Protein 3WAI (pdb70)

Structure (mmCIF, N/CA/C/O backbone):
data_3WAI
#
_entry.id   3WAI
#
_cell.length_a   180.239
_cell.length_b   52.930
_cell.length_c   78.418
_cell.angle_alpha   90.00
_cell.angle_beta   90.71
_cell.angle_gamma   90.00
#
_symmetry.space_group_name_H-M   'C 1 2 1'
#
loop_
_entity.id
_entity.type
_entity.pdbx_description
1 polymer 'Maltose-binding periplasmic protein, Transmembrane oligosaccharyl transferase'
2 water water
#
loop_
_atom_site.group_PDB
_atom_site.id
_atom_site.type_symbol
_atom_site.label_atom_id
_atom_site.label_alt_id
_atom_site.label_comp_id
_atom_site.label_asym_id
_atom_site.label_entity_id
_atom_site.label_seq_id
_atom_site.pdbx_PDB_ins_code
_atom_site.Cartn_x
_atom_site.Cartn_y
_atom_site.Cartn_z
_atom_site.occupancy
_atom_site.B_iso_or_equiv
_atom_site.auth_seq_id
_atom_site.auth_comp_id
_atom_site.auth_asym_id
_atom_site.auth_atom_id
_atom_site.pdbx_PDB_model_num
ATOM 1 N N . GLY A 1 3 ? 36.940 -42.915 64.945 1.00 63.76 -1 GLY A N 1
ATOM 2 C CA . GLY A 1 3 ? 36.535 -42.864 63.553 1.00 65.96 -1 GLY A CA 1
ATOM 3 C C . GLY A 1 3 ? 37.564 -42.196 62.662 1.00 66.03 -1 GLY A C 1
ATOM 4 O O . GLY A 1 3 ? 38.746 -42.139 63.001 1.00 64.86 -1 GLY A O 1
ATOM 5 N N . MET A 1 4 ? 37.113 -41.682 61.522 1.00 64.70 0 MET A N 1
ATOM 6 C CA . MET A 1 4 ? 38.015 -41.023 60.584 1.00 64.87 0 MET A CA 1
ATOM 7 C C . MET A 1 4 ? 38.678 -39.776 61.157 1.00 65.13 0 MET A C 1
ATOM 8 O O . MET A 1 4 ? 38.152 -39.130 62.063 1.00 62.43 0 MET A O 1
ATOM 13 N N . LYS A 1 5 ? 39.842 -39.439 60.614 1.00 66.74 1 LYS A N 1
ATOM 14 C CA . LYS A 1 5 ? 40.468 -38.166 60.926 1.00 69.74 1 LYS A CA 1
ATOM 15 C C . LYS A 1 5 ? 39.781 -37.085 60.095 1.00 73.27 1 LYS A C 1
ATOM 16 O O . LYS A 1 5 ? 38.896 -37.380 59.292 1.00 79.35 1 LYS A O 1
ATOM 22 N N . ILE A 1 6 ? 40.196 -35.839 60.287 1.00 72.13 2 ILE A N 1
ATOM 23 C CA . ILE A 1 6 ? 39.536 -34.694 59.672 1.00 71.76 2 ILE A CA 1
ATOM 24 C C . ILE A 1 6 ? 40.589 -33.735 59.098 1.00 73.12 2 ILE A C 1
ATOM 25 O O . ILE A 1 6 ? 41.666 -33.585 59.676 1.00 74.69 2 ILE A O 1
ATOM 30 N N . GLU A 1 7 ? 40.291 -33.101 57.963 1.00 73.96 3 GLU A N 1
ATOM 31 C CA . GLU A 1 7 ? 41.288 -32.278 57.267 1.00 75.14 3 GLU A CA 1
ATOM 32 C C . GLU A 1 7 ? 40.942 -30.792 57.152 1.00 68.90 3 GLU A C 1
ATOM 33 O O . GLU A 1 7 ? 41.834 -29.945 57.056 1.00 70.91 3 GLU A O 1
ATOM 39 N N . GLU A 1 8 ? 39.652 -30.480 57.153 1.00 55.64 4 GLU A N 1
ATOM 40 C CA . GLU A 1 8 ? 39.211 -29.105 57.021 1.00 44.68 4 GLU A CA 1
ATOM 41 C C . GLU A 1 8 ? 38.654 -28.630 58.352 1.00 39.40 4 GLU A C 1
ATOM 42 O O . GLU A 1 8 ? 37.960 -27.620 58.417 1.00 36.88 4 GLU A O 1
ATOM 48 N N . GLY A 1 9 ? 38.962 -29.369 59.415 1.00 43.00 5 GLY A N 1
ATOM 49 C CA . GLY A 1 9 ? 38.418 -29.071 60.728 1.00 41.37 5 GLY A CA 1
ATOM 50 C C . GLY A 1 9 ? 39.112 -28.010 61.549 1.00 44.97 5 GLY A C 1
ATOM 51 O O . GLY A 1 9 ? 38.675 -27.701 62.662 1.00 42.55 5 GLY A O 1
ATOM 52 N N . LYS A 1 10 ? 40.179 -27.435 61.004 1.00 47.28 6 LYS A N 1
ATOM 53 C CA . LYS A 1 10 ? 41.025 -26.551 61.794 1.00 24.00 6 LYS A CA 1
ATOM 54 C C . LYS A 1 10 ? 41.509 -25.333 61.013 1.00 23.94 6 LYS A C 1
ATOM 55 O O . LYS A 1 10 ? 41.547 -25.345 59.785 1.00 25.62 6 LYS A O 1
ATOM 61 N N . LEU A 1 11 ? 41.838 -24.269 61.739 1.00 16.96 7 LEU A N 1
ATOM 62 C CA . LEU A 1 11 ? 42.563 -23.140 61.164 1.00 16.17 7 LEU A CA 1
ATOM 63 C C . LEU A 1 11 ? 43.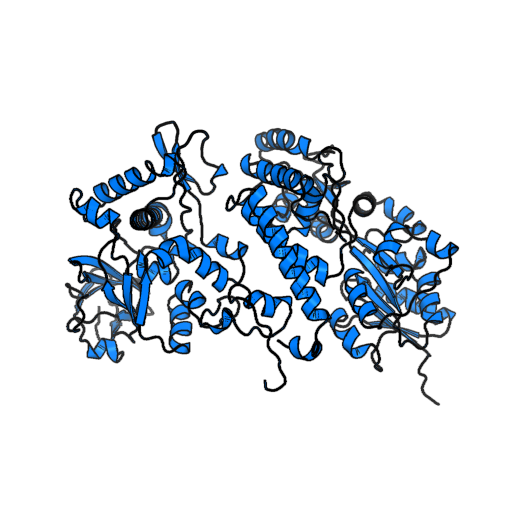927 -23.149 61.832 1.00 24.75 7 LEU A C 1
ATOM 64 O O . LEU A 1 11 ? 44.015 -23.152 63.067 1.00 27.04 7 LEU A O 1
ATOM 69 N N . VAL A 1 12 ? 44.984 -23.181 61.028 1.00 17.00 8 VAL A N 1
ATOM 70 C CA . VAL A 1 12 ? 46.331 -23.059 61.554 1.00 15.68 8 VAL A CA 1
ATOM 71 C C . VAL A 1 12 ? 46.797 -21.652 61.236 1.00 15.15 8 VAL A C 1
ATOM 72 O O . VAL A 1 12 ? 46.724 -21.213 60.086 1.00 14.50 8 VAL A O 1
ATOM 76 N N . ILE A 1 13 ? 47.249 -20.940 62.265 1.00 15.96 9 ILE A N 1
ATOM 77 C CA . ILE A 1 13 ? 47.677 -19.546 62.117 1.00 14.44 9 ILE A CA 1
ATOM 78 C C . ILE A 1 13 ? 49.138 -19.408 62.509 1.00 15.04 9 ILE A C 1
ATOM 79 O O . ILE A 1 13 ? 49.545 -19.904 63.577 1.00 18.15 9 ILE A O 1
ATOM 84 N N . TRP A 1 14 ? 49.927 -18.767 61.641 1.00 13.99 10 TRP A N 1
ATOM 85 C CA . TRP A 1 14 ? 51.321 -18.454 61.942 1.00 14.09 10 TRP A CA 1
ATOM 86 C C . TRP A 1 14 ? 51.470 -16.965 62.241 1.00 13.64 10 TRP A C 1
ATOM 87 O O . TRP A 1 14 ? 50.996 -16.114 61.459 1.00 13.05 10 TRP A O 1
ATOM 98 N N . ILE A 1 15 ? 52.149 -16.654 63.343 1.00 17.66 11 ILE A N 1
ATOM 99 C CA . ILE A 1 15 ? 52.495 -15.270 63.676 1.00 16.17 11 ILE A CA 1
ATOM 100 C C . ILE A 1 15 ? 53.891 -15.276 64.317 1.00 16.74 11 ILE A C 1
ATOM 101 O O . ILE A 1 15 ? 54.302 -16.275 64.877 1.00 15.20 11 ILE A O 1
ATOM 106 N N . ASN A 1 16 ? 54.633 -14.179 64.217 1.00 17.27 12 ASN A N 1
ATOM 107 C CA . ASN A 1 16 ? 55.989 -14.175 64.769 1.00 14.99 12 ASN A CA 1
ATOM 108 C C . ASN A 1 16 ? 55.971 -14.199 66.295 1.00 20.57 12 ASN A C 1
ATOM 109 O O . ASN A 1 16 ? 55.022 -13.709 66.925 1.00 18.51 12 ASN A O 1
ATOM 114 N N . GLY A 1 17 ? 57.026 -14.763 66.879 1.00 23.16 13 GLY A N 1
ATOM 115 C CA . GLY A 1 17 ? 57.120 -14.951 68.316 1.00 24.67 13 GLY A CA 1
ATOM 116 C C . GLY A 1 17 ? 57.151 -13.652 69.094 1.00 22.91 13 GLY A C 1
ATOM 117 O O . GLY A 1 17 ? 56.829 -13.633 70.283 1.00 23.12 13 GLY A O 1
ATOM 118 N N . ASP A 1 18 ? 57.508 -12.555 68.433 1.00 22.07 14 ASP A N 1
ATOM 119 C CA . ASP A 1 18 ? 57.572 -11.277 69.137 1.00 21.22 14 ASP A CA 1
ATOM 120 C C . ASP A 1 18 ? 56.215 -10.577 69.206 1.00 18.75 14 ASP A C 1
ATOM 121 O O . ASP A 1 18 ? 56.100 -9.488 69.789 1.00 19.02 14 ASP A O 1
ATOM 126 N N . LYS A 1 19 ? 55.199 -11.205 68.606 1.00 17.77 15 LYS A N 1
ATOM 127 C CA . LYS A 1 19 ? 53.818 -10.697 68.613 1.00 16.72 15 LYS A CA 1
ATOM 128 C C . LYS A 1 19 ? 53.010 -11.388 69.701 1.00 23.84 15 LYS A C 1
ATOM 129 O O . LYS A 1 19 ? 53.451 -12.401 70.253 1.00 20.33 15 LYS A O 1
ATOM 135 N N . GLY A 1 20 ? 51.821 -10.861 69.999 1.00 19.64 16 GLY A N 1
ATOM 136 C CA . GLY A 1 20 ? 50.998 -11.414 71.070 1.00 24.25 16 GLY A CA 1
ATOM 137 C C . GLY A 1 20 ? 50.279 -12.716 70.726 1.00 28.48 16 GLY A C 1
ATOM 138 O O . GLY A 1 20 ? 49.045 -12.759 70.664 1.00 17.46 16 GLY A O 1
ATOM 139 N N . TYR A 1 21 ? 51.036 -13.792 70.527 1.00 22.57 17 TYR A N 1
ATOM 140 C CA . TYR A 1 21 ? 50.428 -15.051 70.097 1.00 21.25 17 TYR A CA 1
ATOM 141 C C . TYR A 1 21 ? 49.506 -15.698 71.137 1.00 27.56 17 TYR A C 1
ATOM 142 O O . TYR A 1 21 ? 48.557 -16.396 70.777 1.00 19.02 17 TYR A O 1
ATOM 151 N N . ASN A 1 22 ? 49.773 -15.476 72.419 1.00 24.93 18 ASN A N 1
ATOM 152 C CA . ASN A 1 22 ? 48.913 -16.032 73.445 1.00 27.90 18 ASN A CA 1
ATOM 153 C C . ASN A 1 22 ? 47.560 -15.343 73.427 1.00 25.00 18 ASN A C 1
ATOM 154 O O . ASN A 1 22 ? 46.523 -15.993 73.583 1.00 22.25 18 ASN A O 1
ATOM 159 N N . GLY A 1 23 ? 47.577 -14.028 73.240 1.00 26.16 19 GLY A N 1
ATOM 160 C CA . GLY A 1 23 ? 46.350 -13.272 73.065 1.00 25.54 19 GLY A CA 1
ATOM 161 C C . GLY A 1 23 ? 45.596 -13.709 71.820 1.00 23.82 19 GLY A C 1
ATOM 162 O O . GLY A 1 23 ? 44.374 -13.867 71.853 1.00 25.28 19 GLY A O 1
ATOM 163 N N . LEU A 1 24 ? 46.321 -13.907 70.718 1.00 20.77 20 LEU A N 1
ATOM 164 C CA . LEU A 1 24 ? 45.696 -14.360 69.481 1.00 23.01 20 LEU A CA 1
ATOM 165 C C . LEU A 1 24 ? 45.066 -15.725 69.716 1.00 29.01 20 LEU A C 1
ATOM 166 O O . LEU A 1 24 ? 43.986 -16.014 69.200 1.00 19.42 20 LEU A O 1
ATOM 171 N N . ALA A 1 25 ? 45.730 -16.559 70.515 1.00 18.92 21 ALA A N 1
ATOM 172 C CA . ALA A 1 25 ? 45.171 -17.877 70.815 1.00 25.58 21 ALA A CA 1
ATOM 173 C C . ALA A 1 25 ? 43.861 -17.793 71.598 1.00 29.43 21 ALA A C 1
ATOM 174 O O . ALA A 1 25 ? 42.980 -18.632 71.403 1.00 25.77 21 ALA A O 1
ATOM 176 N N . GLU A 1 26 ? 43.737 -16.811 72.498 1.00 26.18 22 GLU A N 1
ATOM 177 C CA . GLU A 1 26 ? 42.459 -16.587 73.188 1.00 22.57 22 GLU A CA 1
ATOM 178 C C . GLU A 1 26 ? 41.323 -16.288 72.204 1.00 22.04 22 GLU A C 1
ATOM 179 O O . GLU A 1 26 ? 40.200 -16.774 72.377 1.00 24.25 22 GLU A O 1
ATOM 185 N N . VAL A 1 27 ? 41.604 -15.472 71.190 1.00 21.15 23 VAL A N 1
ATOM 186 C CA . VAL A 1 27 ? 40.625 -15.211 70.124 1.00 20.34 23 VAL A CA 1
ATOM 187 C C . VAL A 1 27 ? 40.304 -16.514 69.387 1.00 23.46 23 VAL A C 1
ATOM 188 O O . VAL A 1 27 ? 39.155 -16.781 69.007 1.00 20.48 23 VAL A O 1
ATOM 192 N N . GLY A 1 28 ? 41.329 -17.334 69.188 1.00 20.36 24 GLY A N 1
ATOM 193 C CA . GLY A 1 28 ? 41.133 -18.626 68.549 1.00 24.93 24 GLY A CA 1
ATOM 194 C C . GLY A 1 28 ? 40.223 -19.512 69.370 1.00 24.64 24 GLY A C 1
ATOM 195 O O . GLY A 1 28 ? 39.360 -20.220 68.833 1.00 25.47 24 GLY A O 1
ATOM 196 N N . LYS A 1 29 ? 40.403 -19.466 70.686 1.00 25.05 25 LYS A N 1
ATOM 197 C CA . LYS A 1 29 ? 39.584 -20.268 71.585 1.00 28.01 25 LYS A CA 1
ATOM 198 C C . LYS A 1 29 ? 38.114 -19.860 71.505 1.00 23.80 25 LYS A C 1
ATOM 199 O O . LYS A 1 29 ? 37.220 -20.701 71.626 1.00 25.86 25 LYS A O 1
ATOM 205 N N . LYS A 1 30 ? 37.860 -18.567 71.322 1.00 24.30 26 LYS A N 1
ATOM 206 C CA . LYS A 1 30 ? 36.482 -18.099 71.231 1.00 24.33 26 LYS A CA 1
ATOM 207 C C . LYS A 1 30 ? 35.859 -18.625 69.943 1.00 26.07 26 LYS A C 1
ATOM 208 O O . LYS A 1 30 ? 34.750 -19.159 69.951 1.00 29.17 26 LYS A O 1
ATOM 214 N N . PHE A 1 31 ? 36.592 -18.461 68.841 1.00 24.58 27 PHE A N 1
ATOM 215 C CA . PHE A 1 31 ? 36.177 -18.966 67.541 1.00 22.82 27 PHE A CA 1
ATOM 216 C C . PHE A 1 31 ? 35.857 -20.458 67.617 1.00 22.67 27 PHE A C 1
ATOM 217 O O . PHE A 1 31 ? 34.809 -20.911 67.133 1.00 22.59 27 PHE A O 1
ATOM 225 N N . GLU A 1 32 ? 36.752 -21.216 68.245 1.00 22.79 28 GLU A N 1
ATOM 226 C CA . GLU A 1 32 ? 36.521 -22.647 68.468 1.00 28.57 28 GLU A CA 1
ATOM 227 C C . GLU A 1 32 ? 35.268 -22.925 69.292 1.00 30.19 28 GLU A C 1
ATOM 228 O O . GLU A 1 32 ? 34.500 -23.839 68.973 1.00 28.13 28 GLU A O 1
ATOM 234 N N . LYS A 1 33 ? 35.077 -22.164 70.370 1.00 25.20 29 LYS A N 1
ATOM 235 C CA . LYS A 1 33 ? 33.891 -22.312 71.214 1.00 26.90 29 LYS A CA 1
ATOM 236 C C . LYS A 1 33 ? 32.610 -22.094 70.407 1.00 28.03 29 LYS A C 1
ATOM 237 O O . LYS A 1 33 ? 31.608 -22.788 70.607 1.00 28.32 29 LYS A O 1
ATOM 243 N N . ASP A 1 34 ? 32.662 -21.142 69.481 1.00 26.17 30 ASP A N 1
ATOM 244 C CA . ASP A 1 34 ? 31.483 -20.745 68.715 1.00 30.75 30 ASP A CA 1
ATOM 245 C C . ASP A 1 34 ? 31.179 -21.707 67.563 1.00 30.65 30 ASP A C 1
ATOM 246 O O . ASP A 1 34 ? 30.016 -21.978 67.260 1.00 34.15 30 ASP A O 1
ATOM 251 N N . THR A 1 35 ? 32.229 -22.240 66.941 1.00 28.08 31 THR A N 1
ATOM 252 C CA . THR A 1 35 ? 32.081 -22.977 65.685 1.00 30.75 31 THR A CA 1
ATOM 253 C C . THR A 1 35 ? 32.508 -24.438 65.734 1.00 30.22 31 THR A C 1
ATOM 254 O O . THR A 1 35 ? 32.194 -25.197 64.820 1.00 30.20 31 THR A O 1
ATOM 258 N N . GLY A 1 36 ? 33.254 -24.824 66.766 1.00 31.85 32 GLY A N 1
ATOM 259 C CA . GLY A 1 36 ? 33.821 -26.165 66.822 1.00 28.92 32 GLY A CA 1
ATOM 260 C C . GLY A 1 36 ? 35.071 -26.360 65.966 1.00 25.14 32 GLY A C 1
ATOM 261 O O . GLY A 1 36 ? 35.713 -27.410 66.019 1.00 27.61 32 GLY A O 1
ATOM 262 N N . ILE A 1 37 ? 35.433 -25.354 65.177 1.00 21.82 33 ILE A N 1
ATOM 263 C CA . ILE A 1 37 ? 36.687 -25.409 64.433 1.00 24.93 33 ILE A CA 1
ATOM 264 C C . ILE A 1 37 ? 37.855 -25.034 65.362 1.00 29.35 33 ILE A C 1
ATOM 265 O O . ILE A 1 37 ? 37.879 -23.935 65.906 1.00 32.04 33 ILE A O 1
ATOM 270 N N . LYS A 1 38 ? 38.819 -25.934 65.550 1.00 24.32 34 LYS A N 1
ATOM 271 C CA . LYS A 1 38 ? 39.904 -25.627 66.475 1.00 30.75 34 LYS A CA 1
ATOM 272 C C . LYS A 1 38 ? 40.911 -24.744 65.794 1.00 28.34 34 LYS A C 1
ATOM 273 O O . LYS A 1 38 ? 41.177 -24.890 64.598 1.00 31.52 34 LYS A O 1
ATOM 279 N N . VAL A 1 39 ? 41.438 -23.790 66.545 1.00 20.99 35 VAL A N 1
ATOM 280 C CA . VAL A 1 39 ? 42.373 -22.836 65.977 1.00 18.39 35 VAL A CA 1
ATOM 281 C C . VAL A 1 39 ? 43.692 -23.085 66.668 1.00 33.03 35 VAL A C 1
ATOM 282 O O . VAL A 1 39 ? 43.747 -23.144 67.901 1.00 30.89 35 VAL A O 1
ATOM 286 N N . THR A 1 40 ? 44.744 -23.278 65.881 1.00 17.98 36 THR A N 1
ATOM 287 C CA . THR A 1 40 ? 46.077 -23.478 66.456 1.00 21.08 36 THR A CA 1
ATOM 288 C C . THR A 1 40 ? 46.957 -22.331 66.020 1.00 20.51 36 THR A C 1
ATOM 289 O O . THR A 1 40 ? 47.135 -22.104 64.825 1.00 18.48 36 THR A O 1
ATOM 293 N N . VAL A 1 41 ? 47.491 -21.595 66.990 1.00 19.16 37 VAL A N 1
ATOM 294 C CA . VAL A 1 41 ? 48.411 -20.504 66.699 1.00 17.07 37 VAL A CA 1
ATOM 295 C C . VAL A 1 41 ? 49.825 -21.040 66.883 1.00 22.29 37 VAL A C 1
ATOM 296 O O . VAL A 1 41 ? 50.148 -21.601 67.932 1.00 19.28 37 VAL A O 1
ATOM 300 N N . GLU A 1 42 ? 50.655 -20.881 65.860 1.00 18.81 38 GLU A N 1
ATOM 301 C CA . GLU A 1 42 ? 52.035 -21.330 65.922 1.00 22.27 38 GLU A CA 1
ATOM 302 C C . GLU A 1 42 ? 52.958 -20.151 65.659 1.00 16.84 38 GLU A C 1
ATOM 303 O O . GLU A 1 42 ? 52.589 -19.216 64.951 1.00 17.32 38 GLU A O 1
ATOM 309 N N . HIS A 1 43 ? 54.155 -20.194 66.237 1.00 17.53 39 HIS A N 1
ATOM 310 C CA . HIS A 1 43 ? 55.153 -19.167 65.970 1.00 22.35 39 HIS A CA 1
ATOM 311 C C . HIS A 1 43 ? 56.499 -19.784 65.630 1.00 25.44 39 HIS A C 1
ATOM 312 O O . HIS A 1 43 ? 57.448 -19.665 66.395 1.00 20.83 39 HIS A O 1
ATOM 319 N N . PRO A 1 44 ? 56.584 -20.430 64.458 1.00 20.73 40 PRO A N 1
ATOM 320 C CA . PRO A 1 44 ? 57.824 -21.103 64.069 1.00 28.18 40 PRO A CA 1
ATOM 321 C C . PRO A 1 44 ? 58.937 -20.083 63.890 1.00 27.51 40 PRO A C 1
ATOM 322 O O . PRO A 1 44 ? 58.671 -18.951 63.476 1.00 21.97 40 PRO A O 1
ATOM 326 N N . ASP A 1 45 ? 60.170 -20.477 64.178 1.00 22.74 41 ASP A N 1
ATOM 327 C CA . ASP A 1 45 ? 61.291 -19.587 63.893 1.00 29.63 41 ASP A CA 1
ATOM 328 C C . ASP A 1 45 ? 61.419 -19.461 62.382 1.00 25.46 41 ASP A C 1
ATOM 329 O O . ASP A 1 45 ? 61.240 -20.449 61.659 1.00 27.89 41 ASP A O 1
ATOM 334 N N . LYS A 1 46 ? 61.700 -18.248 61.909 1.00 25.30 42 LYS A N 1
ATOM 335 C CA . LYS A 1 46 ? 61.905 -17.996 60.480 1.00 26.21 42 LYS A CA 1
ATOM 336 C C . LYS A 1 46 ? 60.681 -18.358 59.634 1.00 26.38 42 LYS A C 1
ATOM 337 O O . LYS A 1 46 ? 60.818 -18.830 58.500 1.00 26.26 42 LYS A O 1
ATOM 343 N N . LEU A 1 47 ? 59.488 -18.124 60.178 1.00 21.50 43 LEU A N 1
ATOM 344 C CA . LEU A 1 47 ? 58.267 -18.525 59.494 1.00 18.93 43 LEU A CA 1
ATOM 345 C C . LEU A 1 47 ? 58.156 -17.817 58.149 1.00 20.31 43 LEU A C 1
ATOM 346 O O . LEU A 1 47 ? 57.571 -18.354 57.205 1.00 17.70 43 LEU A O 1
ATOM 351 N N . GLU A 1 48 ? 58.706 -16.605 58.069 1.00 18.82 44 GLU A N 1
ATOM 352 C CA . GLU A 1 48 ? 58.556 -15.800 56.864 1.00 20.78 44 GLU A CA 1
ATOM 353 C C . GLU A 1 48 ? 59.366 -16.407 55.737 1.00 22.38 44 GLU A C 1
ATOM 354 O O . GLU A 1 48 ? 59.052 -16.186 54.565 1.00 23.52 44 GLU A O 1
ATOM 360 N N . GLU A 1 49 ? 60.397 -17.180 56.095 1.00 19.71 45 GLU A N 1
ATOM 361 C CA . GLU A 1 49 ? 61.207 -17.913 55.119 1.00 21.17 45 GLU A CA 1
ATOM 362 C C . GLU A 1 49 ? 60.622 -19.300 54.839 1.00 21.06 45 GLU A C 1
ATOM 363 O O . GLU A 1 49 ? 60.741 -19.832 53.738 1.00 23.96 45 GLU A O 1
ATOM 369 N N . LYS A 1 50 ? 60.022 -19.896 55.858 1.00 19.14 46 LYS A N 1
ATOM 370 C CA . LYS A 1 50 ? 59.448 -21.232 55.740 1.00 23.07 46 LYS A CA 1
ATOM 371 C C . LYS A 1 50 ? 58.129 -21.263 54.955 1.00 24.39 46 LYS A C 1
ATOM 372 O O . LYS A 1 50 ? 57.835 -22.240 54.258 1.00 26.42 46 LYS A O 1
ATOM 378 N N . PHE A 1 51 ? 57.339 -20.201 55.073 1.00 17.48 47 PHE A N 1
ATOM 379 C CA . PHE A 1 51 ? 56.023 -20.163 54.429 1.00 15.45 47 PHE A CA 1
ATOM 380 C C . PHE A 1 51 ? 56.059 -20.473 52.924 1.00 15.90 47 PHE A C 1
ATOM 381 O O . PHE A 1 51 ? 55.326 -21.347 52.472 1.00 21.14 47 PHE A O 1
ATOM 389 N N . PRO A 1 52 ? 56.924 -19.785 52.150 1.00 20.07 48 PRO A N 1
ATOM 390 C CA . PRO A 1 52 ? 56.919 -20.118 50.718 1.00 29.50 48 PRO A CA 1
ATOM 391 C C . PRO A 1 52 ? 57.224 -21.589 50.438 1.00 30.68 48 PRO A C 1
ATOM 392 O O . PRO A 1 52 ? 56.683 -22.156 49.491 1.00 33.75 48 PRO A O 1
ATOM 396 N N . GLN A 1 53 ? 58.043 -22.205 51.281 1.00 30.56 49 GLN A N 1
ATOM 397 C CA . GLN A 1 53 ? 58.409 -23.611 51.118 1.00 29.50 49 GLN A CA 1
ATOM 398 C C . GLN A 1 53 ? 57.280 -24.570 51.489 1.00 26.74 49 GLN A C 1
ATOM 399 O O . GLN A 1 53 ? 57.046 -25.556 50.795 1.00 30.03 49 GLN A O 1
ATOM 405 N N . VAL A 1 54 ? 56.573 -24.284 52.579 1.00 18.41 50 VAL A N 1
ATOM 406 C CA . VAL A 1 54 ? 55.602 -25.245 53.120 1.00 18.38 50 VAL A CA 1
ATOM 407 C C . VAL A 1 54 ? 54.135 -24.868 52.901 1.00 19.21 50 VAL A C 1
ATOM 408 O O . VAL A 1 54 ? 53.238 -25.593 53.332 1.00 20.73 50 VAL A O 1
ATOM 412 N N . ALA A 1 55 ? 53.892 -23.738 52.239 1.00 21.85 51 ALA A N 1
ATOM 413 C CA . ALA A 1 55 ? 52.525 -23.215 52.100 1.00 22.89 51 ALA A CA 1
ATOM 414 C C . ALA A 1 55 ? 51.524 -24.262 51.628 1.00 23.27 51 ALA A C 1
ATOM 415 O O . ALA A 1 55 ? 50.394 -24.327 52.124 1.00 21.58 51 ALA A O 1
ATOM 417 N N . ALA A 1 56 ? 51.943 -25.085 50.673 1.00 17.40 52 ALA A N 1
ATOM 418 C CA . ALA A 1 56 ? 51.044 -26.076 50.072 1.00 29.56 52 ALA A CA 1
ATOM 419 C C . ALA A 1 56 ? 51.052 -27.433 50.777 1.00 31.83 52 ALA A C 1
ATOM 420 O O . ALA A 1 56 ? 50.304 -28.330 50.395 1.00 31.39 52 ALA A O 1
ATOM 422 N N . THR A 1 57 ? 51.888 -27.588 51.801 1.00 23.83 53 THR A N 1
ATOM 423 C CA . THR A 1 57 ? 52.050 -28.890 52.454 1.00 23.38 53 THR A CA 1
ATOM 424 C C . THR A 1 57 ? 51.118 -29.067 53.646 1.00 26.61 53 THR A C 1
ATOM 425 O O . THR A 1 57 ? 50.367 -28.158 54.006 1.00 22.19 53 THR A O 1
ATOM 429 N N . GLY A 1 58 ? 51.192 -30.236 54.279 1.00 21.93 54 GLY A N 1
ATOM 430 C CA . GLY A 1 58 ? 50.419 -30.498 55.483 1.00 21.32 54 GLY A CA 1
ATOM 431 C C . GLY A 1 58 ? 50.697 -29.514 56.612 1.00 22.70 54 GLY A C 1
ATOM 432 O O . GLY A 1 58 ? 49.826 -29.281 57.457 1.00 22.58 54 GLY A O 1
ATOM 433 N N . ASP A 1 59 ? 51.902 -28.930 56.616 1.00 23.32 55 ASP A N 1
ATOM 434 C CA . ASP A 1 59 ? 52.312 -27.962 57.639 1.00 23.31 55 ASP A CA 1
ATOM 435 C C . ASP A 1 59 ? 51.864 -26.521 57.352 1.00 26.54 55 ASP A C 1
ATOM 436 O O . ASP A 1 59 ? 51.962 -25.657 58.226 1.00 23.28 55 ASP A O 1
ATOM 441 N N . GLY A 1 60 ? 51.390 -26.255 56.138 1.00 17.81 56 GLY A N 1
ATOM 442 C CA . GLY A 1 60 ? 51.039 -24.891 55.748 1.00 17.40 56 GLY A CA 1
ATOM 443 C C . GLY A 1 60 ? 49.949 -24.289 56.611 1.00 18.40 56 GLY A C 1
ATOM 444 O O . GLY A 1 60 ? 48.969 -24.966 56.923 1.00 18.32 56 GLY A O 1
ATOM 445 N N . PRO A 1 61 ? 50.114 -23.014 57.015 1.00 17.61 57 PRO A N 1
ATOM 446 C CA . PRO A 1 61 ? 49.085 -22.341 57.818 1.00 17.13 57 PRO A CA 1
ATOM 447 C C . PRO A 1 61 ? 47.934 -21.833 56.952 1.00 14.67 57 PRO A C 1
ATOM 448 O O . PRO A 1 61 ? 48.168 -21.461 55.790 1.00 17.31 57 PRO A O 1
ATOM 452 N N . ASP A 1 62 ? 46.710 -21.822 57.478 1.00 14.31 58 ASP A N 1
ATOM 453 C CA . ASP A 1 62 ? 45.614 -21.179 56.747 1.00 14.14 58 ASP A CA 1
ATOM 454 C C . ASP A 1 62 ? 45.795 -19.667 56.691 1.00 13.63 58 ASP A C 1
ATOM 455 O O . ASP A 1 62 ? 45.442 -19.027 55.697 1.00 14.59 58 ASP A O 1
ATOM 460 N N . ILE A 1 63 ? 46.367 -19.104 57.754 1.00 13.45 59 ILE A N 1
ATOM 461 C CA . ILE A 1 63 ? 46.513 -17.646 57.868 1.00 13.03 59 ILE A CA 1
ATOM 462 C C . ILE A 1 63 ? 47.941 -17.327 58.290 1.00 12.82 59 ILE A C 1
ATOM 463 O O . ILE A 1 63 ? 48.485 -17.987 59.177 1.00 15.40 59 ILE A O 1
ATOM 468 N N . ILE A 1 64 ? 48.556 -16.345 57.638 1.00 13.31 60 ILE A N 1
ATOM 469 C CA . ILE A 1 64 ? 49.898 -15.913 58.012 1.00 13.36 60 ILE A CA 1
ATOM 470 C C . ILE A 1 64 ? 49.911 -14.411 58.330 1.00 11.94 60 ILE A C 1
ATOM 471 O O . ILE A 1 64 ? 49.403 -13.597 57.550 1.00 14.50 60 ILE A O 1
ATOM 476 N N . PHE A 1 65 ? 50.486 -14.075 59.483 1.00 12.64 61 PHE A N 1
ATOM 477 C CA . PHE A 1 65 ? 50.637 -12.693 59.929 1.00 15.44 61 PHE A CA 1
ATOM 478 C C . PHE A 1 65 ? 52.069 -12.249 59.710 1.00 14.45 61 PHE A C 1
ATOM 479 O O . PHE A 1 65 ? 52.994 -12.897 60.211 1.00 16.18 61 PHE A O 1
ATOM 487 N N . TRP A 1 66 ? 52.271 -11.148 58.988 1.00 13.21 62 TRP A N 1
ATOM 488 C CA . TRP A 1 66 ? 53.613 -10.583 58.871 1.00 12.28 62 TRP A CA 1
ATOM 489 C C . TRP A 1 66 ? 53.502 -9.147 58.399 1.00 11.89 62 TRP A C 1
ATOM 490 O O . TRP A 1 66 ? 52.449 -8.729 57.936 1.00 13.16 62 TRP A O 1
ATOM 501 N N . ALA A 1 67 ? 54.582 -8.385 58.533 1.00 13.74 63 ALA A N 1
ATOM 502 C CA . ALA A 1 67 ? 54.648 -7.062 57.907 1.00 13.14 63 ALA A CA 1
ATOM 503 C C . ALA A 1 67 ? 54.300 -7.183 56.437 1.00 12.69 63 ALA A C 1
ATOM 504 O O . ALA A 1 67 ? 54.711 -8.135 55.767 1.00 15.21 63 ALA A O 1
ATOM 506 N N . HIS A 1 68 ? 53.555 -6.203 55.933 1.00 14.83 64 HIS A N 1
ATOM 507 C CA . HIS A 1 68 ? 53.065 -6.202 54.557 1.00 18.12 64 HIS A CA 1
ATOM 508 C C . HIS A 1 68 ? 54.174 -6.291 53.522 1.00 17.51 64 HIS A C 1
ATOM 509 O O . HIS A 1 68 ? 53.912 -6.645 52.372 1.00 17.30 64 HIS A O 1
ATOM 516 N N . ASP A 1 69 ? 55.405 -5.966 53.909 1.00 18.32 65 ASP A N 1
ATOM 517 C CA . ASP A 1 69 ? 56.467 -5.842 52.914 1.00 21.01 65 ASP A CA 1
ATOM 518 C C . ASP A 1 69 ? 57.037 -7.185 52.453 1.00 22.47 65 ASP A C 1
ATOM 519 O O . ASP A 1 69 ? 57.907 -7.235 51.576 1.00 25.64 65 ASP A O 1
ATOM 524 N N . ARG A 1 70 ? 56.541 -8.272 53.043 1.00 16.40 66 ARG A N 1
ATOM 525 C CA . ARG A 1 70 ? 56.830 -9.613 52.536 1.00 20.34 66 ARG A CA 1
ATOM 526 C C . ARG A 1 70 ? 55.735 -10.118 51.597 1.00 19.23 66 ARG A C 1
ATOM 527 O O . ARG A 1 70 ? 55.949 -11.053 50.820 1.00 20.10 66 ARG A O 1
ATOM 535 N N . PHE A 1 71 ? 54.550 -9.524 51.680 1.00 16.81 67 PHE A N 1
ATOM 536 C CA . PHE A 1 71 ? 53.396 -10.111 51.009 1.00 17.64 67 PHE A CA 1
ATOM 537 C C . PHE A 1 71 ? 53.416 -9.966 49.487 1.00 24.34 67 PHE A C 1
ATOM 538 O O . PHE A 1 71 ? 52.845 -10.803 48.772 1.00 20.61 67 PHE A O 1
ATOM 546 N N . GLY A 1 72 ? 54.079 -8.920 48.994 1.00 24.64 68 GLY A N 1
ATOM 547 C CA . GLY A 1 72 ? 54.234 -8.731 47.558 1.00 19.96 68 GLY A CA 1
ATOM 548 C C . GLY A 1 72 ? 54.915 -9.938 46.941 1.00 19.64 68 GLY A C 1
ATOM 549 O O . GLY A 1 72 ? 54.449 -10.495 45.933 1.00 25.69 68 GLY A O 1
ATOM 550 N N . GLY A 1 73 ? 56.019 -10.352 47.560 1.00 17.62 69 GLY A N 1
ATOM 551 C CA . GLY A 1 73 ? 56.732 -11.546 47.130 1.00 21.04 69 GLY A CA 1
ATOM 552 C C . GLY A 1 73 ? 55.866 -12.796 47.190 1.00 26.49 69 GLY A C 1
ATOM 553 O O . GLY A 1 73 ? 55.874 -13.610 46.262 1.00 23.80 69 GLY A O 1
ATOM 554 N N . TYR A 1 74 ? 55.113 -12.951 48.277 1.00 21.81 70 TYR A N 1
ATOM 555 C CA . TYR A 1 74 ? 54.242 -14.121 48.427 1.00 26.26 70 TYR A CA 1
ATOM 556 C C . TYR A 1 74 ? 53.167 -14.134 47.347 1.00 23.34 70 TYR A C 1
ATOM 557 O O . TYR A 1 74 ? 52.879 -15.169 46.749 1.00 22.01 70 TYR A O 1
ATOM 566 N N . ALA A 1 75 ? 52.566 -12.974 47.115 1.00 22.30 71 ALA A N 1
ATOM 567 C CA . ALA A 1 75 ? 51.523 -12.847 46.095 1.00 25.38 71 ALA A CA 1
ATOM 568 C C . ALA A 1 75 ? 52.095 -13.132 44.705 1.00 28.45 71 ALA A C 1
ATOM 569 O O . ALA A 1 75 ? 51.443 -13.743 43.864 1.00 30.52 71 ALA A O 1
ATOM 571 N N . GLN A 1 76 ? 53.320 -12.668 44.482 1.00 31.29 72 GLN A N 1
ATOM 572 C CA . GLN A 1 76 ? 54.019 -12.863 43.221 1.00 33.36 72 GLN A CA 1
ATOM 573 C C . GLN A 1 76 ? 54.174 -14.352 42.914 1.00 32.60 72 GLN A C 1
ATOM 574 O O . GLN A 1 76 ? 54.155 -14.764 41.759 1.00 29.17 72 GLN A O 1
ATOM 580 N N . SER A 1 77 ? 54.320 -15.159 43.956 1.00 29.04 73 SER A N 1
ATOM 581 C CA . SER A 1 77 ? 54.450 -16.592 43.773 1.00 27.99 73 SER A CA 1
ATOM 582 C C . SER A 1 77 ? 53.096 -17.292 43.823 1.00 27.98 73 SER A C 1
ATOM 583 O O . SER A 1 77 ? 53.037 -18.523 43.827 1.00 29.77 73 SER A O 1
ATOM 586 N N . GLY A 1 78 ? 52.014 -16.512 43.883 1.00 22.82 74 GLY A N 1
ATOM 587 C CA . GLY A 1 78 ? 50.669 -17.079 43.951 1.00 24.21 74 GLY A CA 1
ATOM 588 C C . GLY A 1 78 ? 50.335 -17.823 45.245 1.00 24.58 74 GLY A C 1
ATOM 589 O O . GLY A 1 78 ? 49.552 -18.771 45.240 1.00 23.41 74 GLY A O 1
ATOM 590 N N . LEU A 1 79 ? 50.910 -17.390 46.362 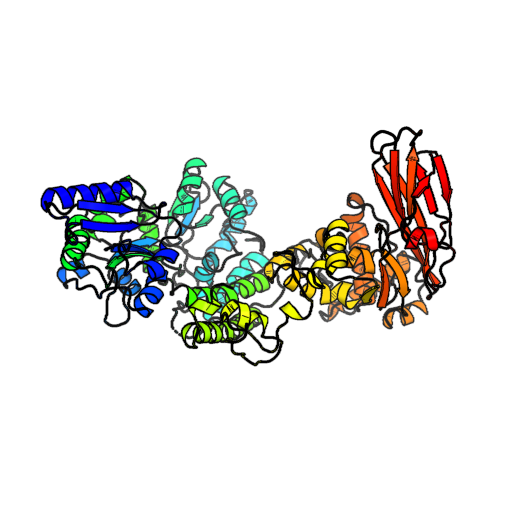1.00 21.12 75 LEU A N 1
ATOM 591 C CA . LEU A 1 79 ? 50.731 -18.103 47.638 1.00 17.76 75 LEU A CA 1
ATOM 592 C C . LEU A 1 79 ? 49.585 -17.553 48.475 1.00 16.33 75 LEU A C 1
ATOM 593 O O . LEU A 1 79 ? 49.179 -18.170 49.474 1.00 18.84 75 LEU A O 1
ATOM 598 N N . LEU A 1 80 ? 49.092 -16.375 48.103 1.00 15.48 76 LEU A N 1
ATOM 599 C CA . LEU A 1 80 ? 48.020 -15.741 48.864 1.00 21.33 76 LEU A CA 1
ATOM 600 C C . LEU A 1 80 ? 46.703 -15.660 48.086 1.00 20.33 76 LEU A C 1
ATOM 601 O O . LEU A 1 80 ? 46.685 -15.334 46.904 1.00 21.91 76 LEU A O 1
ATOM 606 N N . ALA A 1 81 ? 45.599 -15.945 48.767 1.00 17.73 77 ALA A N 1
ATOM 607 C CA . ALA A 1 81 ? 44.275 -15.821 48.166 1.00 19.63 77 ALA A CA 1
ATOM 608 C C . ALA A 1 81 ? 43.886 -14.352 48.124 1.00 20.14 77 ALA A C 1
ATOM 609 O O . ALA A 1 81 ? 44.259 -13.584 49.016 1.00 19.08 77 ALA A O 1
ATOM 611 N N . GLU A 1 82 ? 43.137 -13.954 47.103 1.00 21.43 78 GLU A N 1
ATOM 612 C CA . GLU A 1 82 ? 42.562 -12.618 47.099 1.00 25.78 78 GLU A CA 1
ATOM 613 C C . GLU A 1 82 ? 41.511 -12.575 48.199 1.00 25.98 78 GLU A C 1
ATOM 614 O O . GLU A 1 82 ? 40.696 -13.488 48.320 1.00 20.63 78 GLU A O 1
ATOM 620 N N . ILE A 1 83 ? 41.544 -11.545 49.035 1.00 22.41 79 ILE A N 1
ATOM 621 C CA . ILE A 1 83 ? 40.523 -11.440 50.071 1.00 21.49 79 ILE A CA 1
ATOM 622 C C . ILE A 1 83 ? 39.348 -10.657 49.521 1.00 27.08 79 ILE A C 1
ATOM 623 O O . ILE A 1 83 ? 39.475 -9.953 48.515 1.00 27.09 79 ILE A O 1
ATOM 628 N N . THR A 1 84 ? 38.201 -10.778 50.178 1.00 32.63 80 THR A N 1
ATOM 629 C CA . THR A 1 84 ? 36.974 -10.235 49.610 1.00 34.43 80 THR A CA 1
ATOM 630 C C . THR A 1 84 ? 36.128 -9.378 50.571 1.00 32.53 80 THR A C 1
ATOM 631 O O . THR A 1 84 ? 34.900 -9.503 50.599 1.00 31.89 80 THR A O 1
ATOM 635 N N . PRO A 1 85 ? 36.766 -8.476 51.340 1.00 27.62 81 PRO A N 1
ATOM 636 C CA . PRO A 1 85 ? 35.899 -7.781 52.305 1.00 23.92 81 PRO A CA 1
ATOM 637 C C . PRO A 1 85 ? 34.898 -6.832 51.633 1.00 25.27 81 PRO A C 1
ATOM 638 O O . PRO A 1 85 ? 35.240 -6.179 50.647 1.00 26.62 81 PRO A O 1
ATOM 642 N N . ASP A 1 86 ? 33.673 -6.774 52.149 1.00 29.54 82 ASP A N 1
ATOM 643 C CA . ASP A 1 86 ? 32.656 -5.890 51.575 1.00 32.45 82 ASP A CA 1
ATOM 644 C C . ASP A 1 86 ? 32.945 -4.433 51.929 1.00 33.58 82 ASP A C 1
ATOM 645 O O . ASP A 1 86 ? 33.857 -4.152 52.712 1.00 27.23 82 ASP A O 1
ATOM 650 N N . LYS A 1 87 ? 32.180 -3.502 51.366 1.00 31.68 83 LYS A N 1
ATOM 651 C CA . LYS A 1 87 ? 32.464 -2.087 51.608 1.00 34.49 83 LYS A CA 1
ATOM 652 C C . LYS A 1 87 ? 32.317 -1.724 53.088 1.00 28.64 83 LYS A C 1
ATOM 653 O O . LYS A 1 87 ? 33.133 -0.984 53.641 1.00 29.21 83 LYS A O 1
ATOM 659 N N . ALA A 1 88 ? 31.274 -2.252 53.720 1.00 27.13 84 ALA A N 1
ATOM 660 C CA . ALA A 1 88 ? 31.032 -2.013 55.143 1.00 27.42 84 ALA A CA 1
ATOM 661 C C . ALA A 1 88 ? 32.252 -2.402 55.964 1.00 32.84 84 ALA A C 1
ATOM 662 O O . ALA A 1 88 ? 32.671 -1.663 56.859 1.00 27.90 84 ALA A O 1
ATOM 664 N N . PHE A 1 89 ? 32.834 -3.560 55.667 1.00 24.31 85 PHE A N 1
ATOM 665 C CA . PHE A 1 89 ? 34.024 -3.951 56.407 1.00 23.29 85 PHE A CA 1
ATOM 666 C C . PHE A 1 89 ? 35.234 -3.089 56.073 1.00 20.76 85 PHE A C 1
ATOM 667 O O . PHE A 1 89 ? 36.013 -2.761 56.964 1.00 28.48 85 PHE A O 1
ATOM 675 N N . GLN A 1 90 ? 35.420 -2.726 54.808 1.00 26.93 86 GLN A N 1
ATOM 676 C CA . GLN A 1 90 ? 36.592 -1.919 54.466 1.00 23.22 86 GLN A CA 1
ATOM 677 C C . GLN A 1 90 ? 36.554 -0.575 55.193 1.00 20.97 86 GLN A C 1
ATOM 678 O O . GLN A 1 90 ? 37.592 -0.065 55.634 1.00 24.42 86 GLN A O 1
ATOM 684 N N . ASP A 1 91 ? 35.345 -0.041 55.347 1.00 21.97 87 ASP A N 1
ATOM 685 C CA . ASP A 1 91 ? 35.114 1.237 56.012 1.00 22.77 87 ASP A CA 1
ATOM 686 C C . ASP A 1 91 ? 35.450 1.201 57.494 1.00 30.43 87 ASP A C 1
ATOM 687 O O . ASP A 1 91 ? 35.517 2.247 58.135 1.00 28.23 87 ASP A O 1
ATOM 692 N N . LYS A 1 92 ? 35.662 0.003 58.033 1.00 29.63 88 LYS A N 1
ATOM 693 C CA . LYS A 1 92 ? 36.006 -0.150 59.441 1.00 21.18 88 LYS A CA 1
ATOM 694 C C . LYS A 1 92 ? 37.483 0.117 59.718 1.00 23.48 88 LYS A C 1
ATOM 695 O O . LYS A 1 92 ? 37.862 0.349 60.877 1.00 21.43 88 LYS A O 1
ATOM 701 N N . LEU A 1 93 ? 38.304 0.066 58.664 1.00 18.80 89 LEU A N 1
ATOM 702 C CA . LEU A 1 93 ? 39.754 0.291 58.770 1.00 17.53 89 LEU A CA 1
ATOM 703 C C . LEU A 1 93 ? 40.158 1.628 58.133 1.00 26.32 89 LEU A C 1
ATOM 704 O O . LEU A 1 93 ? 39.502 2.088 57.206 1.00 20.98 89 LEU A O 1
ATOM 709 N N . TYR A 1 94 ? 41.240 2.242 58.610 1.00 24.51 90 TYR A N 1
ATOM 710 C CA . TYR A 1 94 ? 41.757 3.453 57.959 1.00 21.71 90 TYR A CA 1
ATOM 711 C C . TYR A 1 94 ? 42.129 3.140 56.506 1.00 21.50 90 TYR A C 1
ATOM 712 O O . TYR A 1 94 ? 42.846 2.174 56.253 1.00 22.65 90 TYR A O 1
ATOM 721 N N . PRO A 1 95 ? 41.628 3.946 55.547 1.00 23.33 91 PRO A N 1
ATOM 722 C CA . PRO A 1 95 ? 41.808 3.647 54.114 1.00 18.61 91 PRO A CA 1
ATOM 723 C C . PRO A 1 95 ? 43.278 3.480 53.699 1.00 22.99 91 PRO A C 1
ATOM 724 O O . PRO A 1 95 ? 43.575 2.630 52.856 1.00 21.11 91 PRO A O 1
ATOM 728 N N . PHE A 1 96 ? 44.192 4.240 54.296 1.00 20.34 92 PHE A N 1
ATOM 729 C CA . PHE A 1 96 ? 45.595 4.122 53.905 1.00 20.78 92 PHE A CA 1
ATOM 730 C C . PHE A 1 96 ? 46.191 2.756 54.228 1.00 19.28 92 PHE A C 1
ATOM 731 O O . PHE A 1 96 ? 47.171 2.340 53.600 1.00 27.16 92 PHE A O 1
ATOM 739 N N . THR A 1 97 ? 45.605 2.041 55.187 1.00 17.56 93 THR A N 1
ATOM 740 C CA . THR A 1 97 ? 46.151 0.735 55.552 1.00 21.05 93 THR A CA 1
ATOM 741 C C . THR A 1 97 ? 45.883 -0.284 54.442 1.00 20.07 93 THR A C 1
ATOM 742 O O . THR A 1 97 ? 46.700 -1.180 54.193 1.00 17.04 93 THR A O 1
ATOM 746 N N . TRP A 1 98 ? 44.750 -0.140 53.767 1.00 19.48 94 TRP A N 1
ATOM 747 C CA . TRP A 1 98 ? 44.407 -1.045 52.683 1.00 18.40 94 TRP A CA 1
ATOM 748 C C . TRP A 1 98 ? 45.384 -0.902 51.510 1.00 23.60 94 TRP A C 1
ATOM 749 O O . TRP A 1 98 ? 45.588 -1.853 50.751 1.00 17.13 94 TRP A O 1
ATOM 760 N N . ASP A 1 99 ? 45.971 0.285 51.350 1.00 26.41 95 ASP A N 1
ATOM 761 C CA . ASP A 1 99 ? 46.928 0.523 50.267 1.00 29.07 95 ASP A CA 1
ATOM 762 C C . ASP A 1 99 ? 48.186 -0.316 50.415 1.00 25.30 95 ASP A C 1
ATOM 763 O O . ASP A 1 99 ? 48.858 -0.612 49.429 1.00 23.21 95 ASP A O 1
ATOM 768 N N . ALA A 1 100 ? 48.502 -0.704 51.647 1.00 15.91 96 ALA A N 1
ATOM 769 C CA . ALA A 1 100 ? 49.700 -1.494 51.905 1.00 18.16 96 ALA A CA 1
ATOM 770 C C . ALA A 1 100 ? 49.538 -2.932 51.444 1.00 20.14 96 ALA A C 1
ATOM 771 O O . ALA A 1 100 ? 50.521 -3.676 51.353 1.00 16.62 96 ALA A O 1
ATOM 773 N N . VAL A 1 101 ? 48.296 -3.338 51.187 1.00 18.90 97 VAL A N 1
ATOM 774 C CA . VAL A 1 101 ? 48.020 -4.725 50.834 1.00 19.97 97 VAL A CA 1
ATOM 775 C C . VAL A 1 101 ? 47.266 -4.869 49.526 1.00 22.11 97 VAL A C 1
ATOM 776 O O . VAL A 1 101 ? 46.621 -5.895 49.288 1.00 19.13 97 VAL A O 1
ATOM 780 N N . ARG A 1 102 ? 47.342 -3.841 48.684 1.00 19.83 98 ARG A N 1
ATOM 781 C CA . ARG A 1 102 ? 46.644 -3.843 47.402 1.00 19.99 98 ARG A CA 1
ATOM 782 C C . ARG A 1 102 ? 47.638 -4.005 46.260 1.00 34.84 98 ARG A C 1
ATOM 783 O O . ARG A 1 102 ? 48.587 -3.219 46.139 1.00 32.73 98 ARG A O 1
ATOM 791 N N . TYR A 1 103 ? 47.434 -5.036 45.441 1.00 34.89 99 TYR A N 1
ATOM 792 C CA . TYR A 1 103 ? 48.232 -5.227 44.233 1.00 36.45 99 TYR A CA 1
ATOM 793 C C . TYR A 1 103 ? 47.277 -5.095 43.074 1.00 48.98 99 TYR A C 1
ATOM 794 O O . TYR A 1 103 ? 46.455 -5.975 42.784 1.00 40.12 99 TYR A O 1
ATOM 803 N N . ASN A 1 104 ? 47.440 -3.956 42.415 1.00 54.91 100 ASN A N 1
ATOM 804 C CA . ASN A 1 104 ? 46.320 -3.059 42.167 1.00 59.22 100 ASN A CA 1
ATOM 805 C C . ASN A 1 104 ? 44.982 -3.584 41.665 1.00 56.88 100 ASN A C 1
ATOM 806 O O . ASN A 1 104 ? 44.888 -4.477 40.815 1.00 54.89 100 ASN A O 1
ATOM 811 N N . GLY A 1 105 ? 43.946 -2.997 42.249 1.00 53.86 101 GLY A N 1
ATOM 812 C CA . GLY A 1 105 ? 42.651 -3.624 42.309 1.00 56.70 101 GLY A CA 1
ATOM 813 C C . GLY A 1 105 ? 42.632 -4.519 43.532 1.00 52.01 101 GLY A C 1
ATOM 814 O O . GLY A 1 105 ? 41.924 -4.234 44.501 1.00 60.80 101 GLY A O 1
ATOM 815 N N . LYS A 1 106 ? 43.455 -5.568 43.510 1.00 41.91 102 LYS A N 1
ATOM 816 C CA . LYS A 1 106 ? 43.282 -6.718 44.404 1.00 34.54 102 LYS A CA 1
ATOM 817 C C . LYS A 1 106 ? 43.878 -6.593 45.800 1.00 29.67 102 LYS A C 1
ATOM 818 O O . LYS A 1 106 ? 45.065 -6.320 45.964 1.00 25.65 102 LYS A O 1
ATOM 824 N N . LEU A 1 107 ? 43.045 -6.843 46.804 1.00 22.27 103 LEU A N 1
ATOM 825 C CA . LEU A 1 107 ? 43.520 -6.951 48.174 1.00 19.69 103 LEU A CA 1
ATOM 826 C C . LEU A 1 107 ? 44.020 -8.370 48.460 1.00 24.00 103 LEU A C 1
ATOM 827 O O . LEU A 1 107 ? 43.347 -9.362 48.132 1.00 18.31 103 LEU A O 1
ATOM 832 N N . ILE A 1 108 ? 45.199 -8.475 49.071 1.00 20.50 104 ILE A N 1
ATOM 833 C CA . ILE A 1 108 ? 45.766 -9.799 49.370 1.00 21.80 104 ILE A CA 1
ATOM 834 C C . ILE A 1 108 ? 46.020 -10.079 50.851 1.00 16.05 104 ILE A C 1
ATOM 835 O O . ILE A 1 108 ? 46.588 -11.105 51.191 1.00 16.14 104 ILE A O 1
ATOM 840 N N . ALA A 1 109 ? 45.599 -9.166 51.724 1.00 13.36 105 ALA A N 1
ATOM 841 C CA . ALA A 1 109 ? 45.761 -9.357 53.164 1.00 13.81 105 ALA A CA 1
ATOM 842 C C . ALA A 1 109 ? 44.891 -8.370 53.924 1.00 16.19 105 ALA A C 1
ATOM 843 O O . ALA A 1 109 ? 44.448 -7.368 53.354 1.00 16.04 105 ALA A O 1
ATOM 845 N N . TYR A 1 110 ? 44.666 -8.657 55.204 1.00 17.43 106 TYR A N 1
ATOM 846 C CA . TYR A 1 110 ? 43.980 -7.744 56.112 1.00 18.41 106 TYR A CA 1
ATOM 847 C C . TYR A 1 110 ? 44.986 -6.957 56.956 1.00 17.34 106 TYR A C 1
ATOM 848 O O . TYR A 1 110 ? 45.821 -7.559 57.648 1.00 16.91 106 TYR A O 1
ATOM 857 N N . PRO A 1 111 ? 44.898 -5.610 56.929 1.00 13.43 107 PRO A N 1
ATOM 858 C CA . PRO A 1 111 ? 45.789 -4.821 57.787 1.00 16.69 107 PRO A CA 1
ATOM 859 C C . PRO A 1 111 ? 45.370 -4.986 59.239 1.00 17.17 107 PRO A C 1
ATOM 860 O O . PRO A 1 111 ? 44.173 -5.061 59.524 1.00 16.08 107 PRO A O 1
ATOM 864 N N . ILE A 1 112 ? 46.340 -5.041 60.144 1.00 14.02 108 ILE A N 1
ATOM 865 C CA . ILE A 1 112 ? 46.051 -5.199 61.564 1.00 12.59 108 ILE A CA 1
ATOM 866 C C . ILE A 1 112 ? 46.539 -3.999 62.368 1.00 12.70 108 ILE A C 1
ATOM 867 O O . ILE A 1 112 ? 45.789 -3.428 63.150 1.00 14.44 108 ILE A O 1
ATOM 872 N N . ALA A 1 113 ? 47.811 -3.645 62.195 1.00 16.77 109 ALA A N 1
ATOM 873 C CA . ALA A 1 113 ? 48.434 -2.556 62.960 1.00 16.58 109 ALA A CA 1
ATOM 874 C C . ALA A 1 113 ? 49.444 -1.782 62.109 1.00 20.26 109 ALA A C 1
ATOM 875 O O . ALA A 1 113 ? 49.920 -2.279 61.074 1.00 16.42 109 ALA A O 1
ATOM 877 N N . VAL A 1 114 ? 49.767 -0.563 62.534 1.00 18.05 110 VAL A N 1
ATOM 878 C CA . VAL A 1 114 ? 50.742 0.237 61.799 1.00 17.04 110 VAL A CA 1
ATOM 879 C C . VAL A 1 114 ? 51.834 0.723 62.717 1.00 18.81 110 VAL A C 1
ATOM 880 O O . VAL A 1 114 ? 51.623 0.970 63.912 1.00 14.24 110 VAL A O 1
ATOM 884 N N . GLU A 1 115 ? 53.018 0.857 62.149 1.00 13.37 111 GLU A N 1
ATOM 885 C CA . GLU A 1 115 ? 54.159 1.248 62.955 1.00 12.09 111 GLU A CA 1
ATOM 886 C C . GLU A 1 115 ? 54.973 2.281 62.185 1.00 10.85 111 GLU A C 1
ATOM 887 O O . GLU A 1 115 ? 55.220 2.113 60.990 1.00 19.48 111 GLU A O 1
ATOM 893 N N . ALA A 1 116 ? 55.387 3.340 62.883 1.00 13.18 112 ALA A N 1
ATOM 894 C CA . ALA A 1 116 ? 56.196 4.401 62.277 1.00 14.67 112 ALA A CA 1
ATOM 895 C C . ALA A 1 116 ? 56.987 5.153 63.342 1.00 17.06 112 ALA A C 1
ATOM 896 O O . ALA A 1 116 ? 56.635 5.121 64.524 1.00 13.05 112 ALA A O 1
ATOM 898 N N . LEU A 1 117 ? 58.030 5.862 62.918 1.00 15.95 113 LEU A N 1
ATOM 899 C CA . LEU A 1 117 ? 58.822 6.677 63.837 1.00 17.52 113 LEU A CA 1
ATOM 900 C C . LEU A 1 117 ? 58.024 7.883 64.328 1.00 13.77 113 LEU A C 1
ATOM 901 O O . LEU A 1 117 ? 57.138 8.366 63.629 1.00 15.50 113 LEU A O 1
ATOM 906 N N . SER A 1 118 ? 58.344 8.364 65.526 1.00 15.52 114 SER A N 1
ATOM 907 C CA . SER A 1 118 ? 57.821 9.633 66.007 1.00 14.45 114 SER A CA 1
ATOM 908 C C . SER A 1 118 ? 58.938 10.491 66.591 1.00 14.66 114 SER A C 1
ATOM 909 O O . SER A 1 118 ? 60.078 10.029 66.742 1.00 14.04 114 SER A O 1
ATOM 912 N N . LEU A 1 119 ? 58.614 11.741 66.912 1.00 15.78 115 LEU A N 1
ATOM 913 C CA . LEU A 1 119 ? 59.544 12.591 67.652 1.00 15.97 115 LEU A CA 1
ATOM 914 C C . LEU A 1 119 ? 59.313 12.289 69.111 1.00 15.63 115 LEU A C 1
ATOM 915 O O . LEU A 1 119 ? 58.183 12.375 69.597 1.00 15.48 115 LEU A O 1
ATOM 920 N N . ILE A 1 120 ? 60.382 11.913 69.805 1.00 15.32 116 ILE A N 1
ATOM 921 C CA . ILE A 1 120 ? 60.319 11.646 71.235 1.00 16.43 116 ILE A CA 1
ATOM 922 C C . ILE A 1 120 ? 61.078 12.757 71.946 1.00 21.80 116 ILE A C 1
ATOM 923 O O . ILE A 1 120 ? 62.174 13.113 71.518 1.00 22.73 116 ILE A O 1
ATOM 928 N N . TYR A 1 121 ? 60.508 13.303 73.024 1.00 19.71 117 TYR A N 1
ATOM 929 C CA . TYR A 1 121 ? 61.106 14.472 73.668 1.00 20.08 117 TYR A CA 1
ATOM 930 C C . TYR A 1 121 ? 61.073 14.414 75.185 1.00 24.99 117 TYR A C 1
ATOM 931 O O . TYR A 1 121 ? 60.181 13.802 75.772 1.00 20.81 117 TYR A O 1
ATOM 940 N N . ASN A 1 122 ? 62.061 15.053 75.805 1.00 22.74 118 ASN A N 1
ATOM 941 C CA . ASN A 1 122 ? 62.147 15.130 77.259 1.00 25.08 118 ASN A CA 1
ATOM 942 C C . ASN A 1 122 ? 61.393 16.371 77.725 1.00 25.87 118 ASN A C 1
ATOM 943 O O . ASN A 1 122 ? 61.796 17.506 77.427 1.00 27.70 118 ASN A O 1
ATOM 948 N N . LYS A 1 123 ? 60.295 16.150 78.446 1.00 30.27 119 LYS A N 1
ATOM 949 C CA . LYS A 1 123 ? 59.401 17.229 78.879 1.00 32.73 119 LYS A CA 1
ATOM 950 C C . LYS A 1 123 ? 60.025 18.164 79.909 1.00 38.52 119 LYS A C 1
ATOM 951 O O . LYS A 1 123 ? 59.586 19.309 80.073 1.00 36.51 119 LYS A O 1
ATOM 957 N N . ASP A 1 124 ? 61.032 17.670 80.620 1.00 38.93 120 ASP A N 1
ATOM 958 C CA . ASP A 1 124 ? 61.681 18.469 81.659 1.00 40.06 120 ASP A CA 1
ATOM 959 C C . ASP A 1 124 ? 62.741 19.390 81.056 1.00 40.83 120 ASP A C 1
ATOM 960 O O . ASP A 1 124 ? 63.085 20.413 81.631 1.00 46.62 120 ASP A O 1
ATOM 965 N N . LEU A 1 125 ? 63.246 19.025 79.883 1.00 26.65 121 LEU A N 1
ATOM 966 C CA . LEU A 1 125 ? 64.178 19.886 79.169 1.00 41.12 121 LEU A CA 1
ATOM 967 C C . LEU A 1 125 ? 63.429 20.741 78.151 1.00 36.23 121 LEU A C 1
ATOM 968 O O . LEU A 1 125 ? 63.867 21.834 77.793 1.00 36.18 121 LEU A O 1
ATOM 973 N N . LEU A 1 126 ? 62.289 20.236 77.697 1.00 33.71 122 LEU A N 1
ATOM 974 C CA . LEU A 1 126 ? 61.641 20.781 76.506 1.00 34.70 122 LEU A CA 1
ATOM 975 C C . LEU A 1 126 ? 60.134 20.532 76.530 1.00 35.88 122 LEU A C 1
ATOM 976 O O . LEU A 1 126 ? 59.630 19.659 75.825 1.00 32.87 122 LEU A O 1
ATOM 981 N N . PRO A 1 127 ? 59.405 21.313 77.342 1.00 35.20 123 PRO A N 1
ATOM 982 C CA . PRO A 1 127 ? 57.961 21.105 77.500 1.00 38.52 123 PRO A CA 1
ATOM 983 C C . PRO A 1 127 ? 57.197 21.376 76.207 1.00 34.32 123 PRO A C 1
ATOM 984 O O . PRO A 1 127 ? 56.128 20.796 76.019 1.00 30.29 123 PRO A O 1
ATOM 988 N N . ASN A 1 128 ? 57.739 22.232 75.339 1.00 28.29 124 ASN A N 1
ATOM 989 C CA . ASN A 1 128 ? 57.142 22.481 74.026 1.00 31.64 124 ASN A CA 1
ATOM 990 C C . ASN A 1 128 ? 58.067 22.120 72.867 1.00 27.88 124 ASN A C 1
ATOM 991 O O . ASN A 1 128 ? 58.864 22.947 72.423 1.00 28.42 124 ASN A O 1
ATOM 996 N N . PRO A 1 129 ? 57.942 20.891 72.351 1.00 26.92 125 PRO A N 1
ATOM 997 C CA . PRO A 1 129 ? 58.842 20.448 71.285 1.00 29.35 125 PRO A CA 1
ATOM 998 C C . PRO A 1 129 ? 58.620 21.244 69.995 1.00 23.11 125 PRO A C 1
ATOM 999 O O . PRO A 1 129 ? 57.526 21.764 69.772 1.00 22.81 125 PRO A O 1
ATOM 1003 N N . PRO A 1 130 ? 59.658 21.355 69.159 1.00 23.28 126 PRO A N 1
ATOM 1004 C CA . PRO A 1 130 ? 59.532 22.165 67.942 1.00 26.90 126 PRO A CA 1
ATOM 1005 C C . PRO A 1 130 ? 58.626 21.505 66.900 1.00 27.61 126 PRO A C 1
ATOM 1006 O O . PRO A 1 130 ? 58.581 20.278 66.801 1.00 28.29 126 PRO A O 1
ATOM 1010 N N . LYS A 1 131 ? 57.912 22.321 66.132 1.00 21.86 127 LYS A N 1
ATOM 1011 C CA . LYS A 1 131 ? 57.030 21.807 65.084 1.00 25.01 127 LYS A CA 1
ATOM 1012 C C . LYS A 1 131 ? 57.775 21.759 63.752 1.00 21.03 127 LYS A C 1
ATOM 1013 O O . LYS A 1 131 ? 57.294 21.169 62.780 1.00 20.48 127 LYS A O 1
ATOM 1019 N N . THR A 1 132 ? 58.949 22.391 63.701 1.00 16.53 128 THR A N 1
ATOM 1020 C CA . THR A 1 132 ? 59.715 22.458 62.456 1.00 17.93 128 THR A CA 1
ATOM 1021 C C . THR A 1 132 ? 61.169 22.081 62.683 1.00 18.20 128 THR A C 1
ATOM 1022 O O . THR A 1 132 ? 61.705 22.298 63.763 1.00 18.07 128 THR A O 1
ATOM 1026 N N . TRP A 1 133 ? 61.798 21.516 61.656 1.00 16.86 129 TRP A N 1
ATOM 1027 C CA . TRP A 1 133 ? 63.218 21.195 61.695 1.00 18.44 129 TRP A CA 1
ATOM 1028 C C . TRP A 1 133 ? 64.006 22.483 61.790 1.00 18.07 129 TRP A C 1
ATOM 1029 O O . TRP A 1 133 ? 65.035 22.540 62.456 1.00 18.07 129 TRP A O 1
ATOM 1040 N N . GLU A 1 134 ? 63.513 23.522 61.116 1.00 20.03 130 GLU A N 1
ATOM 1041 C CA . GLU A 1 134 ? 64.219 24.800 61.051 1.00 20.87 130 GLU A CA 1
ATOM 1042 C C . GLU A 1 134 ? 64.505 25.419 62.427 1.00 20.75 130 GLU A C 1
ATOM 1043 O O . GLU A 1 134 ? 65.473 26.161 62.585 1.00 26.17 130 GLU A O 1
ATOM 1049 N N . GLU A 1 135 ? 63.678 25.077 63.411 1.00 20.51 131 GLU A N 1
ATOM 1050 C CA . GLU A 1 135 ? 63.769 25.607 64.778 1.00 26.73 131 GLU A CA 1
ATOM 1051 C C . GLU A 1 135 ? 64.859 24.959 65.604 1.00 22.55 131 GLU A C 1
ATOM 1052 O O . GLU A 1 135 ? 65.240 25.474 66.660 1.00 23.81 131 GLU A O 1
ATOM 1058 N N . ILE A 1 136 ? 65.320 23.799 65.157 1.00 17.62 132 ILE A N 1
ATOM 1059 C CA . ILE A 1 136 ? 66.220 22.975 65.962 1.00 20.99 132 ILE A CA 1
ATOM 1060 C C . ILE A 1 136 ? 67.599 23.603 66.259 1.00 20.47 132 ILE A C 1
ATOM 1061 O O . ILE A 1 136 ? 68.095 23.467 67.375 1.00 25.52 132 ILE A O 1
ATOM 1066 N N . PRO A 1 137 ? 68.219 24.294 65.280 1.00 22.15 133 PRO A N 1
ATOM 1067 C CA . PRO A 1 137 ? 69.532 24.852 65.636 1.00 25.90 133 PRO A CA 1
ATOM 1068 C C . PRO A 1 137 ? 69.492 25.879 66.777 1.00 27.78 133 PRO A C 1
ATOM 1069 O O . PRO A 1 137 ? 70.363 25.842 67.647 1.00 29.26 133 PRO A O 1
ATOM 1073 N N . ALA A 1 138 ? 68.508 26.773 66.780 1.00 27.64 134 ALA A N 1
ATOM 1074 C CA . ALA A 1 138 ? 68.415 27.792 67.833 1.00 30.18 134 ALA A CA 1
ATOM 1075 C C . ALA A 1 138 ? 68.148 27.138 69.179 1.00 27.78 134 ALA A C 1
ATOM 1076 O O . ALA A 1 138 ? 68.582 27.620 70.235 1.00 27.49 134 ALA A O 1
ATOM 1078 N N . LEU A 1 139 ? 67.400 26.044 69.125 1.00 30.07 135 LEU A N 1
ATOM 1079 C CA . LEU A 1 139 ? 67.030 25.279 70.298 1.00 29.19 135 LEU A CA 1
ATOM 1080 C C . LEU A 1 139 ? 68.265 24.567 70.835 1.00 29.14 135 LEU A C 1
ATOM 1081 O O . LEU A 1 139 ? 68.445 24.433 72.049 1.00 28.84 135 LEU A O 1
ATOM 1086 N N . ASP A 1 140 ? 69.126 24.113 69.930 1.00 27.57 136 ASP A N 1
ATOM 1087 C CA . ASP A 1 140 ? 70.371 23.496 70.364 1.00 22.85 136 ASP A CA 1
ATOM 1088 C C . ASP A 1 140 ? 71.306 24.528 70.987 1.00 24.60 136 ASP A C 1
ATOM 1089 O O . ASP A 1 140 ? 72.002 24.231 71.961 1.00 23.79 136 ASP A O 1
ATOM 1094 N N . LYS A 1 141 ? 71.320 25.742 70.442 1.00 30.77 137 LYS A N 1
ATOM 1095 C CA . LYS A 1 141 ? 72.163 26.783 71.017 1.00 32.32 137 LYS A CA 1
ATOM 1096 C C . LYS A 1 141 ? 71.757 27.070 72.466 1.00 36.96 137 LYS A C 1
ATOM 1097 O O . LYS A 1 141 ? 72.620 27.176 73.348 1.00 32.90 137 LYS A O 1
ATOM 1103 N N . GLU A 1 142 ? 70.450 27.165 72.713 1.00 30.35 138 GLU A N 1
ATOM 1104 C CA . GLU A 1 142 ? 69.935 27.371 74.072 1.00 36.58 138 GLU A CA 1
ATOM 1105 C C . GLU A 1 142 ? 70.326 26.234 75.009 1.00 38.92 138 GLU A C 1
ATOM 1106 O O . GLU A 1 142 ? 70.739 26.465 76.147 1.00 32.00 138 GLU A O 1
ATOM 1112 N N . LEU A 1 143 ? 70.163 25.000 74.537 1.00 27.98 139 LEU A N 1
ATOM 1113 C CA . LEU A 1 143 ? 70.412 23.834 75.380 1.00 31.08 139 LEU A CA 1
ATOM 1114 C C . LEU A 1 143 ? 71.905 23.572 75.641 1.00 35.73 139 LEU A C 1
ATOM 1115 O O . LEU A 1 143 ? 72.277 23.127 76.730 1.00 35.27 139 LEU A O 1
ATOM 1120 N N . LYS A 1 144 ? 72.752 23.865 74.656 1.00 29.86 140 LYS A N 1
ATOM 1121 C CA . LYS A 1 144 ? 74.205 23.710 74.811 1.00 31.05 140 LYS A CA 1
ATOM 1122 C C . LYS A 1 144 ? 74.746 24.574 75.949 1.00 36.51 140 LYS A C 1
ATOM 1123 O O . LYS A 1 144 ? 75.661 24.174 76.674 1.00 34.15 140 LYS A O 1
ATOM 1129 N N . ALA A 1 145 ? 74.165 25.757 76.109 1.00 35.51 141 ALA A N 1
ATOM 1130 C CA . ALA A 1 145 ? 74.526 26.652 77.204 1.00 41.25 141 ALA A CA 1
ATOM 1131 C C . ALA A 1 145 ? 74.282 25.981 78.559 1.00 46.78 141 ALA A C 1
ATOM 1132 O O . ALA A 1 145 ? 74.988 26.242 79.535 1.00 48.23 141 ALA A O 1
ATOM 1134 N N . LYS A 1 146 ? 73.279 25.110 78.605 1.00 48.31 142 LYS A N 1
ATOM 1135 C CA . LYS A 1 146 ? 72.885 24.443 79.840 1.00 42.03 142 LYS A CA 1
ATOM 1136 C C . LYS A 1 146 ? 73.482 23.040 79.945 1.00 36.15 142 LYS A C 1
ATOM 1137 O O . LYS A 1 146 ? 73.084 22.262 80.808 1.00 43.44 142 LYS A O 1
ATOM 1143 N N . GLY A 1 147 ? 74.432 22.718 79.067 1.00 36.51 143 GLY A N 1
ATOM 1144 C CA . GLY A 1 147 ? 75.111 21.429 79.104 1.00 38.37 143 GLY A CA 1
ATOM 1145 C C . GLY A 1 147 ? 74.365 20.282 78.436 1.00 39.54 143 GLY A C 1
ATOM 1146 O O . GLY A 1 147 ? 74.584 19.102 78.751 1.00 34.62 143 GLY A O 1
ATOM 1147 N N . LYS A 1 148 ? 73.485 20.620 77.500 1.00 38.27 144 LYS A N 1
ATOM 1148 C CA . LYS A 1 148 ? 72.661 19.620 76.830 1.00 36.75 144 LYS A CA 1
ATOM 1149 C C . LYS A 1 148 ? 72.675 19.823 75.321 1.00 36.18 144 LYS A C 1
ATOM 1150 O O . LYS A 1 148 ? 73.291 20.758 74.818 1.00 41.14 144 LYS A O 1
ATOM 1156 N N . SER A 1 149 ? 72.014 18.927 74.599 1.00 29.81 145 SER A N 1
ATOM 1157 C CA . SER A 1 149 ? 71.822 19.104 73.168 1.00 28.68 145 SER A CA 1
ATOM 1158 C C . SER A 1 149 ? 70.328 18.986 72.829 1.00 28.81 145 SER A C 1
ATOM 1159 O O . SER A 1 149 ? 69.547 18.443 73.613 1.00 27.36 145 SER A O 1
ATOM 1162 N N . ALA A 1 150 ? 69.937 19.501 71.668 1.00 22.87 146 ALA A N 1
ATOM 1163 C CA . ALA A 1 150 ? 68.538 19.480 71.255 1.00 18.90 146 ALA A CA 1
ATOM 1164 C C . ALA A 1 150 ? 68.103 18.093 70.811 1.00 23.26 146 ALA A C 1
ATOM 1165 O O . ALA A 1 150 ? 67.029 17.616 71.185 1.00 26.32 146 ALA A O 1
ATOM 1167 N N . LEU A 1 151 ? 68.931 17.451 69.995 1.00 17.78 147 LEU A N 1
ATOM 1168 C CA . LEU A 1 151 ? 68.450 16.306 69.230 1.00 24.62 147 LEU A CA 1
ATOM 1169 C C . LEU A 1 151 ? 69.549 15.318 68.901 1.00 28.82 147 LEU A C 1
ATOM 1170 O O . LEU A 1 151 ? 70.589 15.690 68.352 1.00 26.09 147 LEU A O 1
ATOM 1175 N N . MET A 1 152 ? 69.306 14.049 69.208 1.00 22.42 148 MET A N 1
ATOM 1176 C CA . MET A 1 152 ? 70.217 12.995 68.791 1.00 18.17 148 MET A CA 1
ATOM 1177 C C . MET A 1 152 ? 69.417 11.793 68.329 1.00 21.42 148 MET A C 1
ATOM 1178 O O . MET A 1 152 ? 68.562 11.303 69.063 1.00 22.66 148 MET A O 1
ATOM 1183 N N . PHE A 1 153 ? 69.677 11.336 67.103 1.00 19.00 149 PHE A N 1
ATOM 1184 C CA . PHE A 1 153 ? 69.052 10.124 66.567 1.00 20.17 149 PHE A CA 1
ATOM 1185 C C . PHE A 1 153 ? 70.027 9.422 65.604 1.00 19.59 149 PHE A C 1
ATOM 1186 O O . PHE A 1 153 ? 71.064 9.984 65.240 1.00 22.70 149 PHE A O 1
ATOM 1194 N N . ASN A 1 154 ? 69.701 8.194 65.216 1.00 18.28 150 ASN A N 1
ATOM 1195 C CA . ASN A 1 154 ? 70.604 7.374 64.402 1.00 21.52 150 ASN A CA 1
ATOM 1196 C C . ASN A 1 154 ? 70.783 7.944 62.986 1.00 18.71 150 ASN A C 1
ATOM 1197 O O . ASN A 1 154 ? 69.852 7.909 62.178 1.00 22.65 150 ASN A O 1
ATOM 1202 N N . LEU A 1 155 ? 71.978 8.459 62.696 1.00 22.00 151 LEU A N 1
ATOM 1203 C CA . LEU A 1 155 ? 72.283 9.030 61.382 1.00 18.47 151 LEU A CA 1
ATOM 1204 C C . LEU A 1 155 ? 72.840 7.977 60.420 1.00 24.49 151 LEU A C 1
ATOM 1205 O O . LEU A 1 155 ? 73.066 8.258 59.240 1.00 24.99 151 LEU A O 1
ATOM 1210 N N . GLN A 1 156 ? 73.078 6.768 60.926 1.00 25.11 152 GLN A N 1
ATOM 1211 C CA . GLN A 1 156 ? 73.719 5.735 60.118 1.00 27.67 152 GLN A CA 1
ATOM 1212 C C . GLN A 1 156 ? 72.749 5.015 59.178 1.00 25.90 152 GLN A C 1
ATOM 1213 O O . GLN A 1 156 ? 73.178 4.381 58.218 1.00 23.02 152 GLN A O 1
ATOM 1219 N N . GLU A 1 157 ? 71.448 5.116 59.443 1.00 24.45 153 GLU A N 1
ATOM 1220 C CA . GLU A 1 157 ? 70.471 4.326 58.708 1.00 21.96 153 GLU A CA 1
ATOM 1221 C C . GLU A 1 157 ? 69.411 5.171 58.021 1.00 21.10 153 GLU A C 1
ATOM 1222 O O . GLU A 1 157 ? 68.756 5.998 58.658 1.00 15.99 153 GLU A O 1
ATOM 1228 N N . PRO A 1 158 ? 69.227 4.959 56.709 1.00 19.28 154 PRO A N 1
ATOM 1229 C CA . PRO A 1 158 ? 68.239 5.730 55.946 1.00 15.56 154 PRO A CA 1
ATOM 1230 C C . PRO A 1 158 ? 66.827 5.609 56.495 1.00 19.02 154 PRO A C 1
ATOM 1231 O O . PRO A 1 158 ? 66.040 6.528 56.295 1.00 16.83 154 PRO A O 1
ATOM 1235 N N . TYR A 1 159 ? 66.498 4.505 57.168 1.00 16.85 155 TYR A N 1
ATOM 1236 C CA . TYR A 1 159 ? 65.174 4.388 57.776 1.00 12.59 155 TYR A CA 1
ATOM 1237 C C . TYR A 1 159 ? 64.906 5.584 58.692 1.00 13.52 155 TYR A C 1
ATOM 1238 O O . TYR A 1 159 ? 63.764 6.081 58.775 1.00 15.51 155 TYR A O 1
ATOM 1247 N N . PHE A 1 160 ? 65.965 6.058 59.351 1.00 15.19 156 PHE A N 1
ATOM 1248 C CA . PHE A 1 160 ? 65.873 7.186 60.291 1.00 17.93 156 PHE A CA 1
ATOM 1249 C C . PHE A 1 160 ? 66.060 8.577 59.665 1.00 15.80 156 PHE A C 1
ATOM 1250 O O . PHE A 1 160 ? 65.489 9.559 60.148 1.00 14.33 156 PHE A O 1
ATOM 1258 N N . THR A 1 161 ? 66.853 8.666 58.599 1.00 16.50 157 THR A N 1
ATOM 1259 C CA . THR A 1 161 ? 67.182 9.968 57.997 1.00 14.32 157 THR A CA 1
ATOM 1260 C C . THR A 1 161 ? 66.300 10.336 56.819 1.00 16.75 157 THR A C 1
ATOM 1261 O O . THR A 1 161 ? 66.083 11.521 56.544 1.00 15.40 157 THR A O 1
ATOM 1265 N N . TRP A 1 162 ? 65.806 9.327 56.108 1.00 15.67 158 TRP A N 1
ATOM 1266 C CA . TRP A 1 162 ? 64.944 9.580 54.965 1.00 16.22 158 TRP A CA 1
ATOM 1267 C C . TRP A 1 162 ? 63.671 10.386 55.290 1.00 16.41 158 TRP A C 1
ATOM 1268 O O . TRP A 1 162 ? 63.229 11.145 54.433 1.00 14.66 158 TRP A O 1
ATOM 1279 N N . PRO A 1 163 ? 63.079 10.233 56.502 1.00 18.63 159 PRO A N 1
ATOM 1280 C CA . PRO A 1 163 ? 61.872 11.053 56.689 1.00 15.15 159 PRO A CA 1
ATOM 1281 C C . PRO A 1 163 ? 62.113 12.552 56.503 1.00 20.12 159 PRO A C 1
ATOM 1282 O O . PRO A 1 163 ? 61.218 13.244 56.013 1.00 15.64 159 PRO A O 1
ATOM 1286 N N . LEU A 1 164 ? 63.300 13.041 56.859 1.00 17.88 160 LEU A N 1
ATOM 1287 C CA . LEU A 1 164 ? 63.644 14.447 56.620 1.00 15.09 160 LEU A CA 1
ATOM 1288 C C . LEU A 1 164 ? 64.021 14.667 55.166 1.00 14.33 160 LEU A C 1
ATOM 1289 O O . LEU A 1 164 ? 63.602 15.645 54.545 1.00 18.43 160 LEU A O 1
ATOM 1294 N N . ILE A 1 165 ? 64.821 13.751 54.620 1.00 14.92 161 ILE A N 1
ATOM 1295 C CA . ILE A 1 165 ? 65.291 13.884 53.247 1.00 19.67 161 ILE A CA 1
ATOM 1296 C C . ILE A 1 165 ? 64.105 13.837 52.273 1.00 21.76 161 ILE A C 1
ATOM 1297 O O . ILE A 1 165 ? 64.127 14.481 51.236 1.00 19.95 161 ILE A O 1
ATOM 1302 N N . ALA A 1 166 ? 63.053 13.102 52.627 1.00 16.51 162 ALA A N 1
ATOM 1303 C CA . ALA A 1 166 ? 61.891 12.966 51.747 1.00 23.74 162 ALA A CA 1
ATOM 1304 C C . ALA A 1 166 ? 60.870 14.085 51.912 1.00 22.14 162 ALA A C 1
ATOM 1305 O O . ALA A 1 166 ? 59.945 14.204 51.111 1.00 19.63 162 ALA A O 1
ATOM 1307 N N . ALA A 1 167 ? 61.015 14.877 52.969 1.00 17.06 163 ALA A N 1
ATOM 1308 C CA . ALA A 1 167 ? 59.992 15.861 53.335 1.00 20.71 163 ALA A CA 1
ATOM 1309 C C . ALA A 1 167 ? 59.656 16.843 52.204 1.00 20.91 163 ALA A C 1
ATOM 1310 O O . ALA A 1 167 ? 58.481 17.053 51.859 1.00 17.49 163 ALA A O 1
ATOM 1312 N N . ASP A 1 168 ? 60.681 17.466 51.643 1.00 17.49 164 ASP A N 1
ATOM 1313 C CA . ASP A 1 168 ? 60.465 18.471 50.599 1.00 23.10 164 ASP A CA 1
ATOM 1314 C C . ASP A 1 168 ? 60.103 17.764 49.304 1.00 27.28 164 ASP A C 1
ATOM 1315 O O . ASP A 1 168 ? 60.881 16.969 48.792 1.00 31.41 164 ASP A O 1
ATOM 1320 N N . GLY A 1 169 ? 58.905 18.027 48.791 1.00 26.61 165 GLY A N 1
ATOM 1321 C CA . GLY A 1 169 ? 58.399 17.298 47.640 1.00 25.77 165 GLY A CA 1
ATOM 1322 C C . GLY A 1 169 ? 57.686 16.004 48.030 1.00 29.34 165 GLY A C 1
ATOM 1323 O O . GLY A 1 169 ? 57.082 15.344 47.188 1.00 29.89 165 GLY A O 1
ATOM 1324 N N . GLY A 1 170 ? 57.761 15.641 49.308 1.00 33.86 166 GLY A N 1
ATOM 1325 C CA . GLY A 1 170 ? 57.087 14.456 49.814 1.00 33.31 166 GLY A CA 1
ATOM 1326 C C . GLY A 1 170 ? 57.332 13.193 49.009 1.00 32.66 166 GLY A C 1
ATOM 1327 O O . GLY A 1 170 ? 56.380 12.595 48.503 1.00 23.35 166 GLY A O 1
ATOM 1328 N N . TYR A 1 171 ? 58.599 12.783 48.901 1.00 29.08 167 TYR A N 1
ATOM 1329 C CA . TYR A 1 171 ? 58.984 11.642 48.056 1.00 34.31 167 TYR A CA 1
ATOM 1330 C C . TYR A 1 171 ? 58.099 10.405 48.243 1.00 30.26 167 TYR A C 1
ATOM 1331 O O . TYR A 1 171 ? 57.806 9.994 49.374 1.00 32.12 167 TYR A O 1
ATOM 1340 N N . ALA A 1 172 ? 57.683 9.822 47.124 1.00 27.00 168 ALA A N 1
ATOM 1341 C CA . ALA A 1 172 ? 56.902 8.587 47.128 1.00 24.03 168 ALA A CA 1
ATOM 1342 C C . ALA A 1 172 ? 57.560 7.562 46.208 1.00 26.51 168 ALA A C 1
ATOM 1343 O O . ALA A 1 172 ? 58.146 7.926 45.186 1.00 26.44 168 ALA A O 1
ATOM 1345 N N . PHE A 1 173 ? 57.451 6.286 46.565 1.00 28.03 169 PHE A N 1
ATOM 1346 C CA . PHE A 1 173 ? 58.079 5.218 45.786 1.00 34.35 169 PHE A CA 1
ATOM 1347 C C . PHE A 1 173 ? 57.188 4.725 44.659 1.00 36.56 169 PHE A C 1
ATOM 1348 O O . PHE A 1 173 ? 55.970 4.633 44.821 1.00 39.73 169 PHE A O 1
ATOM 1356 N N . LYS A 1 174 ? 57.805 4.417 43.520 1.00 36.59 170 LYS A N 1
ATOM 13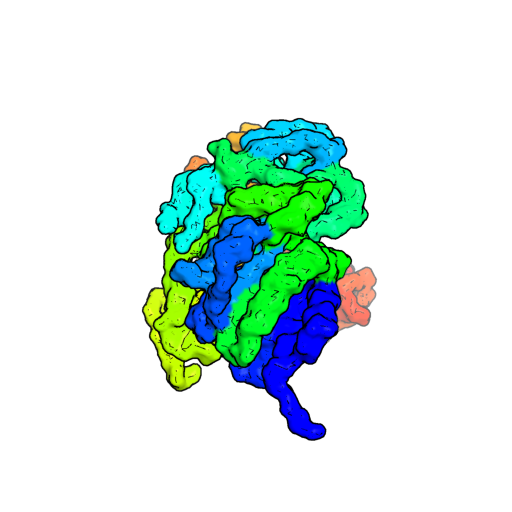57 C CA . LYS A 1 174 ? 57.092 3.890 42.359 1.00 46.32 170 LYS A CA 1
ATOM 1358 C C . LYS A 1 174 ? 56.497 2.518 42.649 1.00 45.79 170 LYS A C 1
ATOM 1359 O O . LYS A 1 174 ? 55.310 2.283 42.400 1.00 50.47 170 LYS A O 1
ATOM 1365 N N . ASP A 1 184 ? 58.986 7.748 39.196 1.00 46.45 180 ASP A N 1
ATOM 1366 C CA . ASP A 1 184 ? 60.027 7.935 40.204 1.00 50.54 180 ASP A CA 1
ATOM 1367 C C . ASP A 1 184 ? 60.822 9.218 39.912 1.00 50.51 180 ASP A C 1
ATOM 1368 O O . ASP A 1 184 ? 61.048 9.552 38.748 1.00 49.65 180 ASP A O 1
ATOM 1373 N N . VAL A 1 185 ? 61.246 9.938 40.955 1.00 46.59 181 VAL A N 1
ATOM 1374 C CA . VAL A 1 185 ? 61.834 11.272 40.737 1.00 35.24 181 VAL A CA 1
ATOM 1375 C C . VAL A 1 185 ? 63.356 11.523 40.535 1.00 49.88 181 VAL A C 1
ATOM 1376 O O . VAL A 1 185 ? 63.690 12.581 40.008 1.00 63.15 181 VAL A O 1
ATOM 1380 N N . GLY A 1 186 ? 64.293 10.671 40.964 1.00 43.52 182 GLY A N 1
ATOM 1381 C CA . GLY A 1 186 ? 64.170 9.681 42.009 1.00 37.27 182 GLY A CA 1
ATOM 1382 C C . GLY A 1 186 ? 64.922 10.252 43.212 1.00 37.02 182 GLY A C 1
ATOM 1383 O O . GLY A 1 186 ? 64.613 11.366 43.630 1.00 30.43 182 GLY A O 1
ATOM 1384 N N . VAL A 1 187 ? 65.923 9.538 43.738 1.00 33.69 183 VAL A N 1
ATOM 1385 C CA . VAL A 1 187 ? 66.520 9.903 45.033 1.00 23.49 183 VAL A CA 1
ATOM 1386 C C . VAL A 1 187 ? 67.453 11.113 45.031 1.00 28.31 183 VAL A C 1
ATOM 1387 O O . VAL A 1 187 ? 67.839 11.589 46.102 1.00 29.34 183 VAL A O 1
ATOM 1391 N N . ASP A 1 188 ? 67.815 11.614 43.856 1.00 24.83 184 ASP A N 1
ATOM 1392 C CA . ASP A 1 188 ? 68.636 12.824 43.789 1.00 24.78 184 ASP A CA 1
ATOM 1393 C C . ASP A 1 188 ? 67.816 14.041 43.339 1.00 26.13 184 ASP A C 1
ATOM 1394 O O . ASP A 1 188 ? 68.353 15.006 42.805 1.00 28.43 184 ASP A O 1
ATOM 1399 N N . ASN A 1 189 ? 66.508 13.991 43.564 1.00 30.01 185 ASN A N 1
ATOM 1400 C CA . ASN A 1 189 ? 65.642 15.116 43.219 1.00 27.30 185 ASN A CA 1
ATOM 1401 C C . ASN A 1 189 ? 65.967 16.338 44.081 1.00 27.49 185 ASN A C 1
ATOM 1402 O O . ASN A 1 189 ? 66.586 16.210 45.138 1.00 25.06 185 ASN A O 1
ATOM 1407 N N . ALA A 1 190 ? 65.538 17.521 43.656 1.00 22.97 186 ALA A N 1
ATOM 1408 C CA . ALA A 1 190 ? 65.882 18.751 44.378 1.00 23.49 186 ALA A CA 1
ATOM 1409 C C . ALA A 1 190 ? 65.413 18.764 45.841 1.00 28.46 186 ALA A C 1
ATOM 1410 O O . ALA A 1 190 ? 66.054 19.376 46.704 1.00 19.45 186 ALA A O 1
ATOM 1412 N N . GLY A 1 191 ? 64.296 18.100 46.122 1.00 21.50 187 GLY A N 1
ATOM 1413 C CA . GLY A 1 191 ? 63.826 17.992 47.493 1.00 24.13 187 GLY A CA 1
ATOM 1414 C C . GLY A 1 191 ? 64.751 17.165 48.373 1.00 25.60 187 GLY A C 1
ATOM 1415 O O . GLY A 1 191 ? 64.993 17.497 49.538 1.00 18.97 187 GLY A O 1
ATOM 1416 N N . ALA A 1 192 ? 65.268 16.068 47.830 1.00 20.52 188 ALA A N 1
ATOM 1417 C CA . ALA A 1 192 ? 66.210 15.245 48.595 1.00 19.11 188 ALA A CA 1
ATOM 1418 C C . ALA A 1 192 ? 67.517 16.016 48.847 1.00 19.43 188 ALA A C 1
ATOM 1419 O O . ALA A 1 192 ? 68.120 15.912 49.918 1.00 18.71 188 ALA A O 1
ATOM 1421 N N . LYS A 1 193 ? 67.953 16.801 47.867 1.00 18.23 189 LYS A N 1
ATOM 1422 C CA . LYS A 1 193 ? 69.165 17.599 48.063 1.00 20.96 189 LYS A CA 1
ATOM 1423 C C . LYS A 1 193 ? 68.985 18.619 49.172 1.00 25.39 189 LYS A C 1
ATOM 1424 O O . LYS A 1 193 ? 69.894 18.829 49.968 1.00 23.06 189 LYS A O 1
ATOM 1430 N N . ALA A 1 194 ? 67.807 19.238 49.230 1.00 22.42 190 ALA A N 1
ATOM 1431 C CA . ALA A 1 194 ? 67.507 20.225 50.270 1.00 20.66 190 ALA A CA 1
ATOM 1432 C C . ALA A 1 194 ? 67.508 19.603 51.667 1.00 17.25 190 ALA A C 1
ATOM 1433 O O . ALA A 1 194 ? 68.053 20.179 52.616 1.00 16.55 190 ALA A O 1
ATOM 1435 N N . GLY A 1 195 ? 66.867 18.443 51.792 1.00 16.01 191 GLY A N 1
ATOM 1436 C CA . GLY A 1 195 ? 66.742 17.776 53.070 1.00 17.83 191 GLY A CA 1
ATOM 1437 C C . GLY A 1 195 ? 68.083 17.248 53.526 1.00 21.08 191 GLY A C 1
ATOM 1438 O O . GLY A 1 195 ? 68.425 17.375 54.692 1.00 15.01 191 GLY A O 1
ATOM 1439 N N . LEU A 1 196 ? 68.848 16.651 52.616 1.00 22.82 192 LEU A N 1
ATOM 1440 C CA . LEU A 1 196 ? 70.156 16.124 53.007 1.00 21.15 192 LEU A CA 1
ATOM 1441 C C . LEU A 1 196 ? 71.092 17.277 53.346 1.00 22.78 192 LEU A C 1
ATOM 1442 O O . LEU A 1 196 ? 71.886 17.184 54.290 1.00 20.31 192 LEU A O 1
ATOM 1447 N N . THR A 1 197 ? 70.979 18.378 52.601 1.00 17.05 193 THR A N 1
ATOM 1448 C CA . THR A 1 197 ? 71.802 19.549 52.891 1.00 19.32 193 THR A CA 1
ATOM 1449 C C . THR A 1 197 ? 71.521 20.105 54.279 1.00 23.22 193 THR A C 1
ATOM 1450 O O . THR A 1 197 ? 72.450 20.472 55.013 1.00 18.60 193 THR A O 1
ATOM 1454 N N . PHE A 1 198 ? 70.244 20.164 54.644 1.00 18.61 194 PHE A N 1
ATOM 1455 C CA . PHE A 1 198 ? 69.879 20.643 55.966 1.00 20.72 194 PHE A CA 1
ATOM 1456 C C . PHE A 1 198 ? 70.428 19.700 57.039 1.00 21.47 194 PHE A C 1
ATOM 1457 O O . PHE A 1 198 ? 70.940 20.141 58.068 1.00 19.46 194 PHE A O 1
ATOM 1465 N N . LEU A 1 199 ? 70.311 18.399 56.798 1.00 16.96 195 LEU A N 1
ATOM 1466 C CA . LEU A 1 199 ? 70.866 17.398 57.706 1.00 18.49 195 LEU A CA 1
ATOM 1467 C C . LEU A 1 199 ? 72.392 17.557 57.874 1.00 26.51 195 LEU A C 1
ATOM 1468 O O . LEU A 1 199 ? 72.916 17.560 59.003 1.00 22.42 195 LEU A O 1
ATOM 1473 N N . VAL A 1 200 ? 73.116 17.707 56.766 1.00 18.60 196 VAL A N 1
ATOM 1474 C CA . VAL A 1 200 ? 74.566 17.876 56.875 1.00 20.19 196 VAL A CA 1
ATOM 1475 C C . VAL A 1 200 ? 74.926 19.219 57.522 1.00 23.06 196 VAL A C 1
ATOM 1476 O O . VAL A 1 200 ? 75.917 19.311 58.244 1.00 22.88 196 VAL A O 1
ATOM 1480 N N . ASP A 1 201 ? 74.120 20.251 57.275 1.00 19.47 197 ASP A N 1
ATOM 1481 C CA . ASP A 1 201 ? 74.345 21.546 57.915 1.00 22.82 197 ASP A CA 1
ATOM 1482 C C . ASP A 1 201 ? 74.247 21.460 59.446 1.00 26.79 197 ASP A C 1
ATOM 1483 O O . ASP A 1 201 ? 75.026 22.093 60.158 1.00 25.18 197 ASP A O 1
ATOM 1488 N N . LEU A 1 202 ? 73.295 20.677 59.950 1.00 22.57 198 LEU A N 1
ATOM 1489 C CA . LEU A 1 202 ? 73.193 20.421 61.393 1.00 18.71 198 LEU A CA 1
ATOM 1490 C C . LEU A 1 202 ? 74.494 19.827 61.932 1.00 29.43 198 LEU A C 1
ATOM 1491 O O . LEU A 1 202 ? 74.930 20.154 63.040 1.00 27.91 198 LEU A O 1
ATOM 1496 N N . ILE A 1 203 ? 75.113 18.953 61.143 1.00 25.20 199 ILE A N 1
ATOM 1497 C CA . ILE A 1 203 ? 76.399 18.368 61.512 1.00 24.07 199 ILE A CA 1
ATOM 1498 C C . ILE A 1 203 ? 77.556 19.372 61.412 1.00 26.88 199 ILE A C 1
ATOM 1499 O O . ILE A 1 203 ? 78.371 19.475 62.338 1.00 26.92 199 ILE A O 1
ATOM 1504 N N . LYS A 1 204 ? 77.635 20.105 60.300 1.00 22.87 200 LYS A N 1
ATOM 1505 C CA . LYS A 1 204 ? 78.693 21.103 60.115 1.00 24.83 200 LYS A CA 1
ATOM 1506 C C . LYS A 1 204 ? 78.678 22.141 61.236 1.00 28.11 200 LYS A C 1
ATOM 1507 O O . LYS A 1 204 ? 79.730 22.611 61.673 1.00 26.71 200 LYS A O 1
ATOM 1513 N N . ASN A 1 205 ? 77.486 22.468 61.720 1.00 23.28 201 ASN A N 1
ATOM 1514 C CA . ASN A 1 205 ? 77.349 23.475 62.766 1.00 23.90 201 ASN A CA 1
ATOM 1515 C C . ASN A 1 205 ? 77.294 22.872 64.174 1.00 24.68 201 ASN A C 1
ATOM 1516 O O . ASN A 1 205 ? 76.885 23.545 65.117 1.00 25.63 201 ASN A O 1
ATOM 1521 N N . LYS A 1 206 ? 77.687 21.602 64.297 1.00 26.43 202 LYS A N 1
ATOM 1522 C CA . LYS A 1 206 ? 77.828 20.919 65.595 1.00 31.27 202 LYS A CA 1
ATOM 1523 C C . LYS A 1 206 ? 76.544 20.710 66.397 1.00 30.10 202 LYS A C 1
ATOM 1524 O O . LYS A 1 206 ? 76.602 20.494 67.608 1.00 29.70 202 LYS A O 1
ATOM 1530 N N . HIS A 1 207 ? 75.392 20.763 65.744 1.00 28.44 203 HIS A N 1
ATOM 1531 C CA . HIS A 1 207 ? 74.145 20.473 66.442 1.00 23.45 203 HIS A CA 1
ATOM 1532 C C . HIS A 1 207 ? 73.946 18.964 66.537 1.00 28.90 203 HIS A C 1
ATOM 1533 O O . HIS A 1 207 ? 73.239 18.464 67.417 1.00 32.95 203 HIS A O 1
ATOM 1540 N N . MET A 1 208 ? 74.584 18.244 65.622 1.00 25.28 204 MET A N 1
ATOM 1541 C CA . MET A 1 208 ? 74.620 16.787 65.675 1.00 27.03 204 MET A CA 1
ATOM 1542 C C . MET A 1 208 ? 76.001 16.265 65.279 1.00 31.61 204 MET A C 1
ATOM 1543 O O . MET A 1 208 ? 76.807 16.997 64.691 1.00 30.83 204 MET A O 1
ATOM 1548 N N . ASN A 1 209 ? 76.271 15.001 65.597 1.00 30.60 205 ASN A N 1
ATOM 1549 C CA . ASN A 1 209 ? 77.551 14.390 65.257 1.00 34.68 205 ASN A CA 1
ATOM 1550 C C . ASN A 1 209 ? 77.373 13.297 64.199 1.00 32.01 205 ASN A C 1
ATOM 1551 O O . ASN A 1 209 ? 76.426 12.516 64.266 1.00 30.72 205 ASN A O 1
ATOM 1556 N N . ALA A 1 210 ? 78.279 13.242 63.222 1.00 30.02 206 ALA A N 1
ATOM 1557 C CA . ALA A 1 210 ? 78.108 12.357 62.061 1.00 33.72 206 ALA A CA 1
ATOM 1558 C C . ALA A 1 210 ? 78.211 10.867 62.386 1.00 29.95 206 ALA A C 1
ATOM 1559 O O . ALA A 1 210 ? 77.683 10.029 61.652 1.00 32.31 206 ALA A O 1
ATOM 1561 N N . ASP A 1 211 ? 78.905 10.528 63.470 1.00 36.54 207 ASP A N 1
ATOM 1562 C CA . ASP A 1 211 ? 79.009 9.123 63.871 1.00 43.43 207 ASP A CA 1
ATOM 1563 C C . ASP A 1 211 ? 77.930 8.682 64.878 1.00 36.95 207 ASP A C 1
ATOM 1564 O O . ASP A 1 211 ? 77.978 7.571 65.402 1.00 35.32 207 ASP A O 1
ATOM 1569 N N . THR A 1 212 ? 76.952 9.548 65.136 1.00 29.61 208 THR A N 1
ATOM 1570 C CA . THR A 1 212 ? 75.867 9.201 66.053 1.00 26.74 208 THR A CA 1
ATOM 1571 C C . THR A 1 212 ? 75.052 8.029 65.507 1.00 28.44 208 THR A C 1
ATOM 1572 O O . THR A 1 212 ? 74.474 8.129 64.425 1.00 27.88 208 THR A O 1
ATOM 1576 N N . ASP A 1 213 ? 75.014 6.920 66.250 1.00 28.31 209 ASP A N 1
ATOM 1577 C CA . ASP A 1 213 ? 74.267 5.739 65.816 1.00 29.75 209 ASP A CA 1
ATOM 1578 C C . ASP A 1 213 ? 73.108 5.425 66.755 1.00 22.71 209 ASP A C 1
ATOM 1579 O O . ASP A 1 213 ? 72.824 6.200 67.654 1.00 24.08 209 ASP A O 1
ATOM 1584 N N . TYR A 1 214 ? 72.460 4.278 66.561 1.00 23.26 210 TYR A N 1
ATOM 1585 C CA . TYR A 1 214 ? 71.317 3.907 67.398 1.00 25.36 210 TYR A CA 1
ATOM 1586 C C . TYR A 1 214 ? 71.640 3.888 68.903 1.00 24.19 210 TYR A C 1
ATOM 1587 O O . TYR A 1 214 ? 70.920 4.492 69.698 1.00 22.09 210 TYR A O 1
ATOM 1596 N N . SER A 1 215 ? 72.718 3.204 69.284 1.00 24.97 211 SER A N 1
ATOM 1597 C CA . SER A 1 215 ? 73.086 3.046 70.697 1.00 28.85 211 SER A CA 1
ATOM 1598 C C . SER A 1 215 ? 73.496 4.354 71.362 1.00 29.14 211 SER A C 1
ATOM 1599 O O . SER A 1 215 ? 73.198 4.591 72.534 1.00 29.17 211 SER A O 1
ATOM 1602 N N . ILE A 1 216 ? 74.194 5.199 70.614 1.00 23.23 212 ILE A N 1
ATOM 1603 C CA . ILE A 1 216 ? 74.640 6.468 71.149 1.00 25.17 212 ILE A CA 1
ATOM 1604 C C . ILE A 1 216 ? 73.446 7.389 71.385 1.00 22.86 212 ILE A C 1
ATOM 1605 O O . ILE A 1 216 ? 73.344 8.022 72.447 1.00 23.30 212 ILE A O 1
ATOM 1610 N N . ALA A 1 217 ? 72.542 7.452 70.405 1.00 21.53 213 ALA A N 1
ATOM 1611 C CA . ALA A 1 217 ? 71.353 8.295 70.517 1.00 24.77 213 ALA A CA 1
ATOM 1612 C C . ALA A 1 217 ? 70.440 7.836 71.654 1.00 27.11 213 ALA A C 1
ATOM 1613 O O . ALA A 1 217 ? 69.971 8.659 72.439 1.00 24.04 213 ALA A O 1
ATOM 1615 N N . GLU A 1 218 ? 70.193 6.529 71.734 1.00 23.08 214 GLU A N 1
ATOM 1616 C CA . GLU A 1 218 ? 69.346 5.962 72.789 1.00 24.50 214 GLU A CA 1
ATOM 1617 C C . GLU A 1 218 ? 69.918 6.250 74.178 1.00 28.03 214 GLU A C 1
ATOM 1618 O O . GLU A 1 218 ? 69.179 6.614 75.093 1.00 28.06 214 GLU A O 1
ATOM 1624 N N . ALA A 1 219 ? 71.235 6.106 74.333 1.00 29.95 215 ALA A N 1
ATOM 1625 C CA . ALA A 1 219 ? 71.870 6.351 75.623 1.00 27.74 215 ALA A CA 1
ATOM 1626 C C . ALA A 1 219 ? 71.814 7.831 75.978 1.00 29.56 215 ALA A C 1
ATOM 1627 O O . ALA A 1 219 ? 71.550 8.195 77.124 1.00 26.07 215 ALA A O 1
ATOM 1629 N N . ALA A 1 220 ? 72.083 8.687 74.999 1.00 26.00 216 ALA A N 1
ATOM 1630 C CA . ALA A 1 220 ? 72.045 10.121 75.240 1.00 24.87 216 ALA A CA 1
ATOM 1631 C C . ALA A 1 220 ? 70.653 10.553 75.694 1.00 30.21 216 ALA A C 1
ATOM 1632 O O . ALA A 1 220 ? 70.516 11.328 76.643 1.00 34.72 216 ALA A O 1
ATOM 1634 N N . PHE A 1 221 ? 69.619 10.053 75.019 1.00 27.46 217 PHE A N 1
ATOM 1635 C CA . PHE A 1 221 ? 68.260 10.434 75.385 1.00 27.50 217 PHE A CA 1
ATOM 1636 C C . PHE A 1 221 ? 67.879 9.890 76.763 1.00 25.84 217 PHE A C 1
ATOM 1637 O O . PHE A 1 221 ? 67.485 10.652 77.648 1.00 27.90 217 PHE A O 1
ATOM 1645 N N . ASN A 1 222 ? 68.002 8.579 76.944 1.00 26.29 218 ASN A N 1
ATOM 1646 C CA . ASN A 1 222 ? 67.571 7.929 78.190 1.00 26.89 218 ASN A CA 1
ATOM 1647 C C . ASN A 1 222 ? 68.386 8.289 79.431 1.00 28.50 218 ASN A C 1
ATOM 1648 O O . ASN A 1 222 ? 67.997 7.948 80.545 1.00 35.65 218 ASN A O 1
ATOM 1653 N N . LYS A 1 223 ? 69.512 8.972 79.248 1.00 27.76 219 LYS A N 1
ATOM 1654 C CA . LYS A 1 223 ? 70.289 9.452 80.388 1.00 30.48 219 LYS A CA 1
ATOM 1655 C C . LYS A 1 223 ? 70.100 10.952 80.588 1.00 29.24 219 LYS A C 1
ATOM 1656 O O . LYS A 1 223 ? 70.795 11.577 81.397 1.00 31.54 219 LYS A O 1
ATOM 1662 N N . GLY A 1 224 ? 69.167 11.527 79.828 1.00 28.60 220 GLY A N 1
ATOM 1663 C CA . GLY A 1 224 ? 68.778 12.920 79.992 1.00 30.25 220 GLY A CA 1
ATOM 1664 C C . GLY A 1 224 ? 69.747 13.938 79.410 1.00 35.06 220 GLY A C 1
ATOM 1665 O O . GLY A 1 224 ? 69.819 15.071 79.886 1.00 27.31 220 GLY A O 1
ATOM 1666 N N . GLU A 1 225 ? 70.484 13.556 78.370 1.00 29.09 221 GLU A N 1
ATOM 1667 C CA . GLU A 1 225 ? 71.550 14.427 77.881 1.00 32.66 221 GLU A CA 1
ATOM 1668 C C . GLU A 1 225 ? 71.098 15.235 76.677 1.00 29.97 221 GLU A C 1
ATOM 1669 O O . GLU A 1 225 ? 71.668 16.286 76.364 1.00 27.63 221 GLU A O 1
ATOM 1675 N N . THR A 1 226 ? 70.065 14.745 76.006 1.00 27.89 222 THR A N 1
ATOM 1676 C CA . THR A 1 226 ? 69.556 15.424 74.823 1.00 27.36 222 THR A CA 1
ATOM 1677 C C . THR A 1 226 ? 68.039 15.557 74.933 1.00 25.78 222 THR A C 1
ATOM 1678 O O . THR A 1 226 ? 67.367 14.693 75.495 1.00 27.53 222 THR A O 1
ATOM 1682 N N . ALA A 1 227 ? 67.505 16.653 74.416 1.00 22.66 223 ALA A N 1
ATOM 1683 C CA . ALA A 1 227 ? 66.090 16.955 74.598 1.00 22.60 223 ALA A CA 1
ATOM 1684 C C . ALA A 1 227 ? 65.167 16.087 73.742 1.00 19.49 223 ALA A C 1
ATOM 1685 O O . ALA A 1 227 ? 64.016 15.841 74.109 1.00 22.26 223 ALA A O 1
ATOM 1687 N N . MET A 1 228 ? 65.662 15.645 72.589 1.00 18.51 224 MET A N 1
ATOM 1688 C CA . MET A 1 228 ? 64.835 14.909 71.651 1.00 22.87 224 MET A CA 1
ATOM 1689 C C . MET A 1 228 ? 65.588 13.772 71.002 1.00 19.33 224 MET A C 1
ATOM 1690 O O . MET A 1 228 ? 66.827 13.795 70.901 1.00 19.84 224 MET A O 1
ATOM 1695 N N . THR A 1 229 ? 64.825 12.787 70.540 1.00 17.92 225 THR A N 1
ATOM 1696 C CA . THR A 1 229 ? 65.365 11.735 69.692 1.00 17.02 225 THR A CA 1
ATOM 1697 C C . THR A 1 229 ? 64.276 11.325 68.707 1.00 21.05 225 THR A C 1
ATOM 1698 O O . THR A 1 229 ? 63.118 11.736 68.841 1.00 17.89 225 THR A O 1
ATOM 1702 N N . ILE A 1 230 ? 64.638 10.548 67.692 1.00 14.89 226 ILE A N 1
ATOM 1703 C CA . ILE A 1 230 ? 63.634 10.048 66.760 1.00 16.16 226 ILE A CA 1
ATOM 1704 C C . ILE A 1 230 ? 63.712 8.535 66.846 1.00 20.52 226 ILE A C 1
ATOM 1705 O O . ILE A 1 230 ? 64.793 7.950 66.714 1.00 18.32 226 ILE A O 1
ATOM 1710 N N . ASN A 1 231 ? 62.580 7.903 67.133 1.00 17.79 227 ASN A N 1
ATOM 1711 C CA . ASN A 1 231 ? 62.557 6.454 67.302 1.00 23.62 227 ASN A CA 1
ATOM 1712 C C . ASN A 1 231 ? 61.141 5.907 67.256 1.00 18.42 227 ASN A C 1
ATOM 1713 O O . ASN A 1 231 ? 60.174 6.671 67.208 1.00 18.33 227 ASN A O 1
ATOM 1718 N N . GLY A 1 232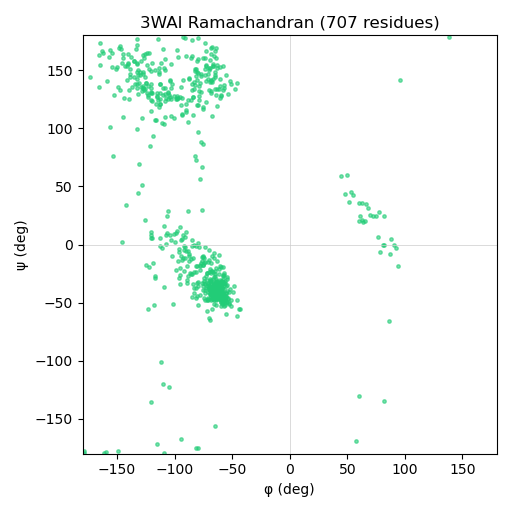 ? 61.028 4.582 67.273 1.00 17.47 228 GLY A N 1
ATOM 1719 C CA . GLY A 1 232 ? 59.730 3.935 67.177 1.00 16.45 228 GLY A CA 1
ATOM 1720 C C . GLY A 1 232 ? 59.301 3.295 68.487 1.00 20.30 228 GLY A C 1
ATOM 1721 O O . GLY A 1 232 ? 60.016 3.378 69.495 1.00 22.46 228 GLY A O 1
ATOM 1722 N N . PRO A 1 233 ? 58.121 2.660 68.479 1.00 17.99 229 PRO A N 1
ATOM 1723 C CA . PRO A 1 233 ? 57.490 2.048 69.659 1.00 20.11 229 PRO A CA 1
ATOM 1724 C C . PRO A 1 233 ? 58.378 1.009 70.367 1.00 17.69 229 PRO A C 1
ATOM 1725 O O . PRO A 1 233 ? 58.283 0.853 71.584 1.00 19.86 229 PRO A O 1
ATOM 1729 N N . TRP A 1 234 ? 59.225 0.312 69.618 1.00 14.95 230 TRP A N 1
ATOM 1730 C CA . TRP A 1 234 ? 60.174 -0.654 70.204 1.00 16.08 230 TRP A CA 1
ATOM 1731 C C . TRP A 1 234 ? 61.138 -0.011 71.205 1.00 22.62 230 TRP A C 1
ATOM 1732 O O . TRP A 1 234 ? 61.770 -0.694 72.031 1.00 25.71 230 TRP A O 1
ATOM 1743 N N . ALA A 1 235 ? 61.273 1.311 71.127 1.00 21.14 231 ALA A N 1
ATOM 1744 C CA . ALA A 1 235 ? 62.249 2.008 71.955 1.00 19.14 231 ALA A CA 1
ATOM 1745 C C . ALA A 1 235 ? 61.650 2.461 73.277 1.00 23.56 231 ALA A C 1
ATOM 1746 O O . ALA A 1 235 ? 62.389 2.871 74.183 1.00 18.83 231 ALA A O 1
ATOM 1748 N N . TRP A 1 236 ? 60.321 2.387 73.382 1.00 18.54 232 TRP A N 1
ATOM 1749 C CA . TRP A 1 236 ? 59.591 2.943 74.536 1.00 22.26 232 TRP A CA 1
ATOM 1750 C C . TRP A 1 236 ? 59.905 2.238 75.840 1.00 26.27 232 TRP A C 1
ATOM 1751 O O . TRP A 1 236 ? 60.000 2.880 76.887 1.00 23.81 232 TRP A O 1
ATOM 1762 N N . SER A 1 237 ? 60.050 0.916 75.791 1.00 21.40 233 SER A N 1
ATOM 1763 C CA . SER A 1 237 ? 60.334 0.160 77.012 1.00 21.74 233 SER A CA 1
ATOM 1764 C C . SER A 1 237 ? 61.600 0.660 77.723 1.00 22.81 233 SER A C 1
ATOM 1765 O O . SER A 1 237 ? 61.590 0.889 78.944 1.00 24.52 233 SER A O 1
ATOM 1768 N N . ASN A 1 238 ? 62.686 0.843 76.974 1.00 22.21 234 ASN A N 1
ATOM 1769 C CA . ASN A 1 238 ? 63.914 1.351 77.587 1.00 25.96 234 ASN A CA 1
ATOM 1770 C C . ASN A 1 238 ? 63.749 2.759 78.148 1.00 26.81 234 ASN A C 1
ATOM 1771 O O . ASN A 1 238 ? 64.372 3.108 79.150 1.00 26.13 234 ASN A O 1
ATOM 1776 N N . ILE A 1 239 ? 62.924 3.576 77.497 1.00 28.49 235 ILE A N 1
ATOM 1777 C CA . ILE A 1 239 ? 62.674 4.927 78.003 1.00 22.88 235 ILE A CA 1
ATOM 1778 C C . ILE A 1 239 ? 61.900 4.890 79.332 1.00 26.17 235 ILE A C 1
ATOM 1779 O O . ILE A 1 239 ? 62.271 5.574 80.297 1.00 26.42 235 ILE A O 1
ATOM 1784 N N . ASP A 1 240 ? 60.840 4.087 79.379 1.00 24.31 236 ASP A N 1
ATOM 1785 C CA . ASP A 1 240 ? 60.103 3.859 80.622 1.00 26.43 236 ASP A CA 1
ATOM 1786 C C . ASP A 1 240 ? 61.038 3.457 81.752 1.00 34.74 236 ASP A C 1
ATOM 1787 O O . ASP A 1 240 ? 60.948 3.998 82.850 1.00 32.92 236 ASP A O 1
ATOM 1792 N N . THR A 1 241 ? 61.927 2.502 81.481 1.00 30.08 237 THR A N 1
ATOM 1793 C CA . THR A 1 241 ? 62.887 2.043 82.489 1.00 32.93 237 THR A CA 1
ATOM 1794 C C . THR A 1 241 ? 63.799 3.179 82.968 1.00 33.13 237 THR A C 1
ATOM 1795 O O . THR A 1 241 ? 64.161 3.232 84.140 1.00 33.39 237 THR A O 1
ATOM 1799 N N . SER A 1 242 ? 64.136 4.106 82.071 1.00 28.81 238 SER A N 1
ATOM 1800 C CA . SER A 1 242 ? 65.048 5.203 82.408 1.00 36.29 238 SER A CA 1
ATOM 1801 C C . SER A 1 242 ? 64.396 6.272 83.288 1.00 30.43 238 SER A C 1
ATOM 1802 O O . SER A 1 242 ? 65.081 7.120 83.869 1.00 31.45 238 SER A O 1
ATOM 1805 N N . LYS A 1 243 ? 63.070 6.244 83.354 1.00 30.69 239 LYS A N 1
ATOM 1806 C CA . LYS A 1 243 ? 62.290 7.266 84.059 1.00 31.08 239 LYS A CA 1
ATOM 1807 C C . LYS A 1 243 ? 62.463 8.699 83.527 1.00 33.82 239 LYS A C 1
ATOM 1808 O O . LYS A 1 243 ? 62.175 9.671 84.231 1.00 35.19 239 LYS A O 1
ATOM 1814 N N . VAL A 1 244 ? 62.932 8.834 82.291 1.00 32.73 240 VAL A N 1
ATOM 1815 C CA . VAL A 1 244 ? 62.856 10.121 81.611 1.00 32.26 240 VAL A CA 1
ATOM 1816 C C . VAL A 1 244 ? 61.375 10.473 81.495 1.00 27.25 240 VAL A C 1
ATOM 1817 O O . VAL A 1 244 ? 60.557 9.615 81.152 1.00 27.31 240 VAL A O 1
ATOM 1821 N N . ASN A 1 245 ? 61.033 11.716 81.826 1.00 31.56 241 ASN A N 1
ATOM 1822 C CA . ASN A 1 245 ? 59.688 12.254 81.630 1.00 29.47 241 ASN A CA 1
ATOM 1823 C C . ASN A 1 245 ? 59.469 12.601 80.153 1.00 25.77 241 ASN A C 1
ATOM 1824 O O . ASN A 1 245 ? 59.711 13.733 79.726 1.00 26.62 241 ASN A O 1
ATOM 1829 N N . TYR A 1 246 ? 59.017 11.634 79.366 1.00 24.63 242 TYR A N 1
ATOM 1830 C CA . TYR A 1 246 ? 59.020 11.825 77.922 1.00 26.14 242 TYR A CA 1
ATOM 1831 C C . TYR A 1 246 ? 57.647 11.933 77.300 1.00 26.71 242 TYR A C 1
ATOM 1832 O O . TYR A 1 246 ? 56.672 11.444 77.850 1.00 23.14 242 TYR A O 1
ATOM 1841 N N . GLY A 1 247 ? 57.595 12.573 76.136 1.00 23.80 243 GLY A N 1
ATOM 1842 C CA . GLY A 1 247 ? 56.391 12.603 75.334 1.00 23.67 243 GLY A CA 1
ATOM 1843 C C . GLY A 1 247 ? 56.725 12.104 73.937 1.00 28.61 243 GLY A C 1
ATOM 1844 O O . GLY A 1 247 ? 57.894 12.029 73.547 1.00 21.23 243 GLY A O 1
ATOM 1845 N N . VAL A 1 248 ? 55.693 11.750 73.180 1.00 18.63 244 VAL A N 1
ATOM 1846 C CA . VAL A 1 248 ? 55.858 11.272 71.812 1.00 17.30 244 VAL A CA 1
ATOM 1847 C C . VAL A 1 248 ? 54.912 12.122 70.968 1.00 17.17 244 VAL A C 1
ATOM 1848 O O . VAL A 1 248 ? 53.754 12.303 71.345 1.00 22.22 244 VAL A O 1
ATOM 1852 N N . THR A 1 249 ? 55.390 12.662 69.845 1.00 20.64 245 THR A N 1
ATOM 1853 C CA . THR A 1 249 ? 54.572 13.609 69.081 1.00 19.93 245 THR A CA 1
ATOM 1854 C C . THR A 1 249 ? 54.851 13.561 67.577 1.00 20.63 245 THR A C 1
ATOM 1855 O O . THR A 1 249 ? 55.651 12.742 67.100 1.00 14.85 245 THR A O 1
ATOM 1859 N N . VAL A 1 250 ? 54.184 14.429 66.825 1.00 19.30 246 VAL A N 1
ATOM 1860 C CA . VAL A 1 250 ? 54.335 14.430 65.373 1.00 15.66 246 VAL A CA 1
ATOM 1861 C C . VAL A 1 250 ? 55.764 14.862 65.017 1.00 16.92 246 VAL A C 1
ATOM 1862 O O . VAL A 1 250 ? 56.343 15.704 65.705 1.00 15.60 246 VAL A O 1
ATOM 1866 N N . LEU A 1 251 ? 56.357 14.259 63.987 1.00 15.46 247 LEU A N 1
ATOM 1867 C CA . LEU A 1 251 ? 57.701 14.648 63.552 1.00 13.42 247 LEU A CA 1
ATOM 1868 C C . LEU A 1 251 ? 57.673 16.100 63.076 1.00 16.88 247 LEU A C 1
ATOM 1869 O O . LEU A 1 251 ? 56.628 16.588 62.640 1.00 17.21 247 LEU A O 1
ATOM 1874 N N . PRO A 1 252 ? 58.807 16.814 63.181 1.00 13.89 248 PRO A N 1
ATOM 1875 C CA . PRO A 1 252 ? 58.813 18.219 62.732 1.00 14.35 248 PRO A CA 1
ATOM 1876 C C . PRO A 1 252 ? 58.628 18.296 61.211 1.00 14.90 248 PRO A C 1
ATOM 1877 O O . PRO A 1 252 ? 58.989 17.334 60.516 1.00 15.66 248 PRO A O 1
ATOM 1881 N N . THR A 1 253 ? 58.090 19.404 60.699 1.00 14.79 249 THR A N 1
ATOM 1882 C CA . THR A 1 253 ? 58.010 19.600 59.255 1.00 17.64 249 THR A CA 1
ATOM 1883 C C . THR A 1 253 ? 59.318 20.187 58.735 1.00 19.33 249 THR A C 1
ATOM 1884 O O . THR A 1 253 ? 60.102 20.735 59.511 1.00 16.75 249 THR A O 1
ATOM 1888 N N . PHE A 1 254 ? 59.554 20.093 57.426 1.00 14.84 250 PHE A N 1
ATOM 1889 C CA . PHE A 1 254 ? 60.707 20.774 56.819 1.00 17.36 250 PHE A CA 1
ATOM 1890 C C . PHE A 1 254 ? 60.233 21.512 55.589 1.00 17.10 250 PHE A C 1
ATOM 1891 O O . PHE A 1 254 ? 59.538 20.932 54.744 1.00 16.42 250 PHE A O 1
ATOM 1899 N N . LYS A 1 255 ? 60.585 22.795 55.491 1.00 16.39 251 LYS A N 1
ATOM 1900 C CA . LYS A 1 255 ? 60.039 23.656 54.450 1.00 21.56 251 LYS A CA 1
ATOM 1901 C C . LYS A 1 255 ? 58.501 23.582 54.429 1.00 20.95 251 LYS A C 1
ATOM 1902 O O . LYS A 1 255 ? 57.871 23.606 53.369 1.00 18.90 251 LYS A O 1
ATOM 1908 N N . GLY A 1 256 ? 57.910 23.471 55.613 1.00 18.68 252 GLY A N 1
ATOM 1909 C CA . GLY A 1 256 ? 56.465 23.476 55.754 1.00 19.69 252 GLY A CA 1
ATOM 1910 C C . GLY A 1 256 ? 55.789 22.144 55.474 1.00 21.25 252 GLY A C 1
ATOM 1911 O O . GLY A 1 256 ? 54.570 22.042 55.577 1.00 19.53 252 GLY A O 1
ATOM 1912 N N . GLN A 1 257 ? 56.570 21.126 55.118 1.00 16.77 253 GLN A N 1
ATOM 1913 C CA . GLN A 1 257 ? 55.999 19.856 54.678 1.00 16.40 253 GLN A CA 1
ATOM 1914 C C . GLN A 1 257 ? 56.314 18.751 55.675 1.00 15.42 253 GLN A C 1
ATOM 1915 O O . GLN A 1 257 ? 57.367 18.760 56.299 1.00 15.03 253 GLN A O 1
ATOM 1921 N N . PRO A 1 258 ? 55.399 17.786 55.828 1.00 15.23 254 PRO A N 1
ATOM 1922 C CA . PRO A 1 258 ? 55.607 16.773 56.868 1.00 15.09 254 PRO A CA 1
ATOM 1923 C C . PRO A 1 258 ? 56.830 15.897 56.616 1.00 14.71 254 PRO A C 1
ATOM 1924 O O . PRO A 1 258 ? 57.143 15.587 55.446 1.00 15.84 254 PRO A O 1
ATOM 1928 N N . SER A 1 259 ? 57.517 15.520 57.693 1.00 13.24 255 SER A N 1
ATOM 1929 C CA . SER A 1 259 ? 58.516 14.466 57.612 1.00 16.54 255 SER A CA 1
ATOM 1930 C C . SER A 1 259 ? 57.752 13.203 57.255 1.00 19.72 255 SER A C 1
ATOM 1931 O O . SER A 1 259 ? 56.607 13.039 57.668 1.00 19.64 255 SER A O 1
ATOM 1934 N N . LYS A 1 260 ? 58.372 12.327 56.470 1.00 15.28 256 LYS A N 1
ATOM 1935 C CA . LYS A 1 260 ? 57.668 11.172 55.910 1.00 12.20 256 LYS A CA 1
ATOM 1936 C C . LYS A 1 260 ? 58.318 9.862 56.319 1.00 17.11 256 LYS A C 1
ATOM 1937 O O . LYS A 1 260 ? 59.126 9.326 55.558 1.00 14.22 256 LYS A O 1
ATOM 1943 N N . PRO A 1 261 ? 57.966 9.335 57.511 1.00 16.25 257 PRO A N 1
ATOM 1944 C CA . PRO A 1 261 ? 58.556 8.078 57.994 1.00 16.45 257 PRO A CA 1
ATOM 1945 C C . PRO A 1 261 ? 58.009 6.872 57.237 1.00 10.79 257 PRO A C 1
ATOM 1946 O O . PRO A 1 261 ? 56.887 6.908 56.739 1.00 12.83 257 PRO A O 1
ATOM 1950 N N . PHE A 1 262 ? 58.806 5.819 57.119 1.00 12.87 258 PHE A N 1
ATOM 1951 C CA . PHE A 1 262 ? 58.304 4.598 56.503 1.00 15.80 258 PHE A CA 1
ATOM 1952 C C . PHE A 1 262 ? 57.271 3.951 57.415 1.00 15.31 258 PHE A C 1
ATOM 1953 O O . PHE A 1 262 ? 57.451 3.926 58.633 1.00 19.18 258 PHE A O 1
ATOM 1961 N N . VAL A 1 263 ? 56.197 3.425 56.823 1.00 14.55 259 VAL A N 1
ATOM 1962 C CA . VAL A 1 263 ? 55.141 2.783 57.605 1.00 10.92 259 VAL A CA 1
ATOM 1963 C C . VAL A 1 263 ? 55.146 1.264 57.411 1.00 13.29 259 VAL A C 1
ATOM 1964 O O . VAL A 1 263 ? 55.171 0.784 56.276 1.00 13.41 259 VAL A O 1
ATOM 1968 N N . GLY A 1 264 ? 55.143 0.520 58.514 1.00 11.54 260 GLY A N 1
ATOM 1969 C CA . GLY A 1 264 ? 55.044 -0.931 58.439 1.00 15.56 260 GLY A CA 1
ATOM 1970 C C . GLY A 1 264 ? 53.640 -1.328 58.858 1.00 16.60 260 GLY A C 1
ATOM 1971 O O . GLY A 1 264 ? 53.149 -0.857 59.880 1.00 14.63 260 GLY A O 1
ATOM 1972 N N . VAL A 1 265 ? 52.983 -2.164 58.059 1.00 13.72 261 VAL A N 1
ATOM 1973 C CA . VAL A 1 265 ? 51.626 -2.591 58.371 1.00 10.95 261 VAL A CA 1
ATOM 1974 C C . VAL A 1 265 ? 51.618 -4.096 58.600 1.00 12.43 261 VAL A C 1
ATOM 1975 O O . VAL A 1 265 ? 51.746 -4.894 57.653 1.00 13.14 261 VAL A O 1
ATOM 1979 N N . LEU A 1 266 ? 51.470 -4.487 59.858 1.00 12.18 262 LEU A N 1
ATOM 1980 C CA . LEU A 1 266 ? 51.326 -5.903 60.188 1.00 12.21 262 LEU A CA 1
ATOM 1981 C C . LEU A 1 266 ? 50.030 -6.347 59.540 1.00 12.58 262 LEU A C 1
ATOM 1982 O O . LEU A 1 266 ? 49.005 -5.692 59.706 1.00 11.72 262 LEU A O 1
ATOM 1987 N N . SER A 1 267 ? 50.091 -7.435 58.778 1.00 13.46 263 SER A N 1
ATOM 1988 C CA . SER A 1 267 ? 48.961 -7.862 57.970 1.00 19.34 263 SER A CA 1
ATOM 1989 C C . SER A 1 267 ? 48.709 -9.362 58.077 1.00 18.60 263 SER A C 1
ATOM 1990 O O . SER A 1 267 ? 49.613 -10.126 58.420 1.00 11.17 263 SER A O 1
ATOM 1993 N N . ALA A 1 268 ? 47.483 -9.778 57.766 1.00 13.71 264 ALA A N 1
ATOM 1994 C CA . ALA A 1 268 ? 47.122 -11.197 57.806 1.00 15.59 264 ALA A CA 1
ATOM 1995 C C . ALA A 1 268 ? 46.661 -11.649 56.433 1.00 13.24 264 ALA A C 1
ATOM 1996 O O . ALA A 1 268 ? 45.635 -11.186 55.925 1.00 14.85 264 ALA A O 1
ATOM 1998 N N . GLY A 1 269 ? 47.419 -12.558 55.829 1.00 11.84 265 GLY A N 1
ATOM 1999 C CA . GLY A 1 269 ? 47.053 -13.097 54.528 1.00 14.95 265 GLY A CA 1
ATOM 2000 C C . GLY A 1 269 ? 46.462 -14.489 54.652 1.00 18.76 265 GLY A C 1
ATOM 2001 O O . GLY A 1 269 ? 46.726 -15.224 55.613 1.00 15.93 265 GLY A O 1
ATOM 2002 N N . ILE A 1 270 ? 45.657 -14.859 53.670 1.00 15.00 266 ILE A N 1
ATOM 2003 C CA . ILE A 1 270 ? 45.043 -16.177 53.661 1.00 13.94 266 ILE A CA 1
ATOM 2004 C C . ILE A 1 270 ? 45.744 -17.064 52.630 1.00 15.92 266 ILE A C 1
ATOM 2005 O O . ILE A 1 270 ? 45.909 -16.663 51.481 1.00 14.59 266 ILE A O 1
ATOM 2010 N N . ASN A 1 271 ? 46.162 -18.259 53.047 1.00 13.54 267 ASN A N 1
ATOM 2011 C CA . ASN A 1 271 ? 46.912 -19.179 52.179 1.00 16.22 267 ASN A CA 1
ATOM 2012 C C . ASN A 1 271 ? 46.075 -19.550 50.958 1.00 18.22 267 ASN A C 1
ATOM 2013 O O . ASN A 1 271 ? 44.945 -20.006 51.110 1.00 14.69 267 ASN A O 1
ATOM 2018 N N . ALA A 1 272 ? 46.615 -19.360 49.750 1.00 14.79 268 ALA A N 1
ATOM 2019 C CA . ALA A 1 272 ? 45.892 -19.720 48.522 1.00 19.67 268 ALA A CA 1
ATOM 2020 C C . ALA A 1 272 ? 45.448 -21.170 48.542 1.00 25.46 268 ALA A C 1
ATOM 2021 O O . ALA A 1 272 ? 44.450 -21.532 47.923 1.00 18.65 268 ALA A O 1
ATOM 2023 N N . ALA A 1 273 ? 46.195 -22.005 49.255 1.00 21.11 269 ALA A N 1
ATOM 2024 C CA . ALA A 1 273 ? 45.902 -23.435 49.276 1.00 26.52 269 ALA A CA 1
ATOM 2025 C C . ALA A 1 273 ? 44.966 -23.856 50.414 1.00 20.67 269 ALA A C 1
ATOM 2026 O O . ALA A 1 273 ? 44.637 -25.022 50.534 1.00 22.16 269 ALA A O 1
ATOM 2028 N N . SER A 1 274 ? 44.556 -22.915 51.261 1.00 20.25 270 SER A N 1
ATOM 2029 C CA . SER A 1 274 ? 43.674 -23.265 52.375 1.00 19.25 270 SER A CA 1
ATOM 2030 C C . SER A 1 274 ? 42.325 -23.752 51.870 1.00 21.02 270 SER A C 1
ATOM 2031 O O . SER A 1 274 ? 41.733 -23.134 50.994 1.00 18.97 270 SER A O 1
ATOM 2034 N N . PRO A 1 275 ? 41.833 -24.864 52.430 1.00 19.70 271 PRO A N 1
ATOM 2035 C CA . PRO A 1 275 ? 40.499 -25.355 52.078 1.00 23.58 271 PRO A CA 1
ATOM 2036 C C . PRO A 1 275 ? 39.440 -24.655 52.917 1.00 23.30 271 PRO A C 1
ATOM 2037 O O . PRO A 1 275 ? 38.265 -24.993 52.803 1.00 17.89 271 PRO A O 1
ATOM 2041 N N . ASN A 1 276 ? 39.847 -23.700 53.748 1.00 18.24 272 ASN A N 1
ATOM 2042 C CA . ASN A 1 276 ? 38.891 -22.989 54.594 1.00 21.97 272 ASN A CA 1
ATOM 2043 C C . ASN A 1 276 ? 38.980 -21.481 54.506 1.00 18.20 272 ASN A C 1
ATOM 2044 O O . ASN A 1 276 ? 39.045 -20.794 55.527 1.00 16.07 272 ASN A O 1
ATOM 2049 N N . LYS A 1 277 ? 38.957 -20.959 53.288 1.00 17.59 273 LYS A N 1
ATOM 2050 C CA . LYS A 1 277 ? 39.130 -19.526 53.112 1.00 17.11 273 LYS A CA 1
ATOM 2051 C C . LYS A 1 277 ? 37.977 -18.723 53.716 1.00 16.53 273 LYS A C 1
ATOM 2052 O O . LYS A 1 277 ? 38.187 -17.616 54.227 1.00 17.65 273 LYS A O 1
ATOM 2058 N N . GLU A 1 278 ? 36.766 -19.273 53.670 1.00 17.34 274 GLU A N 1
ATOM 2059 C CA . GLU A 1 278 ? 35.601 -18.560 54.205 1.00 18.03 274 GLU A CA 1
ATOM 2060 C C . GLU A 1 278 ? 35.650 -18.499 55.729 1.00 17.89 274 GLU A C 1
ATOM 2061 O O . GLU A 1 278 ? 35.333 -17.467 56.325 1.00 20.13 274 GLU A O 1
ATOM 2067 N N . LEU A 1 279 ? 36.058 -19.599 56.356 1.00 17.67 275 LEU A N 1
ATOM 2068 C CA . LEU A 1 279 ? 36.228 -19.600 57.807 1.00 19.24 275 LEU A CA 1
ATOM 2069 C C . LEU A 1 279 ? 37.384 -18.694 58.249 1.00 19.67 275 LEU A C 1
ATOM 2070 O O . LEU A 1 279 ? 37.298 -18.041 59.287 1.00 17.37 275 LEU A O 1
ATOM 2075 N N . ALA A 1 280 ? 38.452 -18.651 57.455 1.00 16.11 276 ALA A N 1
ATOM 2076 C CA . ALA A 1 280 ? 39.566 -17.744 57.722 1.00 17.63 276 ALA A CA 1
ATOM 2077 C C . ALA A 1 280 ? 39.063 -16.308 57.680 1.00 15.56 276 ALA A C 1
ATOM 2078 O O . ALA A 1 280 ? 39.382 -15.492 58.547 1.00 15.41 276 ALA A O 1
ATOM 2080 N N . LYS A 1 281 ? 38.260 -16.008 56.666 1.00 15.98 277 LYS A N 1
ATOM 2081 C CA . LYS A 1 281 ? 37.659 -14.685 56.527 1.00 18.66 277 LYS A CA 1
ATOM 2082 C C . LYS A 1 281 ? 36.800 -14.350 57.744 1.00 20.69 277 LYS A C 1
ATOM 2083 O O . LYS A 1 281 ? 36.858 -13.238 58.277 1.00 17.11 277 LYS A O 1
ATOM 2089 N N . GLU A 1 282 ? 35.996 -15.318 58.176 1.00 17.69 278 GLU A N 1
ATOM 2090 C CA . GLU A 1 282 ? 35.136 -15.128 59.342 1.00 20.52 278 GLU A CA 1
ATOM 2091 C C . GLU A 1 282 ? 35.970 -14.872 60.600 1.00 24.23 278 GLU A C 1
ATOM 2092 O O . GLU A 1 282 ? 35.664 -13.975 61.385 1.00 23.34 278 GLU A O 1
ATOM 2098 N N . PHE A 1 283 ? 37.033 -15.646 60.783 1.00 17.42 279 PHE A N 1
ATOM 2099 C CA . PHE A 1 283 ? 37.884 -15.442 61.949 1.00 18.58 279 PHE A CA 1
ATOM 2100 C C . PHE A 1 283 ? 38.479 -14.030 61.945 1.00 17.57 279 PHE A C 1
ATOM 2101 O O . PHE A 1 283 ? 38.446 -13.322 62.953 1.00 22.69 279 PHE A O 1
ATOM 2109 N N . LEU A 1 284 ? 39.009 -13.615 60.803 1.00 16.03 280 LEU A N 1
ATOM 2110 C CA . LEU A 1 284 ? 39.692 -12.332 60.730 1.00 15.56 280 LEU A CA 1
ATOM 2111 C C . LEU A 1 284 ? 38.736 -11.144 60.834 1.00 19.34 280 LEU A C 1
ATOM 2112 O O . LEU A 1 284 ? 38.976 -10.207 61.602 1.00 19.20 280 LEU A O 1
ATOM 2117 N N . GLU A 1 285 ? 37.640 -11.188 60.085 1.00 21.72 281 GLU A N 1
ATOM 2118 C CA . GLU A 1 285 ? 36.697 -10.071 60.059 1.00 29.32 281 GLU A CA 1
ATOM 2119 C C . GLU A 1 285 ? 35.820 -9.955 61.304 1.00 27.05 281 GLU A C 1
ATOM 2120 O O . GLU A 1 285 ? 35.546 -8.846 61.772 1.00 24.24 281 GLU A O 1
ATOM 2126 N N . ASN A 1 286 ? 35.371 -11.089 61.834 1.00 20.22 282 ASN A N 1
ATOM 2127 C CA . ASN A 1 286 ? 34.365 -11.050 62.890 1.00 20.67 282 ASN A CA 1
ATOM 2128 C C . ASN A 1 286 ? 34.854 -11.478 64.275 1.00 24.45 282 ASN A C 1
ATOM 2129 O O . ASN A 1 286 ? 34.106 -11.414 65.241 1.00 22.12 282 ASN A O 1
ATOM 2134 N N . TYR A 1 287 ? 36.114 -11.890 64.373 1.00 21.48 283 TYR A N 1
ATOM 2135 C CA . TYR A 1 287 ? 36.698 -12.245 65.670 1.00 26.15 283 TYR A CA 1
ATOM 2136 C C . TYR A 1 287 ? 37.954 -11.424 65.987 1.00 26.45 283 TYR A C 1
ATOM 2137 O O . TYR A 1 287 ? 38.025 -10.754 67.019 1.00 23.30 283 TYR A O 1
ATOM 2146 N N . LEU A 1 288 ? 38.935 -11.457 65.092 1.00 17.79 284 LEU A N 1
ATOM 2147 C CA . LEU A 1 288 ? 40.163 -10.703 65.327 1.00 18.85 284 LEU A CA 1
ATOM 2148 C C . LEU A 1 288 ? 39.972 -9.198 65.177 1.00 24.61 284 LEU A C 1
ATOM 2149 O O . LEU A 1 288 ? 40.242 -8.434 66.106 1.00 22.90 284 LEU A O 1
ATOM 2154 N N . LEU A 1 289 ? 39.508 -8.775 64.007 1.00 17.02 285 LEU A N 1
ATOM 2155 C CA . LEU A 1 289 ? 39.375 -7.353 63.718 1.00 20.36 285 LEU A CA 1
ATOM 2156 C C . LEU A 1 289 ? 38.128 -6.761 64.377 1.00 22.18 285 LEU A C 1
ATOM 2157 O O . LEU A 1 289 ? 37.273 -6.168 63.714 1.00 23.57 285 LEU A O 1
ATOM 2162 N N . THR A 1 290 ? 38.045 -6.929 65.700 1.00 24.47 286 THR A N 1
ATOM 2163 C CA . THR A 1 290 ? 36.995 -6.329 66.528 1.00 20.79 286 THR A CA 1
ATOM 2164 C C . THR A 1 290 ? 37.665 -5.716 67.739 1.00 24.18 286 THR A C 1
ATOM 2165 O O . THR A 1 290 ? 38.851 -5.973 67.989 1.00 24.11 286 THR A O 1
ATOM 2169 N N . ASP A 1 291 ? 36.925 -4.910 68.494 1.00 28.43 287 ASP A N 1
ATOM 2170 C CA . ASP A 1 291 ? 37.511 -4.277 69.668 1.00 22.90 287 ASP A CA 1
ATOM 2171 C C . ASP A 1 291 ? 37.971 -5.360 70.640 1.00 25.46 287 ASP A C 1
ATOM 2172 O O . ASP A 1 291 ? 39.107 -5.346 71.112 1.00 22.70 287 ASP A O 1
ATOM 2177 N N . GLU A 1 292 ? 37.092 -6.327 70.878 1.00 23.86 288 GLU A N 1
ATOM 2178 C CA . GLU A 1 292 ? 37.375 -7.453 71.760 1.00 30.55 288 GLU A CA 1
ATOM 2179 C C . GLU A 1 292 ? 38.582 -8.291 71.294 1.00 29.57 288 GLU A C 1
ATOM 2180 O O . GLU A 1 292 ? 39.395 -8.739 72.108 1.00 24.74 288 GLU A O 1
ATOM 2186 N N . GLY A 1 293 ? 38.712 -8.479 69.983 1.00 26.85 289 GLY A N 1
ATOM 2187 C CA . GLY A 1 293 ? 39.768 -9.317 69.441 1.00 23.36 289 GLY A CA 1
ATOM 2188 C C . GLY A 1 293 ? 41.123 -8.653 69.526 1.00 21.89 289 GLY A C 1
ATOM 2189 O O . GLY A 1 293 ? 42.101 -9.263 69.958 1.00 22.68 289 GLY A O 1
ATOM 2190 N N . LEU A 1 294 ? 41.189 -7.397 69.096 1.00 18.97 290 LEU A N 1
ATOM 2191 C CA . LEU A 1 294 ? 42.445 -6.670 69.111 1.00 18.22 290 LEU A CA 1
ATOM 2192 C C . LEU A 1 294 ? 42.917 -6.447 70.549 1.00 23.80 290 LEU A C 1
ATOM 2193 O O . LEU A 1 294 ? 44.130 -6.477 70.837 1.00 23.34 290 LEU A O 1
ATOM 2198 N N . GLU A 1 295 ? 41.967 -6.232 71.449 1.00 23.91 291 GLU A N 1
ATOM 2199 C CA . GLU A 1 295 ? 42.309 -6.055 72.862 1.00 31.65 291 GLU A CA 1
ATOM 2200 C C . GLU A 1 295 ? 42.998 -7.289 73.457 1.00 29.07 291 GLU A C 1
ATOM 2201 O O . GLU A 1 295 ? 43.978 -7.161 74.202 1.00 24.70 291 GLU A O 1
ATOM 2207 N N . ALA A 1 296 ? 42.498 -8.475 73.115 1.00 25.54 292 ALA A N 1
ATOM 2208 C CA . ALA A 1 296 ? 43.107 -9.716 73.594 1.00 28.86 292 ALA A CA 1
ATOM 2209 C C . ALA A 1 296 ? 44.570 -9.822 73.179 1.00 24.15 292 ALA A C 1
ATOM 2210 O O . ALA A 1 296 ? 45.436 -10.146 73.998 1.00 28.30 292 ALA A O 1
ATOM 2212 N N . VAL A 1 297 ? 44.846 -9.556 71.906 1.00 19.27 293 VAL A N 1
ATOM 2213 C CA . VAL A 1 297 ? 46.214 -9.592 71.400 1.00 23.99 293 VAL A CA 1
ATOM 2214 C C . VAL A 1 297 ? 47.058 -8.494 72.048 1.00 21.65 293 VAL A C 1
ATOM 2215 O O . VAL A 1 297 ? 48.174 -8.739 72.530 1.00 26.28 293 VAL A O 1
ATOM 2219 N N . ASN A 1 298 ? 46.510 -7.284 72.062 1.00 20.81 294 ASN A N 1
ATOM 2220 C CA . ASN A 1 298 ? 47.224 -6.108 72.550 1.00 23.45 294 ASN A CA 1
ATOM 2221 C C . ASN A 1 298 ? 47.615 -6.235 74.025 1.00 22.94 294 ASN A C 1
ATOM 2222 O O . ASN A 1 298 ? 48.684 -5.762 74.433 1.00 23.04 294 ASN A O 1
ATOM 2227 N N . LYS A 1 299 ? 46.769 -6.895 74.812 1.00 23.07 295 LYS A N 1
ATOM 2228 C CA . LYS A 1 299 ? 47.040 -7.061 76.242 1.00 35.40 295 LYS A CA 1
ATOM 2229 C C . LYS A 1 299 ? 48.213 -8.003 76.489 1.00 32.58 295 LYS A C 1
ATOM 2230 O O . LYS A 1 299 ? 48.935 -7.867 77.476 1.00 31.13 295 LYS A O 1
ATOM 2236 N N . ASP A 1 300 ? 48.393 -8.954 75.579 1.00 28.86 296 ASP A N 1
ATOM 2237 C CA . ASP A 1 300 ? 49.544 -9.844 75.601 1.00 30.83 296 ASP A CA 1
ATOM 2238 C C . ASP A 1 300 ? 50.802 -9.038 75.254 1.00 30.32 296 ASP A C 1
ATOM 2239 O O . ASP A 1 300 ? 51.706 -8.883 76.086 1.00 28.08 296 ASP A O 1
ATOM 2244 N N . LYS A 1 301 ? 50.857 -8.520 74.029 1.00 19.52 297 LYS A N 1
ATOM 2245 C CA . LYS A 1 301 ? 51.924 -7.625 73.624 1.00 19.53 297 LYS A CA 1
ATOM 2246 C C . LYS A 1 301 ? 51.332 -6.501 72.764 1.00 27.35 297 LYS A C 1
ATOM 2247 O O . LYS A 1 301 ? 50.555 -6.768 71.846 1.00 21.83 297 LYS A O 1
ATOM 2253 N N . PRO A 1 302 ? 51.711 -5.240 73.053 1.00 24.32 298 PRO A N 1
ATOM 2254 C CA . PRO A 1 302 ? 51.063 -4.091 72.405 1.00 21.48 298 PRO A CA 1
ATOM 2255 C C . PRO A 1 302 ? 51.184 -4.086 70.883 1.00 20.92 298 PRO A C 1
ATOM 2256 O O . PRO A 1 302 ? 52.284 -4.201 70.335 1.00 22.53 298 PRO A O 1
ATOM 2260 N N . LEU A 1 303 ? 50.050 -3.941 70.207 1.00 19.39 299 LEU A N 1
ATOM 2261 C CA . LEU A 1 303 ? 50.037 -3.840 68.754 1.00 21.79 299 LEU A CA 1
ATOM 2262 C C . LEU A 1 303 ? 50.514 -2.466 68.290 1.00 25.74 299 LEU A C 1
ATOM 2263 O O . LEU A 1 303 ? 50.876 -2.292 67.124 1.00 22.65 299 LEU A O 1
ATOM 2268 N N . GLY A 1 304 ? 50.509 -1.492 69.199 1.00 19.70 300 GLY A N 1
ATOM 2269 C CA . GLY A 1 304 ? 50.759 -0.112 68.818 1.00 22.15 300 GLY A CA 1
ATOM 2270 C C . GLY A 1 304 ? 49.487 0.515 68.276 1.00 20.19 300 GLY A C 1
ATOM 2271 O O . GLY A 1 304 ? 48.411 0.358 68.853 1.00 21.38 300 GLY A O 1
ATOM 2272 N N . ALA A 1 305 ? 49.603 1.223 67.156 1.00 18.43 301 ALA A N 1
ATOM 2273 C CA . ALA A 1 305 ? 48.441 1.819 66.498 1.00 17.79 301 ALA A CA 1
ATOM 2274 C C . ALA A 1 305 ? 47.782 0.756 65.635 1.00 23.29 301 ALA A C 1
ATOM 2275 O O . ALA A 1 305 ? 48.465 0.062 64.902 1.00 23.79 301 ALA A O 1
ATOM 2277 N N . VAL A 1 306 ? 46.458 0.634 65.696 1.00 18.79 302 VAL A N 1
ATOM 2278 C CA . VAL A 1 306 ? 45.792 -0.437 64.959 1.00 14.54 302 VAL A CA 1
ATOM 2279 C C . VAL A 1 306 ? 45.025 0.110 63.759 1.00 20.50 302 VAL A C 1
ATOM 2280 O O . VAL A 1 306 ? 44.687 1.296 63.721 1.00 18.60 302 VAL A O 1
ATOM 2284 N N . ALA A 1 307 ? 44.746 -0.765 62.793 1.00 17.51 303 ALA A N 1
ATOM 2285 C CA . ALA A 1 307 ? 44.067 -0.375 61.558 1.00 23.10 303 ALA A CA 1
ATOM 2286 C C . ALA A 1 307 ? 42.570 -0.202 61.775 1.00 21.47 303 ALA A C 1
ATOM 2287 O O . ALA A 1 307 ? 41.910 0.475 61.004 1.00 18.34 303 ALA A O 1
ATOM 2289 N N . LEU A 1 308 ? 42.039 -0.834 62.817 1.00 16.10 304 LEU A N 1
ATOM 2290 C CA . LEU A 1 308 ? 40.616 -0.806 63.103 1.00 19.14 304 LEU A CA 1
ATOM 2291 C C . LEU A 1 308 ? 40.228 0.499 63.798 1.00 22.82 304 LEU A C 1
ATOM 2292 O O . LEU A 1 308 ? 40.723 0.806 64.885 1.00 19.95 304 LEU A O 1
ATOM 2297 N N . LYS A 1 309 ? 39.330 1.257 63.181 1.00 19.87 305 LYS A N 1
ATOM 2298 C CA . LYS A 1 309 ? 39.043 2.607 63.647 1.00 22.71 305 LYS A CA 1
ATOM 2299 C C . LYS A 1 309 ? 38.463 2.617 65.055 1.00 28.47 305 LYS A C 1
ATOM 2300 O O . LYS A 1 309 ? 38.858 3.436 65.886 1.00 22.85 305 LYS A O 1
ATOM 2306 N N . SER A 1 310 ? 37.514 1.721 65.316 1.00 26.33 306 SER A N 1
ATOM 2307 C CA . SER A 1 310 ? 36.822 1.722 66.601 1.00 31.10 306 SER A CA 1
ATOM 2308 C C . SER A 1 310 ? 37.788 1.503 67.770 1.00 30.00 306 SER A C 1
ATOM 2309 O O . SER A 1 310 ? 37.660 2.140 68.810 1.00 30.93 306 SER A O 1
ATOM 2312 N N . TYR A 1 311 ? 38.767 0.622 67.597 1.00 26.88 307 TYR A N 1
ATOM 2313 C CA . TYR A 1 311 ? 39.684 0.331 68.690 1.00 29.50 307 TYR A CA 1
ATOM 2314 C C . TYR A 1 311 ? 40.769 1.395 68.769 1.00 34.57 307 TYR A C 1
ATOM 2315 O O . TYR A 1 311 ? 41.181 1.785 69.867 1.00 35.72 307 TYR A O 1
ATOM 2324 N N . GLU A 1 312 ? 41.218 1.876 67.611 1.00 28.23 308 GLU A N 1
ATOM 2325 C CA . GLU A 1 312 ? 42.232 2.929 67.577 1.00 25.63 308 GLU A CA 1
ATOM 2326 C C . GLU A 1 312 ? 41.764 4.150 68.361 1.00 27.00 308 GLU A C 1
ATOM 2327 O O . GLU A 1 312 ? 42.567 4.852 68.987 1.00 26.32 308 GLU A O 1
ATOM 2333 N N . GLU A 1 313 ? 40.458 4.390 68.347 1.00 24.29 309 GLU A N 1
ATOM 2334 C CA . GLU A 1 313 ? 39.921 5.534 69.066 1.00 29.22 309 GLU A CA 1
ATOM 2335 C C . GLU A 1 313 ? 39.893 5.284 70.575 1.00 32.66 309 GLU A C 1
ATOM 2336 O O . GLU A 1 313 ? 39.813 6.221 71.366 1.00 33.57 309 GLU A O 1
ATOM 2342 N N . GLU A 1 314 ? 39.990 4.017 70.968 1.00 32.74 310 GLU A N 1
ATOM 2343 C CA . GLU A 1 314 ? 40.181 3.669 72.375 1.00 35.84 310 GLU A CA 1
ATOM 2344 C C . GLU A 1 314 ? 41.661 3.813 72.740 1.00 34.26 310 GLU A C 1
ATOM 2345 O O . GLU A 1 314 ? 42.001 4.391 73.772 1.00 35.51 310 GLU A O 1
ATOM 2351 N N . LEU A 1 315 ? 42.535 3.282 71.887 1.00 27.57 311 LEU A N 1
ATOM 2352 C CA . LEU A 1 315 ? 43.973 3.319 72.133 1.00 32.71 311 LEU A CA 1
ATOM 2353 C C . LEU A 1 315 ? 44.515 4.744 72.138 1.00 36.14 311 LEU A C 1
ATOM 2354 O O . LEU A 1 315 ? 45.477 5.054 72.844 1.00 35.60 311 LEU A O 1
ATOM 2359 N N . ALA A 1 316 ? 43.888 5.606 71.343 1.00 36.26 312 ALA A N 1
ATOM 2360 C CA . ALA A 1 316 ? 44.365 6.972 71.147 1.00 40.15 312 ALA A CA 1
ATOM 2361 C C . ALA A 1 316 ? 44.406 7.830 72.422 1.00 37.39 312 ALA A C 1
ATOM 2362 O O . ALA A 1 316 ? 44.951 8.932 72.408 1.00 39.45 312 ALA A O 1
ATOM 2364 N N . LYS A 1 317 ? 43.844 7.339 73.522 1.00 37.36 313 LYS A N 1
ATOM 2365 C CA . LYS A 1 317 ? 43.958 8.072 74.785 1.00 45.15 313 LYS A CA 1
ATOM 2366 C C . LYS A 1 317 ? 45.351 7.954 75.396 1.00 47.05 313 LYS A C 1
ATOM 2367 O O . LYS A 1 317 ? 45.668 8.654 76.362 1.00 41.53 313 LYS A O 1
ATOM 2373 N N . ASP A 1 318 ? 46.154 7.040 74.845 1.00 39.42 314 ASP A N 1
ATOM 2374 C CA . ASP A 1 318 ? 47.603 7.050 75.023 1.00 33.75 314 ASP A CA 1
ATOM 2375 C C . ASP A 1 318 ? 48.135 7.923 73.905 1.00 21.61 314 ASP A C 1
ATOM 2376 O O . ASP A 1 318 ? 48.167 7.501 72.748 1.00 24.61 314 ASP A O 1
ATOM 2381 N N . PRO A 1 319 ? 48.548 9.153 74.242 1.00 31.63 315 PRO A N 1
ATOM 2382 C CA . PRO A 1 319 ? 49.037 10.127 73.257 1.00 33.31 315 PRO A CA 1
ATOM 2383 C C . PRO A 1 319 ? 50.174 9.567 72.415 1.00 27.20 315 PRO A C 1
ATOM 2384 O O . PRO A 1 319 ? 50.335 9.966 71.256 1.00 24.72 315 PRO A O 1
ATOM 2388 N N . ARG A 1 320 ? 50.964 8.658 72.988 1.00 28.95 316 ARG A N 1
ATOM 2389 C CA . ARG A 1 320 ? 52.079 8.073 72.248 1.00 23.35 316 ARG A CA 1
ATOM 2390 C C . ARG A 1 320 ? 51.578 7.320 71.021 1.00 20.51 316 ARG A C 1
ATOM 2391 O O . ARG A 1 320 ? 52.187 7.368 69.947 1.00 18.85 316 ARG A O 1
ATOM 2399 N N . ILE A 1 321 ? 50.463 6.616 71.189 1.00 22.23 317 ILE A N 1
ATOM 2400 C CA . ILE A 1 321 ? 49.891 5.820 70.100 1.00 21.74 317 ILE A CA 1
ATOM 2401 C C . ILE A 1 321 ? 49.253 6.744 69.064 1.00 16.85 317 ILE A C 1
ATOM 2402 O O . ILE A 1 321 ? 49.388 6.517 67.868 1.00 18.47 317 ILE A O 1
ATOM 2407 N N . ALA A 1 322 ? 48.592 7.802 69.530 1.00 18.77 318 ALA A N 1
ATOM 2408 C CA . ALA A 1 322 ? 48.042 8.824 68.636 1.00 18.46 318 ALA A CA 1
ATOM 2409 C C . ALA A 1 322 ? 49.127 9.398 67.736 1.00 19.73 318 ALA A C 1
ATOM 2410 O O . ALA A 1 322 ? 48.916 9.633 66.536 1.00 18.51 318 ALA A O 1
ATOM 2412 N N . ALA A 1 323 ? 50.296 9.635 68.327 1.00 17.71 319 ALA A N 1
ATOM 2413 C CA . ALA A 1 323 ? 51.437 10.144 67.582 1.00 20.67 319 ALA A CA 1
ATOM 2414 C C . ALA A 1 323 ? 51.938 9.138 66.543 1.00 22.51 319 ALA A C 1
ATOM 2415 O O . ALA A 1 323 ? 52.288 9.517 65.421 1.00 18.27 319 ALA A O 1
ATOM 2417 N N . THR A 1 324 ? 52.004 7.860 66.917 1.00 16.21 320 THR A N 1
ATOM 2418 C CA . THR A 1 324 ? 52.387 6.825 65.950 1.00 15.58 320 THR A CA 1
ATOM 2419 C C . THR A 1 324 ? 51.472 6.854 64.732 1.00 13.34 320 THR A C 1
ATOM 2420 O O . THR A 1 324 ? 51.946 6.821 63.592 1.00 13.63 320 THR A O 1
ATOM 2424 N N . MET A 1 325 ? 50.167 6.930 64.965 1.00 17.99 321 MET A N 1
ATOM 2425 C CA . MET A 1 325 ? 49.206 6.935 63.858 1.00 16.01 321 MET A CA 1
ATOM 2426 C C . MET A 1 325 ? 49.281 8.214 63.018 1.00 15.29 321 MET A C 1
ATOM 2427 O O . MET A 1 325 ? 49.188 8.169 61.783 1.00 13.94 321 MET A O 1
ATOM 2432 N N . GLU A 1 326 ? 49.447 9.358 63.678 1.00 14.74 322 GLU A N 1
ATOM 2433 C CA . GLU A 1 326 ? 49.561 10.612 62.938 1.00 20.53 322 GLU A CA 1
ATOM 2434 C C . GLU A 1 326 ? 50.788 10.646 62.027 1.00 17.34 322 GLU A C 1
ATOM 2435 O O . GLU A 1 326 ? 50.700 11.078 60.874 1.00 16.36 322 GLU A O 1
ATOM 2441 N N . ASN A 1 327 ? 51.936 10.204 62.533 1.00 15.00 323 ASN A N 1
ATOM 2442 C CA . ASN A 1 327 ? 53.118 10.128 61.685 1.00 14.41 323 ASN A CA 1
ATOM 2443 C C . ASN A 1 327 ? 52.940 9.090 60.576 1.00 17.05 323 ASN A C 1
ATOM 2444 O O . ASN A 1 327 ? 53.424 9.270 59.450 1.00 14.82 323 ASN A O 1
ATOM 2449 N N . ALA A 1 328 ? 52.262 7.992 60.898 1.00 13.37 324 ALA A N 1
ATOM 2450 C CA . ALA A 1 328 ? 52.045 6.942 59.901 1.00 16.57 324 ALA A CA 1
ATOM 2451 C C . ALA A 1 328 ? 51.143 7.443 58.774 1.00 19.06 324 ALA A C 1
ATOM 2452 O O . ALA A 1 328 ? 51.344 7.103 57.596 1.00 19.20 324 ALA A O 1
ATOM 2454 N N . GLN A 1 329 ? 50.131 8.230 59.127 1.00 16.09 325 GLN A N 1
ATOM 2455 C CA . GLN A 1 329 ? 49.213 8.743 58.115 1.00 15.83 325 GLN A CA 1
ATOM 2456 C C . GLN A 1 329 ? 49.925 9.748 57.209 1.00 21.33 325 GLN A C 1
ATOM 2457 O O . GLN A 1 329 ? 49.509 9.990 56.074 1.00 19.86 325 GLN A O 1
ATOM 2463 N N . LYS A 1 330 ? 51.008 10.326 57.718 1.00 17.41 326 LYS A N 1
ATOM 2464 C CA . LYS A 1 330 ? 51.762 11.319 56.961 1.00 19.94 326 LYS A CA 1
ATOM 2465 C C . LYS A 1 330 ? 52.956 10.689 56.240 1.00 24.26 326 LYS A C 1
ATOM 2466 O O . LYS A 1 330 ? 53.630 11.343 55.427 1.00 21.90 326 LYS A O 1
ATOM 2472 N N . GLY A 1 331 ? 53.203 9.411 56.518 1.00 18.36 327 GLY A N 1
ATOM 2473 C CA . GLY A 1 331 ? 54.390 8.742 56.009 1.00 14.59 327 GLY A CA 1
ATOM 2474 C C . GLY A 1 331 ? 54.197 7.977 54.712 1.00 18.08 327 GLY A C 1
ATOM 2475 O O . GLY A 1 331 ? 53.183 8.123 54.039 1.00 20.96 327 GLY A O 1
ATOM 2476 N N . GLU A 1 332 ? 55.186 7.149 54.376 1.00 19.40 328 GLU A N 1
ATOM 2477 C CA . GLU A 1 332 ? 55.195 6.391 53.129 1.00 23.29 328 GLU A CA 1
ATOM 2478 C C . GLU A 1 332 ? 55.101 4.909 53.484 1.00 16.76 328 GLU A C 1
ATOM 2479 O O . GLU A 1 332 ? 55.911 4.420 54.267 1.00 16.13 328 GLU A O 1
ATOM 2485 N N . ILE A 1 333 ? 54.108 4.203 52.951 1.00 15.77 329 ILE A N 1
ATOM 2486 C CA . ILE A 1 333 ? 54.039 2.751 53.139 1.00 19.25 329 ILE A CA 1
ATOM 2487 C C . ILE A 1 333 ? 55.375 2.157 52.694 1.00 11.73 329 ILE A C 1
ATOM 2488 O O . ILE A 1 333 ? 55.845 2.474 51.599 1.00 12.06 329 ILE A O 1
ATOM 2493 N N . MET A 1 334 ? 56.005 1.319 53.510 1.00 14.75 330 MET A N 1
ATOM 2494 C CA . MET A 1 334 ? 57.303 0.775 53.100 1.00 17.24 330 MET A CA 1
ATOM 2495 C C . MET A 1 334 ? 57.158 -0.085 51.843 1.00 21.92 330 MET A C 1
ATOM 2496 O O . MET A 1 334 ? 56.236 -0.899 51.738 1.00 15.99 330 MET A O 1
ATOM 2501 N N . PRO A 1 335 ? 58.050 0.117 50.860 1.00 19.01 331 PRO A N 1
ATOM 2502 C CA . PRO A 1 335 ? 58.018 -0.733 49.664 1.00 16.30 331 PRO A CA 1
ATOM 2503 C C . PRO A 1 335 ? 58.340 -2.179 50.048 1.00 14.10 331 PRO A C 1
ATOM 2504 O O . PRO A 1 335 ? 58.896 -2.404 51.123 1.00 17.03 331 PRO A O 1
ATOM 2508 N N . ASN A 1 336 ? 57.980 -3.139 49.203 1.00 13.57 332 ASN A N 1
ATOM 2509 C CA . ASN A 1 336 ? 58.336 -4.526 49.466 1.00 18.20 332 ASN A CA 1
ATOM 2510 C C . ASN A 1 336 ? 59.848 -4.661 49.580 1.00 25.73 332 ASN A C 1
ATOM 2511 O O . ASN A 1 336 ? 60.586 -3.870 49.004 1.00 16.69 332 ASN A O 1
ATOM 2516 N N . ILE A 1 337 ? 60.286 -5.668 50.329 1.00 15.39 333 ILE A N 1
ATOM 2517 C CA . ILE A 1 337 ? 61.692 -5.845 50.694 1.00 20.71 333 ILE A CA 1
ATOM 2518 C C . ILE A 1 337 ? 62.725 -5.672 49.571 1.00 19.22 333 ILE A C 1
ATOM 2519 O O . ILE A 1 337 ? 63.729 -4.979 49.771 1.00 21.22 333 ILE A O 1
ATOM 2524 N N . PRO A 1 338 ? 62.502 -6.300 48.400 1.00 21.68 334 PRO A N 1
ATOM 2525 C CA . PRO A 1 338 ? 63.547 -6.151 47.383 1.00 23.83 334 PRO A CA 1
ATOM 2526 C C . PRO A 1 338 ? 63.696 -4.712 46.903 1.00 21.17 334 PRO A C 1
ATOM 2527 O O . PRO A 1 338 ? 64.823 -4.288 46.669 1.00 17.42 334 PRO A O 1
ATOM 2531 N N . GLN A 1 339 ? 62.595 -3.975 46.767 1.00 19.59 335 GLN A N 1
ATOM 2532 C CA . GLN A 1 339 ? 62.679 -2.561 46.384 1.00 22.70 335 GLN A CA 1
ATOM 2533 C C . GLN A 1 339 ? 63.309 -1.746 47.499 1.00 23.00 335 GLN A C 1
ATOM 2534 O O . GLN A 1 339 ? 64.141 -0.866 47.248 1.00 23.04 335 GLN A O 1
ATOM 2540 N N . MET A 1 340 ? 62.893 -2.023 48.733 1.00 15.73 336 MET A N 1
ATOM 2541 C CA . MET A 1 340 ? 63.445 -1.325 49.891 1.00 17.83 336 MET A CA 1
ATOM 2542 C C . MET A 1 340 ? 64.944 -1.577 49.984 1.00 22.82 336 MET A C 1
ATOM 2543 O O . MET A 1 340 ? 65.705 -0.657 50.278 1.00 24.77 336 MET A O 1
ATOM 2548 N N . SER A 1 341 ? 65.372 -2.816 49.736 1.00 17.64 337 SER A N 1
ATOM 2549 C CA . SER A 1 341 ? 66.798 -3.133 49.812 1.00 16.42 337 SER A CA 1
ATOM 2550 C C . SER A 1 341 ? 67.632 -2.343 48.805 1.00 19.08 337 SER A C 1
ATOM 2551 O O . SER A 1 341 ? 68.711 -1.819 49.132 1.00 20.98 337 SER A O 1
ATOM 2554 N N . ALA A 1 342 ? 67.151 -2.272 47.570 1.00 19.64 338 ALA A N 1
ATOM 2555 C CA . ALA A 1 342 ? 67.883 -1.539 46.546 1.00 21.32 338 ALA A CA 1
ATOM 2556 C C . ALA A 1 342 ? 67.996 -0.075 46.957 1.00 20.26 338 ALA A C 1
ATOM 2557 O O . ALA A 1 342 ? 69.048 0.538 46.824 1.00 23.85 338 ALA A O 1
ATOM 2559 N N . PHE A 1 343 ? 66.900 0.480 47.454 1.00 20.70 339 PHE A N 1
ATOM 256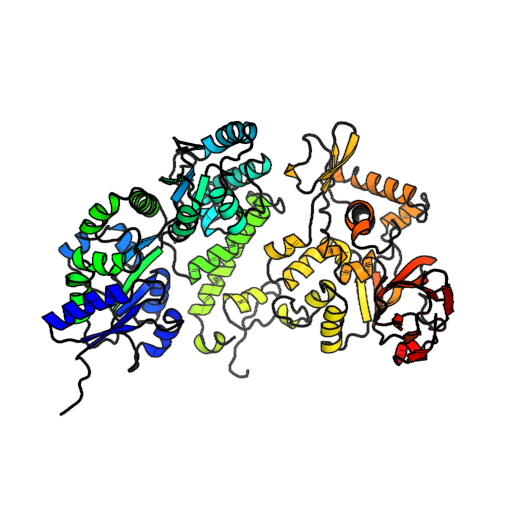0 C CA . PHE A 1 343 ? 66.898 1.841 47.978 1.00 18.42 339 PHE A CA 1
ATOM 2561 C C . PHE A 1 343 ? 67.886 2.007 49.138 1.00 24.96 339 PHE A C 1
ATOM 2562 O O . PHE A 1 343 ? 68.688 2.944 49.147 1.00 25.67 339 PHE A O 1
ATOM 2570 N N . TRP A 1 344 ? 67.820 1.098 50.110 1.00 22.97 340 TRP A N 1
ATOM 2571 C CA . TRP A 1 344 ? 68.682 1.146 51.296 1.00 22.89 340 TRP A CA 1
ATOM 2572 C C . TRP A 1 344 ? 70.161 1.131 50.931 1.00 24.34 340 TRP A C 1
ATOM 2573 O O . TRP A 1 344 ? 70.925 1.981 51.410 1.00 30.69 340 TRP A O 1
ATOM 2584 N N . TYR A 1 345 ? 70.564 0.184 50.086 1.00 25.78 341 TYR A N 1
ATOM 2585 C CA . TYR A 1 345 ? 71.970 0.076 49.660 1.00 25.73 341 TYR A CA 1
ATOM 2586 C C . TYR A 1 345 ? 72.463 1.415 49.124 1.00 26.03 341 TYR A C 1
ATOM 2587 O O . TYR A 1 345 ? 73.530 1.903 49.498 1.00 35.20 341 TYR A O 1
ATOM 2596 N N . ALA A 1 346 ? 71.688 1.984 48.208 1.00 24.38 342 ALA A N 1
ATOM 2597 C CA . ALA A 1 346 ? 72.087 3.209 47.519 1.00 26.38 342 ALA A CA 1
ATOM 2598 C C . ALA A 1 346 ? 72.167 4.403 48.466 1.00 24.76 342 ALA A C 1
ATOM 2599 O O . ALA A 1 346 ? 73.169 5.113 48.504 1.00 18.34 342 ALA A O 1
ATOM 2601 N N . VAL A 1 347 ? 71.104 4.621 49.229 1.00 21.28 343 VAL A N 1
ATOM 2602 C CA . VAL A 1 347 ? 70.995 5.822 50.066 1.00 19.50 343 VAL A CA 1
ATOM 2603 C C . VAL A 1 347 ? 71.871 5.791 51.323 1.00 24.80 343 VAL A C 1
ATOM 2604 O O . VAL A 1 347 ? 72.339 6.842 51.784 1.00 20.48 343 VAL A O 1
ATOM 2608 N N . ARG A 1 348 ? 72.101 4.599 51.880 1.00 19.26 344 ARG A N 1
ATOM 2609 C CA . ARG A 1 348 ? 72.907 4.488 53.101 1.00 21.79 344 ARG A CA 1
ATOM 2610 C C . ARG A 1 348 ? 74.302 5.078 52.897 1.00 23.69 344 ARG A C 1
ATOM 2611 O O . ARG A 1 348 ? 74.814 5.822 53.741 1.00 24.99 344 ARG A O 1
ATOM 2619 N N . THR A 1 349 ? 74.908 4.755 51.768 1.00 24.05 345 THR A N 1
ATOM 2620 C CA . THR A 1 349 ? 76.249 5.245 51.485 1.00 30.71 345 THR A CA 1
ATOM 2621 C C . THR A 1 349 ? 76.217 6.745 51.207 1.00 29.46 345 THR A C 1
ATOM 2622 O O . THR A 1 349 ? 77.101 7.481 51.645 1.00 27.96 345 THR A O 1
ATOM 2626 N N . ALA A 1 350 ? 75.180 7.196 50.506 1.00 25.67 346 ALA A N 1
ATOM 2627 C CA . ALA A 1 350 ? 75.051 8.613 50.190 1.00 26.34 346 ALA A CA 1
ATOM 2628 C C . ALA A 1 350 ? 75.053 9.461 51.449 1.00 22.24 346 ALA A C 1
ATOM 2629 O O . ALA A 1 350 ? 75.836 10.399 51.560 1.00 25.19 346 ALA A O 1
ATOM 2631 N N . VAL A 1 351 ? 74.178 9.140 52.399 1.00 22.86 347 VAL A N 1
ATOM 2632 C CA . VAL A 1 351 ? 74.074 9.956 53.609 1.00 24.94 347 VAL A CA 1
ATOM 2633 C C . VAL A 1 351 ? 75.374 9.907 54.397 1.00 29.67 347 VAL A C 1
ATOM 2634 O O . VAL A 1 351 ? 75.867 10.928 54.885 1.00 27.69 347 VAL A O 1
ATOM 2638 N N . ILE A 1 352 ? 75.937 8.714 54.525 1.00 29.16 348 ILE A N 1
ATOM 2639 C CA . ILE A 1 352 ? 77.156 8.572 55.309 1.00 32.60 348 ILE A CA 1
ATOM 2640 C C . ILE A 1 352 ? 78.313 9.358 54.677 1.00 33.79 348 ILE A C 1
ATOM 2641 O O . ILE A 1 352 ? 79.027 10.068 55.382 1.00 36.06 348 ILE A O 1
ATOM 2646 N N . ASN A 1 353 ? 78.467 9.267 53.356 1.00 32.51 349 ASN A N 1
ATOM 2647 C CA . ASN A 1 353 ? 79.480 10.056 52.643 1.00 30.22 349 ASN A CA 1
ATOM 2648 C C . ASN A 1 353 ? 79.288 11.571 52.778 1.00 34.50 349 ASN A C 1
ATOM 2649 O O . ASN A 1 353 ? 80.251 12.310 52.990 1.00 36.71 349 ASN A O 1
ATOM 2654 N N . ALA A 1 354 ? 78.043 12.030 52.644 1.00 34.80 350 ALA A N 1
ATOM 2655 C CA . ALA A 1 354 ? 77.720 13.453 52.820 1.00 27.98 350 ALA A CA 1
ATOM 2656 C C . ALA A 1 354 ? 77.958 13.928 54.249 1.00 38.25 350 ALA A C 1
ATOM 2657 O O . ALA A 1 354 ? 78.534 14.996 54.481 1.00 33.59 350 ALA A O 1
ATOM 2659 N N . ALA A 1 355 ? 77.485 13.142 55.208 1.00 26.31 351 ALA A N 1
ATOM 2660 C CA . ALA A 1 355 ? 77.644 13.474 56.615 1.00 27.98 351 ALA A CA 1
ATOM 2661 C C . ALA A 1 355 ? 79.108 13.500 57.060 1.00 39.04 351 ALA A C 1
ATOM 2662 O O . ALA A 1 355 ? 79.470 14.243 57.978 1.00 47.42 351 ALA A O 1
ATOM 2664 N N . SER A 1 356 ? 79.946 12.691 56.417 1.00 44.03 352 SER A N 1
ATOM 2665 C CA . SER A 1 356 ? 81.358 12.595 56.789 1.00 53.17 352 SER A CA 1
ATOM 2666 C C . SER A 1 356 ? 82.251 13.505 55.956 1.00 52.99 352 SER A C 1
ATOM 2667 O O . SER A 1 356 ? 83.434 13.665 56.259 1.00 51.10 352 SER A O 1
ATOM 2670 N N . GLY A 1 357 ? 81.692 14.085 54.897 1.00 45.50 353 GLY A N 1
ATOM 2671 C CA . GLY A 1 357 ? 82.434 15.018 54.066 1.00 44.84 353 GLY A CA 1
ATOM 2672 C C . GLY A 1 357 ? 83.208 14.349 52.953 1.00 39.29 353 GLY A C 1
ATOM 2673 O O . GLY A 1 357 ? 83.951 15.004 52.225 1.00 45.48 353 GLY A O 1
ATOM 2674 N N . ARG A 1 358 ? 83.036 13.037 52.827 1.00 37.68 354 ARG A N 1
ATOM 2675 C CA . ARG A 1 358 ? 83.646 12.274 51.747 1.00 40.20 354 ARG A CA 1
ATOM 2676 C C . ARG A 1 358 ? 83.192 12.806 50.384 1.00 41.07 354 ARG A C 1
ATOM 2677 O O . ARG A 1 358 ? 83.978 12.844 49.430 1.00 33.94 354 ARG A O 1
ATOM 2685 N N . GLN A 1 359 ? 81.921 13.209 50.302 1.00 43.03 355 GLN A N 1
ATOM 2686 C CA . GLN A 1 359 ? 81.349 13.792 49.087 1.00 35.08 355 GLN A CA 1
ATOM 2687 C C . GLN A 1 359 ? 80.465 14.986 49.438 1.00 33.16 355 GLN A C 1
ATOM 2688 O O . GLN A 1 359 ? 80.043 15.135 50.579 1.00 31.40 355 GLN A O 1
ATOM 2694 N N . THR A 1 360 ? 80.193 15.843 48.459 1.00 31.45 356 THR A N 1
ATOM 2695 C CA . THR A 1 360 ? 79.190 16.894 48.628 1.00 27.28 356 THR A CA 1
ATOM 2696 C C . THR A 1 360 ? 77.823 16.221 48.545 1.00 25.32 356 THR A C 1
ATOM 2697 O O . THR A 1 360 ? 77.707 15.117 48.002 1.00 23.77 356 THR A O 1
ATOM 2701 N N . VAL A 1 361 ? 76.792 16.887 49.055 1.00 25.57 357 VAL A N 1
ATOM 2702 C CA . VAL A 1 361 ? 75.431 16.364 48.984 1.00 26.19 357 VAL A CA 1
ATOM 2703 C C . VAL A 1 361 ? 75.035 16.012 47.552 1.00 28.31 357 VAL A C 1
ATOM 2704 O O . VAL A 1 361 ? 74.483 14.932 47.289 1.00 21.40 357 VAL A O 1
ATOM 2708 N N . ASP A 1 362 ? 75.336 16.918 46.625 1.00 30.57 358 ASP A N 1
ATOM 2709 C CA . ASP A 1 362 ? 74.976 16.733 45.220 1.00 27.70 358 ASP A CA 1
ATOM 2710 C C . ASP A 1 362 ? 75.586 15.471 44.649 1.00 29.10 358 ASP A C 1
ATOM 2711 O O . ASP A 1 362 ? 74.898 14.647 44.051 1.00 21.48 358 ASP A O 1
ATOM 2716 N N . GLU A 1 363 ? 76.892 15.319 44.825 1.00 22.68 359 GLU A N 1
ATOM 2717 C CA . GLU A 1 363 ? 77.563 14.167 44.240 1.00 27.34 359 GLU A CA 1
ATOM 2718 C C . GLU A 1 363 ? 77.147 12.869 44.936 1.00 20.14 359 GLU A C 1
ATOM 2719 O O . GLU A 1 363 ? 77.077 11.818 44.305 1.00 23.14 359 GLU A O 1
ATOM 2725 N N . ALA A 1 364 ? 76.848 12.955 46.228 1.00 21.37 360 ALA A N 1
ATOM 2726 C CA . ALA A 1 364 ? 76.435 11.775 46.982 1.00 19.32 360 ALA A CA 1
ATOM 2727 C C . ALA A 1 364 ? 75.091 11.263 46.488 1.00 21.23 360 ALA A C 1
ATOM 2728 O O . ALA A 1 364 ? 74.915 10.063 46.273 1.00 20.44 360 ALA A O 1
ATOM 2730 N N . LEU A 1 365 ? 74.136 12.172 46.318 1.00 18.29 361 LEU A N 1
ATOM 2731 C CA . LEU A 1 365 ? 72.824 11.773 45.839 1.00 18.86 361 LEU A CA 1
ATOM 2732 C C . LEU A 1 365 ? 72.881 11.387 44.373 1.00 22.12 361 LEU A C 1
ATOM 2733 O O . LEU A 1 365 ? 72.123 10.519 43.936 1.00 20.95 361 LEU A O 1
ATOM 2738 N N . LYS A 1 366 ? 73.791 12.005 43.620 1.00 21.46 362 LYS A N 1
ATOM 2739 C CA . LYS A 1 366 ? 73.979 11.625 42.219 1.00 23.43 362 LYS A CA 1
ATOM 2740 C C . LYS A 1 366 ? 74.383 10.165 42.105 1.00 19.88 362 LYS A C 1
ATOM 2741 O O . LYS A 1 366 ? 73.803 9.415 41.324 1.00 23.80 362 LYS A O 1
ATOM 2747 N N . ASP A 1 367 ? 75.383 9.761 42.882 1.00 24.52 363 ASP A N 1
ATOM 2748 C CA . ASP A 1 367 ? 75.807 8.363 42.874 1.00 26.44 363 ASP A CA 1
ATOM 2749 C C . ASP A 1 367 ? 74.733 7.431 43.459 1.00 26.15 363 ASP A C 1
ATOM 2750 O O . ASP A 1 367 ? 74.564 6.304 42.989 1.00 24.94 363 ASP A O 1
ATOM 2755 N N . ALA A 1 368 ? 74.017 7.887 44.488 1.00 19.66 364 ALA A N 1
ATOM 2756 C CA . ALA A 1 368 ? 72.917 7.085 45.041 1.00 23.97 364 ALA A CA 1
ATOM 2757 C C . ALA A 1 368 ? 71.908 6.704 43.962 1.00 24.39 364 ALA A C 1
ATOM 2758 O O . ALA A 1 368 ? 71.450 5.557 43.886 1.00 25.09 364 ALA A O 1
ATOM 2760 N N . GLN A 1 369 ? 71.566 7.672 43.122 1.00 21.65 365 GLN A N 1
ATOM 2761 C CA . GLN A 1 369 ? 70.599 7.444 42.061 1.00 20.69 365 GLN A CA 1
ATOM 2762 C C . GLN A 1 369 ? 71.126 6.472 40.995 1.00 24.45 365 GLN A C 1
ATOM 2763 O O . GLN A 1 369 ? 70.413 5.550 40.582 1.00 23.48 365 GLN A O 1
ATOM 2769 N N . THR A 1 370 ? 72.374 6.649 40.561 1.00 23.34 366 THR A N 1
ATOM 2770 C CA . THR A 1 370 ? 72.915 5.737 39.545 1.00 22.47 366 THR A CA 1
ATOM 2771 C C . THR A 1 370 ? 73.123 4.350 40.135 1.00 24.28 366 THR A C 1
ATOM 2772 O O . THR A 1 370 ? 72.849 3.350 39.473 1.00 23.05 366 THR A O 1
ATOM 2776 N N . ASN A 1 371 ? 73.588 4.281 41.383 1.00 20.67 500 ASN A N 1
ATOM 2777 C CA . ASN A 1 371 ? 73.694 2.990 42.050 1.00 20.10 500 ASN A CA 1
ATOM 2778 C C . ASN A 1 371 ? 72.333 2.299 42.149 1.00 26.77 500 ASN A C 1
ATOM 2779 O O . ASN A 1 371 ? 72.222 1.097 41.920 1.00 21.08 500 ASN A O 1
ATOM 2784 N N . LYS A 1 372 ? 71.299 3.063 42.489 1.00 18.72 501 LYS A N 1
ATOM 2785 C CA . LYS A 1 372 ? 69.950 2.517 42.575 1.00 17.66 501 LYS A CA 1
ATOM 2786 C C . LYS A 1 372 ? 69.467 1.961 41.232 1.00 23.02 501 LYS A C 1
ATOM 2787 O O . LYS A 1 372 ? 68.774 0.942 41.206 1.00 19.74 501 LYS A O 1
ATOM 2793 N N . GLN A 1 373 ? 69.824 2.618 40.126 1.00 25.23 502 GLN A N 1
ATOM 2794 C CA . GLN A 1 373 ? 69.470 2.098 38.807 1.00 22.11 502 GLN A CA 1
ATOM 2795 C C . GLN A 1 373 ? 70.018 0.691 38.664 1.00 26.76 502 GLN A C 1
ATOM 2796 O O . GLN A 1 373 ? 69.307 -0.219 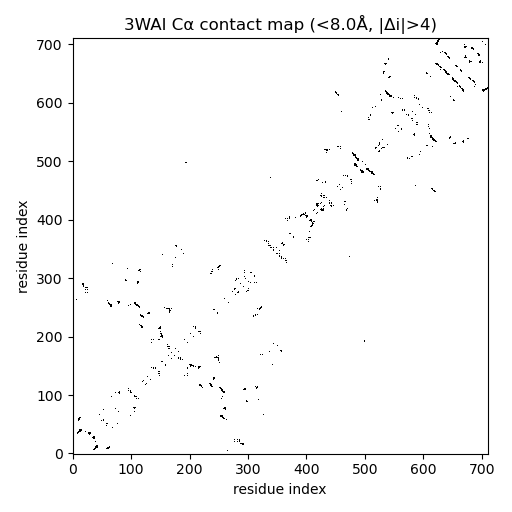38.235 1.00 19.26 502 GLN A O 1
ATOM 2802 N N . TRP A 1 374 ? 71.289 0.527 39.026 1.00 15.46 503 TRP A N 1
ATOM 2803 C CA . TRP A 1 374 ? 71.939 -0.769 38.958 1.00 15.80 503 TRP A CA 1
ATOM 2804 C C . TRP A 1 374 ? 71.291 -1.778 39.905 1.00 13.54 503 TRP A C 1
ATOM 2805 O O . TRP A 1 374 ? 71.019 -2.926 39.519 1.00 13.65 503 TRP A O 1
ATOM 2816 N N . TYR A 1 375 ? 71.031 -1.372 41.148 1.00 11.76 504 TYR A N 1
ATOM 2817 C CA . TYR A 1 375 ? 70.480 -2.316 42.120 1.00 13.50 504 TYR A CA 1
ATOM 2818 C C . TYR A 1 375 ? 69.065 -2.735 41.714 1.00 14.65 504 TYR A C 1
ATOM 2819 O O . TYR A 1 375 ? 68.700 -3.916 41.827 1.00 16.36 504 TYR A O 1
ATOM 2828 N N . ASP A 1 376 ? 68.275 -1.789 41.210 1.00 14.87 505 ASP A N 1
ATOM 2829 C CA . ASP A 1 376 ? 66.929 -2.130 40.740 1.00 15.79 505 ASP A CA 1
ATOM 2830 C C . ASP A 1 376 ? 66.986 -3.092 39.549 1.00 15.65 505 ASP A C 1
ATOM 2831 O O . ASP A 1 376 ? 66.180 -4.023 39.450 1.00 14.68 505 ASP A O 1
ATOM 2836 N N . ALA A 1 377 ? 67.929 -2.855 38.645 1.00 14.84 506 ALA A N 1
ATOM 2837 C CA . ALA A 1 377 ? 68.062 -3.698 37.457 1.00 13.84 506 ALA A CA 1
ATOM 2838 C C . ALA A 1 377 ? 68.446 -5.126 37.865 1.00 13.97 506 ALA A C 1
ATOM 2839 O O . ALA A 1 377 ? 67.891 -6.106 37.359 1.00 13.13 506 ALA A O 1
ATOM 2841 N N . LEU A 1 378 ? 69.386 -5.243 38.795 1.00 15.46 507 LEU A N 1
ATOM 2842 C CA . LEU A 1 378 ? 69.811 -6.561 39.259 1.00 16.16 507 LEU A CA 1
ATOM 2843 C C . LEU A 1 378 ? 68.742 -7.277 40.092 1.00 19.39 507 LEU A C 1
ATOM 2844 O O . LEU A 1 378 ? 68.615 -8.503 40.025 1.00 19.57 507 LEU A O 1
ATOM 2849 N N . THR A 1 379 ? 67.970 -6.522 40.878 1.00 14.71 508 THR A N 1
ATOM 2850 C CA . THR A 1 379 ? 66.838 -7.091 41.600 1.00 17.15 508 THR A CA 1
ATOM 2851 C C . THR A 1 379 ? 65.830 -7.647 40.591 1.00 21.06 508 THR A C 1
ATOM 2852 O O . THR A 1 379 ? 65.270 -8.738 40.776 1.00 17.76 508 THR A O 1
ATOM 2856 N N . TRP A 1 380 ? 65.612 -6.914 39.504 1.00 16.95 509 TRP A N 1
ATOM 2857 C CA . TRP A 1 380 ? 64.714 -7.400 38.459 1.00 19.54 509 TRP A CA 1
ATOM 2858 C C . TRP A 1 380 ? 65.276 -8.688 37.845 1.00 16.38 509 TRP A C 1
ATOM 2859 O O . TRP A 1 380 ? 64.524 -9.636 37.559 1.00 19.71 509 TRP A O 1
ATOM 2870 N N . MET A 1 381 ? 66.592 -8.737 37.666 1.00 15.66 510 MET A N 1
ATOM 2871 C CA . MET A 1 381 ? 67.190 -9.895 37.012 1.00 16.17 510 MET A CA 1
ATOM 2872 C C . MET A 1 381 ? 66.953 -11.111 37.893 1.00 18.59 510 MET A C 1
ATOM 2873 O O . MET A 1 381 ? 66.578 -12.193 37.415 1.00 19.01 510 MET A O 1
ATOM 2878 N N . ARG A 1 382 ? 67.119 -10.904 39.196 1.00 18.16 511 ARG A N 1
ATOM 2879 C CA . ARG A 1 382 ? 66.965 -11.978 40.159 1.00 20.01 511 ARG A CA 1
ATOM 2880 C C . ARG A 1 382 ? 65.581 -12.610 40.104 1.00 23.09 511 ARG A C 1
ATOM 2881 O O . ARG A 1 382 ? 65.446 -13.831 40.199 1.00 23.31 511 ARG A O 1
ATOM 2889 N N . GLU A 1 383 ? 64.555 -11.779 39.934 1.00 21.04 512 GLU A N 1
ATOM 2890 C CA . GLU A 1 383 ? 63.181 -12.282 39.921 1.00 22.66 512 GLU A CA 1
ATOM 2891 C C . GLU A 1 383 ? 62.702 -12.745 38.543 1.00 22.88 512 GLU A C 1
ATOM 2892 O O . GLU A 1 383 ? 61.686 -13.425 38.446 1.00 24.62 512 GLU A O 1
ATOM 2898 N N . ASN A 1 384 ? 63.423 -12.384 37.483 1.00 21.34 513 ASN A N 1
ATOM 2899 C CA . ASN A 1 384 ? 62.915 -12.606 36.123 1.00 23.41 513 ASN A CA 1
ATOM 2900 C C . ASN A 1 384 ? 63.741 -13.485 35.181 1.00 26.65 513 ASN A C 1
ATOM 2901 O O . ASN A 1 384 ? 63.406 -13.611 34.004 1.00 29.17 513 ASN A O 1
ATOM 2906 N N . THR A 1 385 ? 64.809 -14.088 35.690 1.00 22.62 514 THR A N 1
ATOM 2907 C CA . THR A 1 385 ? 65.613 -15.028 34.912 1.00 22.12 514 THR A CA 1
ATOM 2908 C C . THR A 1 385 ? 65.569 -16.383 35.625 1.00 26.00 514 THR A C 1
ATOM 2909 O O . THR A 1 385 ? 65.309 -16.432 36.825 1.00 25.18 514 THR A O 1
ATOM 2913 N N . PRO A 1 386 ? 65.803 -17.485 34.890 1.00 30.06 515 PRO A N 1
ATOM 2914 C CA . PRO A 1 386 ? 65.583 -18.830 35.454 1.00 32.75 515 PRO A CA 1
ATOM 2915 C C . PRO A 1 386 ? 66.526 -19.291 36.574 1.00 36.26 515 PRO A C 1
ATOM 2916 O O . PRO A 1 386 ? 67.558 -18.667 36.845 1.00 33.79 515 PRO A O 1
ATOM 2920 N N . ASP A 1 387 ? 66.144 -20.409 37.197 1.00 51.43 516 ASP A N 1
ATOM 2921 C CA . ASP A 1 387 ? 66.902 -21.073 38.264 1.00 62.22 516 ASP A CA 1
ATOM 2922 C C . ASP A 1 387 ? 67.006 -20.255 39.548 1.00 63.23 516 ASP A C 1
ATOM 2923 O O . ASP A 1 387 ? 68.018 -20.317 40.246 1.00 65.79 516 ASP A O 1
ATOM 2928 N N . GLY A 1 388 ? 65.945 -19.509 39.852 1.00 62.88 517 GLY A N 1
ATOM 2929 C CA . GLY A 1 388 ? 65.869 -18.704 41.060 1.00 63.26 517 GLY A CA 1
ATOM 2930 C C . GLY A 1 388 ? 66.309 -19.422 42.326 1.00 68.11 517 GLY A C 1
ATOM 2931 O O . GLY A 1 388 ? 67.290 -19.025 42.960 1.00 68.44 517 GLY A O 1
ATOM 2932 N N . GLU A 1 389 ? 65.606 -20.496 42.676 1.00 70.83 518 GLU A N 1
ATOM 2933 C CA . GLU A 1 389 ? 65.830 -21.189 43.944 1.00 74.08 518 GLU A CA 1
ATOM 2934 C C . GLU A 1 389 ? 67.148 -21.968 44.039 1.00 79.10 518 GLU A C 1
ATOM 2935 O O . GLU A 1 389 ? 67.563 -22.354 45.135 1.00 85.83 518 GLU A O 1
ATOM 2941 N N . LYS A 1 390 ? 67.803 -22.196 42.904 1.00 75.65 519 LYS A N 1
ATOM 2942 C CA . LYS A 1 390 ? 69.093 -22.891 42.905 1.00 74.19 519 LYS A CA 1
ATOM 2943 C C . LYS A 1 390 ? 70.254 -21.928 43.154 1.00 68.79 519 LYS A C 1
ATOM 2944 O O . LYS A 1 390 ? 71.312 -22.328 43.647 1.00 67.31 519 LYS A O 1
ATOM 2950 N N . TYR A 1 391 ? 70.046 -20.660 42.806 1.00 62.91 520 TYR A N 1
ATOM 2951 C CA . TYR A 1 391 ? 71.041 -19.619 43.039 1.00 62.67 520 TYR A CA 1
ATOM 2952 C C . TYR A 1 391 ? 70.950 -19.036 44.453 1.00 65.86 520 TYR A C 1
ATOM 2953 O O . TYR A 1 391 ? 71.935 -18.526 44.980 1.00 61.66 520 TYR A O 1
ATOM 2962 N N . ASP A 1 392 ? 69.772 -19.116 45.067 1.00 73.87 521 ASP A N 1
ATOM 2963 C CA . ASP A 1 392 ? 69.579 -18.541 46.401 1.00 74.69 521 ASP A CA 1
ATOM 2964 C C . ASP A 1 392 ? 70.351 -19.269 47.507 1.00 73.09 521 ASP A C 1
ATOM 2965 O O . ASP A 1 392 ? 70.773 -18.647 48.483 1.00 72.21 521 ASP A O 1
ATOM 2970 N N . GLU A 1 393 ? 70.539 -20.577 47.358 1.00 72.78 522 GLU A N 1
ATOM 2971 C CA . GLU A 1 393 ? 71.479 -21.284 48.219 1.00 77.78 522 GLU A CA 1
ATOM 2972 C C . GLU A 1 393 ? 72.893 -20.947 47.740 1.00 79.93 522 GLU A C 1
ATOM 2973 O O . GLU A 1 393 ? 73.479 -21.658 46.919 1.00 76.51 522 GLU A O 1
ATOM 2979 N N . TYR A 1 394 ? 73.420 -19.838 48.257 1.00 82.77 523 TYR A N 1
ATOM 2980 C CA . TYR A 1 394 ? 74.622 -19.202 47.720 1.00 78.37 523 TYR A CA 1
ATOM 2981 C C . TYR A 1 394 ? 75.786 -19.278 48.707 1.00 80.19 523 TYR A C 1
ATOM 2982 O O . TYR A 1 394 ? 75.932 -18.422 49.583 1.00 78.70 523 TYR A O 1
ATOM 2991 N N . PRO A 1 412 ? 78.603 -24.862 39.228 1.00 74.70 541 PRO A N 1
ATOM 2992 C CA . PRO A 1 412 ? 78.379 -26.208 38.688 1.00 73.60 541 PRO A CA 1
ATOM 2993 C C . PRO A 1 412 ? 78.038 -26.191 37.201 1.00 71.88 541 PRO A C 1
ATOM 2994 O O . PRO A 1 412 ? 77.949 -25.121 36.597 1.00 72.79 541 PRO A O 1
ATOM 2998 N N . PHE A 1 413 ? 77.845 -27.375 36.627 1.00 73.27 542 PHE A N 1
ATOM 2999 C CA . PHE A 1 413 ? 77.577 -27.505 35.200 1.00 67.55 542 PHE A CA 1
ATOM 3000 C C . PHE A 1 413 ? 76.369 -26.678 34.737 1.00 70.35 542 PHE A C 1
ATOM 3001 O O . PHE A 1 413 ? 76.516 -25.784 33.902 1.00 75.60 542 PHE A O 1
ATOM 3009 N N . GLU A 1 414 ? 75.195 -26.947 35.306 1.00 63.79 543 GLU A N 1
ATOM 3010 C CA . GLU A 1 414 ? 73.941 -26.356 34.827 1.00 56.49 543 GLU A CA 1
ATOM 3011 C C . GLU A 1 414 ? 73.721 -24.888 35.215 1.00 54.83 543 GLU A C 1
ATOM 3012 O O . GLU A 1 414 ? 72.580 -24.448 35.367 1.00 53.59 543 GLU A O 1
ATOM 3018 N N . THR A 1 415 ? 74.805 -24.134 35.371 1.00 42.32 544 THR A N 1
ATOM 3019 C CA . THR A 1 415 ? 74.701 -22.699 35.606 1.00 38.79 544 THR A CA 1
ATOM 3020 C C . THR A 1 415 ? 74.875 -21.942 34.299 1.00 40.32 544 THR A C 1
ATOM 3021 O O . THR A 1 415 ? 75.386 -22.485 33.322 1.00 53.98 544 THR A O 1
ATOM 3025 N N . TYR A 1 416 ? 74.440 -20.690 34.278 1.00 27.16 545 TYR A N 1
ATOM 3026 C CA . TYR A 1 416 ? 74.707 -19.825 33.135 1.00 25.18 545 TYR A CA 1
ATOM 3027 C C . TYR A 1 416 ? 75.449 -18.602 33.617 1.00 26.12 545 TYR A C 1
ATOM 3028 O O . TYR A 1 416 ? 75.477 -18.328 34.826 1.00 24.43 545 TYR A O 1
ATOM 3037 N N . GLY A 1 417 ? 76.045 -17.862 32.687 1.00 22.12 546 GLY A N 1
ATOM 3038 C CA . GLY A 1 417 ? 76.805 -16.678 33.052 1.00 21.21 546 GLY A CA 1
ATOM 3039 C C . GLY A 1 417 ? 76.140 -15.368 32.666 1.00 22.99 546 GLY A C 1
ATOM 3040 O O . GLY A 1 417 ? 75.382 -15.297 31.693 1.00 18.96 546 GLY A O 1
ATOM 3041 N N . VAL A 1 418 ? 76.415 -14.329 33.449 1.00 18.07 547 VAL A N 1
ATOM 3042 C CA . VAL A 1 418 ? 75.960 -12.980 33.143 1.00 16.55 547 VAL A CA 1
ATOM 3043 C C . VAL A 1 418 ? 77.220 -12.179 32.830 1.00 17.71 547 VAL A C 1
ATOM 3044 O O . VAL A 1 418 ? 78.118 -12.093 33.660 1.00 20.10 547 VAL A O 1
ATOM 3048 N N . ILE A 1 419 ? 77.317 -11.615 31.631 1.00 19.22 548 ILE A N 1
ATOM 3049 C CA . ILE A 1 419 ? 78.559 -10.919 31.292 1.00 15.27 548 ILE A CA 1
ATOM 3050 C C . ILE A 1 419 ? 78.372 -9.396 31.397 1.00 14.27 548 ILE A C 1
ATOM 3051 O O . ILE A 1 419 ? 77.379 -8.850 30.939 1.00 13.92 548 ILE A O 1
ATOM 3056 N N . SER A 1 420 ? 79.331 -8.724 32.024 1.00 14.67 549 SER A N 1
ATOM 3057 C CA . SER A 1 420 ? 79.269 -7.268 32.202 1.00 15.48 549 SER A CA 1
ATOM 3058 C C . SER A 1 420 ? 80.693 -6.843 32.463 1.00 14.25 549 SER A C 1
ATOM 3059 O O . SER A 1 420 ? 81.579 -7.685 32.479 1.00 15.08 549 SER A O 1
ATOM 3062 N N . TRP A 1 421 ? 80.934 -5.556 32.686 1.00 17.21 550 TRP A N 1
ATOM 3063 C CA . TRP A 1 421 ? 82.309 -5.148 32.965 1.00 16.92 550 TRP A CA 1
ATOM 3064 C C . TRP A 1 421 ? 82.664 -5.608 34.375 1.00 17.01 550 TRP A C 1
ATOM 3065 O O . TRP A 1 421 ? 81.794 -5.780 35.224 1.00 16.63 550 TRP A O 1
ATOM 3076 N N . TRP A 1 422 ? 83.942 -5.812 34.630 1.00 17.63 551 TRP A N 1
ATOM 3077 C CA A TRP A 1 422 ? 84.341 -6.425 35.890 0.45 19.50 551 TRP A CA 1
ATOM 3078 C CA B TRP A 1 422 ? 84.363 -6.433 35.875 0.55 20.07 551 TRP A CA 1
ATOM 3079 C C . TRP A 1 422 ? 84.033 -5.554 37.105 1.00 24.19 551 TRP A C 1
ATOM 3080 O O . TRP A 1 422 ? 83.991 -6.044 38.236 1.00 21.84 551 TRP A O 1
ATOM 3101 N N . ASP A 1 423 ? 83.797 -4.258 36.883 1.00 21.03 552 ASP A N 1
ATOM 3102 C CA . ASP A 1 423 ? 83.439 -3.350 37.976 1.00 25.40 552 ASP A CA 1
ATOM 3103 C C . ASP A 1 423 ? 82.146 -3.772 38.663 1.00 24.71 552 ASP A C 1
ATOM 3104 O O . ASP A 1 423 ? 81.852 -3.347 39.778 1.00 20.58 552 ASP A O 1
ATOM 3109 N N . TYR A 1 424 ? 81.358 -4.596 37.987 1.00 18.02 553 TYR A N 1
ATOM 3110 C CA . TYR A 1 424 ? 79.987 -4.833 38.435 1.00 14.19 553 TYR A CA 1
ATOM 3111 C C . TYR A 1 424 ? 79.757 -6.254 38.940 1.00 14.84 553 TYR A C 1
ATOM 3112 O O . TYR A 1 424 ? 78.675 -6.574 39.415 1.00 16.29 553 TYR A O 1
ATOM 3121 N N . GLY A 1 425 ? 80.793 -7.085 38.888 1.00 15.83 554 GLY A N 1
ATOM 3122 C CA . GLY A 1 425 ? 80.623 -8.493 39.176 1.00 19.70 554 GLY A CA 1
ATOM 3123 C C . GLY A 1 425 ? 80.112 -8.773 40.577 1.00 26.78 554 GLY A C 1
ATOM 3124 O O . GLY A 1 425 ? 79.274 -9.659 40.761 1.00 17.82 554 GLY A O 1
ATOM 3125 N N . HIS A 1 426 ? 80.615 -8.040 41.570 1.00 19.64 555 HIS A N 1
ATOM 3126 C CA . HIS A 1 426 ? 80.200 -8.291 42.951 1.00 23.27 555 HIS A CA 1
ATOM 3127 C C . HIS A 1 426 ? 78.729 -7.915 43.185 1.00 21.51 555 HIS A C 1
ATOM 3128 O O . HIS A 1 426 ? 78.052 -8.532 44.012 1.00 20.61 555 HIS A O 1
ATOM 3135 N N . TRP A 1 427 ? 78.241 -6.917 42.450 1.00 22.20 556 TRP A N 1
ATOM 3136 C CA . TRP A 1 427 ? 76.815 -6.569 42.492 1.00 23.66 556 TRP A CA 1
ATOM 3137 C C . TRP A 1 427 ? 75.976 -7.655 41.839 1.00 20.34 556 TRP A C 1
ATOM 3138 O O . TRP A 1 427 ? 74.915 -8.031 42.346 1.00 22.17 556 TRP A O 1
ATOM 3149 N N . ILE A 1 428 ? 76.451 -8.166 40.708 1.00 19.19 557 ILE A N 1
ATOM 3150 C CA . ILE A 1 428 ? 75.733 -9.230 40.015 1.00 19.19 557 ILE A CA 1
ATOM 3151 C C . ILE A 1 428 ? 75.582 -10.429 40.950 1.00 19.87 557 ILE A C 1
ATOM 3152 O O . ILE A 1 428 ? 74.510 -11.040 41.049 1.00 20.58 557 ILE A O 1
ATOM 3157 N N . GLU A 1 429 ? 76.644 -10.745 41.676 1.00 18.51 558 GLU A N 1
ATOM 3158 C CA . GLU A 1 429 ? 76.571 -11.862 42.604 1.00 22.20 558 GLU A CA 1
ATOM 3159 C C . GLU A 1 429 ? 75.680 -11.532 43.812 1.00 26.41 558 GLU A C 1
ATOM 3160 O O . GLU A 1 429 ? 74.826 -12.330 44.198 1.00 24.39 558 GLU A O 1
ATOM 3166 N N . ALA A 1 430 ? 75.859 -10.349 44.395 1.00 24.83 559 ALA A N 1
ATOM 3167 C CA . ALA A 1 430 ? 75.208 -10.056 45.676 1.00 28.52 559 ALA A CA 1
ATOM 3168 C C . ALA A 1 430 ? 73.742 -9.650 45.524 1.00 26.99 559 ALA A C 1
ATOM 3169 O O . ALA A 1 430 ? 72.913 -9.937 46.391 1.00 24.82 559 ALA A O 1
ATOM 3171 N N . VAL A 1 431 ? 73.427 -8.976 44.426 1.00 24.07 560 VAL A N 1
ATOM 3172 C CA . VAL A 1 431 ? 72.079 -8.445 44.241 1.00 19.90 560 VAL A CA 1
ATOM 3173 C C . VAL A 1 431 ? 71.233 -9.296 43.306 1.00 20.26 560 VAL A C 1
ATOM 3174 O O . VAL A 1 431 ? 70.132 -9.677 43.655 1.00 23.14 560 VAL A O 1
ATOM 3178 N N . ALA A 1 432 ? 71.752 -9.609 42.125 1.00 17.29 561 ALA A N 1
ATOM 3179 C CA . ALA A 1 432 ? 71.015 -10.481 41.205 1.00 18.92 561 ALA A CA 1
ATOM 3180 C C . ALA A 1 432 ? 71.051 -11.961 41.597 1.00 19.58 561 ALA A C 1
ATOM 3181 O O . ALA A 1 432 ? 70.280 -12.762 41.064 1.00 20.87 561 ALA A O 1
ATOM 3183 N N . HIS A 1 433 ? 71.944 -12.327 42.519 1.00 20.61 562 HIS A N 1
ATOM 3184 C CA . HIS A 1 433 ? 72.200 -13.746 42.822 1.00 25.22 562 HIS A CA 1
ATOM 3185 C C . HIS A 1 433 ? 72.419 -14.580 41.548 1.00 22.75 562 HIS A C 1
ATOM 3186 O O . HIS A 1 433 ? 71.874 -15.669 41.407 1.00 24.30 562 HIS A O 1
ATOM 3193 N N . ARG A 1 434 ? 73.196 -14.045 40.611 1.00 21.23 563 ARG A N 1
ATOM 3194 C CA . ARG A 1 434 ? 73.598 -14.792 39.423 1.00 23.50 563 ARG A CA 1
ATOM 3195 C C . ARG A 1 434 ? 75.135 -14.808 39.326 1.00 26.53 563 ARG A C 1
ATOM 3196 O O . ARG A 1 434 ? 75.804 -14.032 40.009 1.00 22.17 563 ARG A O 1
ATOM 3204 N N . MET A 1 435 ? 75.683 -15.689 38.490 1.00 22.01 564 MET A N 1
ATOM 3205 C CA . MET A 1 435 ? 77.134 -15.835 38.355 1.00 22.35 564 MET A CA 1
ATOM 3206 C C . MET A 1 435 ? 77.697 -14.909 37.277 1.00 20.62 564 MET A C 1
ATOM 3207 O O . MET A 1 435 ? 77.374 -15.062 36.095 1.00 21.78 564 MET A O 1
ATOM 3212 N N . PRO A 1 436 ? 78.549 -13.950 37.673 1.00 21.57 565 PRO A N 1
ATOM 3213 C CA . PRO A 1 436 ? 79.169 -13.052 36.690 1.00 23.13 565 PRO A CA 1
ATOM 3214 C C . PRO A 1 436 ? 80.378 -13.703 36.019 1.00 21.29 565 PRO A C 1
ATOM 3215 O O . PRO A 1 436 ? 81.086 -14.468 36.656 1.00 21.07 565 PRO A O 1
ATOM 3219 N N . ILE A 1 437 ? 80.598 -13.417 34.740 1.00 18.88 566 ILE A N 1
ATOM 3220 C CA . ILE A 1 437 ? 81.790 -13.901 34.055 1.00 19.74 566 ILE A CA 1
ATOM 3221 C C . ILE A 1 437 ? 82.990 -13.203 34.664 1.00 20.03 566 ILE A C 1
ATOM 3222 O O . ILE A 1 437 ? 84.027 -13.811 34.919 1.00 21.43 566 ILE A O 1
ATOM 3227 N N . ALA A 1 438 ? 82.821 -11.912 34.921 1.00 18.88 567 ALA A N 1
ATOM 3228 C CA . ALA A 1 438 ? 83.930 -11.080 35.381 1.00 21.37 567 ALA A CA 1
ATOM 3229 C C . ALA A 1 438 ? 83.695 -10.717 36.838 1.00 19.29 567 ALA A C 1
ATOM 3230 O O . ALA A 1 438 ? 82.870 -9.851 37.143 1.00 18.18 567 ALA A O 1
ATOM 3232 N N . ASN A 1 439 ? 84.429 -11.378 37.728 1.00 27.96 568 ASN A N 1
ATOM 3233 C CA . ASN A 1 439 ? 84.085 -11.363 39.143 1.00 33.38 568 ASN A CA 1
ATOM 3234 C C . ASN A 1 439 ? 85.252 -10.985 40.044 1.00 33.59 568 ASN A C 1
ATOM 3235 O O . ASN A 1 439 ? 86.174 -11.776 40.245 1.00 24.25 568 ASN A O 1
ATOM 3240 N N . PRO A 1 440 ? 85.186 -9.778 40.619 1.00 45.39 569 PRO A N 1
ATOM 3241 C CA . PRO A 1 440 ? 86.121 -9.245 41.617 1.00 43.60 569 PRO A CA 1
ATOM 3242 C C . PRO A 1 440 ? 86.506 -10.220 42.707 1.00 37.05 569 PRO A C 1
ATOM 3243 O O . PRO A 1 440 ? 87.704 -10.444 42.882 1.00 42.19 569 PRO A O 1
ATOM 3247 N N . PHE A 1 441 ? 85.512 -10.774 43.406 1.00 44.08 570 PHE A N 1
ATOM 3248 C CA . PHE A 1 441 ? 85.731 -11.690 44.530 1.00 54.63 570 PHE A CA 1
ATOM 3249 C C . PHE A 1 441 ? 86.820 -12.715 44.235 1.00 51.11 570 PHE A C 1
ATOM 3250 O O . PHE A 1 441 ? 87.801 -12.833 44.976 1.00 46.53 570 PHE A O 1
ATOM 3258 N N . GLN A 1 442 ? 86.649 -13.449 43.140 1.00 46.96 571 GLN A N 1
ATOM 3259 C CA . GLN A 1 442 ? 87.575 -14.530 42.811 1.00 33.33 571 GLN A CA 1
ATOM 3260 C C . GLN A 1 442 ? 88.768 -14.067 41.973 1.00 24.91 571 GLN A C 1
ATOM 3261 O O . GLN A 1 442 ? 89.332 -14.829 41.182 1.00 38.73 571 GLN A O 1
ATOM 3267 N N . ALA A 1 443 ? 89.145 -12.811 42.139 1.00 27.67 572 ALA A N 1
ATOM 3268 C CA . ALA A 1 443 ? 90.379 -12.328 41.561 1.00 31.48 572 ALA A CA 1
ATOM 3269 C C . ALA A 1 443 ? 91.355 -12.197 42.707 1.00 27.04 572 ALA A C 1
ATOM 3270 O O . ALA A 1 443 ? 92.216 -11.323 42.688 1.00 21.86 572 ALA A O 1
ATOM 3272 N N . GLY A 1 444 ? 91.172 -13.031 43.732 1.00 18.19 573 GLY A N 1
ATOM 3273 C CA . GLY A 1 444 ? 92.113 -13.109 44.839 1.00 20.37 573 GLY A CA 1
ATOM 3274 C C . GLY A 1 444 ? 92.017 -11.943 45.796 1.00 18.37 573 GLY A C 1
ATOM 3275 O O . GLY A 1 444 ? 92.988 -11.625 46.484 1.00 23.11 573 GLY A O 1
ATOM 3276 N N . ILE A 1 445 ? 90.854 -11.296 45.841 1.00 16.71 574 ILE A N 1
ATOM 3277 C CA . ILE A 1 445 ? 90.665 -10.146 46.729 1.00 16.14 574 ILE A CA 1
ATOM 3278 C C . ILE A 1 445 ? 90.312 -10.575 48.159 1.00 18.20 574 ILE A C 1
ATOM 3279 O O . ILE A 1 445 ? 90.772 -9.974 49.125 1.00 17.25 574 ILE A O 1
ATOM 3284 N N . GLY A 1 446 ? 89.516 -11.628 48.297 1.00 18.03 575 GLY A N 1
ATOM 3285 C CA . GLY A 1 446 ? 89.124 -12.090 49.626 1.00 21.25 575 GLY A CA 1
ATOM 3286 C C . GLY A 1 446 ? 88.412 -11.029 50.465 1.00 22.23 575 GLY A C 1
ATOM 3287 O O . GLY A 1 446 ? 88.025 -9.966 49.954 1.00 18.02 575 GLY A O 1
ATOM 3288 N N . ASN A 1 447 ? 88.231 -11.308 51.755 1.00 17.18 576 ASN A N 1
ATOM 3289 C CA . ASN A 1 447 ? 87.588 -10.350 52.662 1.00 16.89 576 ASN A CA 1
ATOM 3290 C C . ASN A 1 447 ? 87.866 -10.695 54.113 1.00 23.56 576 ASN A C 1
ATOM 3291 O O . ASN A 1 447 ? 88.318 -11.807 54.416 1.00 18.37 576 ASN A O 1
ATOM 3296 N N . LYS A 1 448 ? 87.583 -9.754 55.009 1.00 22.95 577 LYS A N 1
ATOM 3297 C CA . LYS A 1 448 ? 87.820 -9.964 56.435 1.00 24.09 577 LYS A CA 1
ATOM 3298 C C . LYS A 1 448 ? 86.549 -10.443 57.140 1.00 25.42 577 LYS A C 1
ATOM 3299 O O . LYS A 1 448 ? 86.601 -11.274 58.061 1.00 27.82 577 LYS A O 1
ATOM 3305 N N . TYR A 1 449 ? 85.399 -9.957 56.681 1.00 22.73 578 TYR A N 1
ATOM 3306 C CA . TYR A 1 449 ? 84.142 -10.221 57.382 1.00 25.42 578 TYR A CA 1
ATOM 3307 C C . TYR A 1 449 ? 83.704 -11.680 57.285 1.00 28.21 578 TYR A C 1
ATOM 3308 O O . TYR A 1 449 ? 82.927 -12.155 58.107 1.00 28.86 578 TYR A O 1
ATOM 3317 N N . ASN A 1 450 ? 84.215 -12.389 56.282 1.00 27.02 579 ASN A N 1
ATOM 3318 C CA . ASN A 1 450 ? 83.903 -13.797 56.102 1.00 22.42 579 ASN A CA 1
ATOM 3319 C C . ASN A 1 450 ? 85.166 -14.661 56.155 1.00 20.51 579 ASN A C 1
ATOM 3320 O O . ASN A 1 450 ? 85.120 -15.860 55.879 1.00 22.50 579 ASN A O 1
ATOM 3325 N N . ASN A 1 451 ? 86.281 -14.037 56.511 1.00 21.42 580 ASN A N 1
ATOM 3326 C CA . ASN A 1 451 ? 87.563 -14.736 56.627 1.00 19.75 580 ASN A CA 1
ATOM 3327 C C . ASN A 1 451 ? 87.946 -15.480 55.344 1.00 24.62 580 ASN A C 1
ATOM 3328 O O . ASN A 1 451 ? 88.413 -16.620 55.397 1.00 25.27 580 ASN A O 1
ATOM 3333 N N . VAL A 1 452 ? 87.739 -14.835 54.195 1.00 20.28 581 VAL A N 1
ATOM 3334 C CA . VAL A 1 452 ? 88.179 -15.397 52.915 1.00 17.81 581 VAL A CA 1
ATOM 3335 C C . VAL A 1 452 ? 89.568 -14.847 52.580 1.00 16.93 581 VAL A C 1
ATOM 3336 O O . VAL A 1 452 ? 89.721 -13.645 52.329 1.00 18.77 581 VAL A O 1
ATOM 3340 N N . PRO A 1 453 ? 90.594 -15.713 52.593 1.00 18.39 582 PRO A N 1
ATOM 3341 C CA . PRO A 1 453 ? 91.955 -15.234 52.326 1.00 14.97 582 PRO A CA 1
ATOM 3342 C C . PRO A 1 453 ? 92.051 -14.536 50.966 1.00 20.65 582 PRO A C 1
ATOM 3343 O O . PRO A 1 453 ? 91.510 -15.039 49.977 1.00 15.55 582 PRO A O 1
ATOM 3347 N N . GLY A 1 454 ? 92.707 -13.381 50.930 1.00 15.00 583 GLY A N 1
ATOM 3348 C CA . GLY A 1 454 ? 92.871 -12.623 49.697 1.00 13.99 583 GLY A CA 1
ATOM 3349 C C . GLY A 1 454 ? 93.689 -11.382 49.984 1.00 13.10 583 GLY A C 1
ATOM 3350 O O . GLY A 1 454 ? 94.097 -11.143 51.133 1.00 13.24 583 GLY A O 1
ATOM 3351 N N . ALA A 1 455 ? 93.927 -10.570 48.961 1.00 13.12 584 ALA A N 1
ATOM 3352 C CA . ALA A 1 455 ? 94.757 -9.389 49.152 1.00 15.82 584 ALA A CA 1
ATOM 3353 C C . ALA A 1 455 ? 94.180 -8.438 50.204 1.00 12.20 584 ALA A C 1
ATOM 3354 O O . ALA A 1 455 ? 94.911 -7.879 51.009 1.00 11.54 584 ALA A O 1
ATOM 3356 N N . SER A 1 456 ? 92.866 -8.234 50.189 1.00 12.94 585 SER A N 1
ATOM 3357 C CA . SER A 1 456 ? 92.301 -7.225 51.082 1.00 12.93 585 SER A CA 1
ATOM 3358 C C . SER A 1 456 ? 92.393 -7.664 52.530 1.00 15.80 585 SER A C 1
ATOM 3359 O O . SER A 1 456 ? 92.651 -6.859 53.420 1.00 13.99 585 SER A O 1
ATOM 3362 N N . SER A 1 457 ? 92.198 -8.951 52.775 1.00 12.96 586 SER A N 1
ATOM 3363 C CA . SER A 1 457 ? 92.247 -9.429 54.146 1.00 15.24 586 SER A CA 1
ATOM 3364 C C . SER A 1 457 ? 93.692 -9.562 54.633 1.00 12.95 586 SER A C 1
ATOM 3365 O O . SER A 1 457 ? 93.946 -9.591 55.832 1.00 15.54 586 SER A O 1
ATOM 3368 N N . PHE A 1 458 ? 94.639 -9.605 53.708 1.00 11.59 587 PHE A N 1
ATOM 3369 C CA . PHE A 1 458 ? 96.052 -9.659 54.100 1.00 12.89 587 PHE A CA 1
ATOM 3370 C C . PHE A 1 458 ? 96.554 -8.268 54.489 1.00 13.78 587 PHE A C 1
ATOM 3371 O O . PHE A 1 458 ? 97.132 -8.068 55.564 1.00 11.62 587 PHE A O 1
ATOM 3379 N N . PHE A 1 459 ? 96.328 -7.307 53.608 1.00 13.05 588 PHE A N 1
ATOM 3380 C CA . PHE A 1 459 ? 96.842 -5.965 53.827 1.00 14.51 588 PHE A CA 1
ATOM 3381 C C . PHE A 1 459 ? 96.120 -5.200 54.936 1.00 13.77 588 PHE A C 1
ATOM 3382 O O . PHE A 1 459 ? 96.703 -4.319 55.541 1.00 10.00 588 PHE A O 1
ATOM 3390 N N . THR A 1 460 ? 94.870 -5.561 55.234 1.00 10.87 589 THR A N 1
ATOM 3391 C CA . THR A 1 460 ? 94.152 -4.951 56.361 1.00 12.42 589 THR A CA 1
ATOM 3392 C C . THR A 1 460 ? 94.185 -5.834 57.614 1.00 15.75 589 THR A C 1
ATOM 3393 O O . THR A 1 460 ? 93.483 -5.568 58.583 1.00 14.75 589 THR A O 1
ATOM 3397 N N . ALA A 1 461 ? 94.997 -6.889 57.585 1.00 12.28 590 ALA A N 1
ATOM 3398 C CA . ALA A 1 461 ? 95.076 -7.813 58.715 1.00 13.78 590 ALA A CA 1
ATOM 3399 C C . ALA A 1 461 ? 95.476 -7.045 59.961 1.00 19.22 590 ALA A C 1
ATOM 3400 O O . ALA A 1 461 ? 96.426 -6.264 59.937 1.00 16.86 590 ALA A O 1
ATOM 3402 N N . GLU A 1 462 ? 94.768 -7.287 61.053 1.00 15.30 591 GLU A N 1
ATOM 3403 C CA . GLU A 1 462 ? 94.938 -6.467 62.251 1.00 19.64 591 GLU A CA 1
ATOM 3404 C C . GLU A 1 462 ? 96.045 -6.973 63.178 1.00 18.64 591 GLU A C 1
ATOM 3405 O O . GLU A 1 462 ? 96.415 -6.299 64.146 1.00 19.76 591 GLU A O 1
ATOM 3411 N N . ASN A 1 463 ? 96.585 -8.153 62.876 1.00 16.57 592 ASN A N 1
ATOM 3412 C CA . ASN A 1 463 ? 97.768 -8.652 63.585 1.00 15.03 592 ASN A CA 1
ATOM 3413 C C . ASN A 1 463 ? 98.505 -9.671 62.707 1.00 16.19 592 ASN A C 1
ATOM 3414 O O . ASN A 1 463 ? 97.956 -10.110 61.695 1.00 17.37 592 ASN A O 1
ATOM 3419 N N . GLU A 1 464 ? 99.731 -10.052 63.066 1.00 14.60 593 GLU A N 1
ATOM 3420 C CA . GLU A 1 464 ? 100.498 -10.892 62.156 1.00 14.66 593 GLU A CA 1
ATOM 3421 C C . GLU A 1 464 ? 99.927 -12.303 62.090 1.00 12.30 593 GLU A C 1
ATOM 3422 O O . GLU A 1 464 ? 100.026 -12.980 61.052 1.00 16.25 593 GLU A O 1
ATOM 3428 N N . SER A 1 465 ? 99.378 -12.768 63.205 1.00 13.16 594 SER A N 1
ATOM 3429 C CA . SER A 1 465 ? 98.775 -14.104 63.238 1.00 17.78 594 SER A CA 1
ATOM 3430 C C . SER A 1 465 ? 97.687 -14.215 62.163 1.00 21.77 594 SER A C 1
ATOM 3431 O O . SER A 1 465 ? 97.610 -15.211 61.433 1.00 13.55 594 SER A O 1
ATOM 3434 N N . TYR A 1 466 ? 96.869 -13.170 62.048 1.00 17.68 595 TYR A N 1
ATOM 3435 C CA . TYR A 1 466 ? 95.821 -13.141 61.024 1.00 17.41 595 TYR A CA 1
ATOM 3436 C C . TYR A 1 466 ? 96.447 -13.065 59.634 1.00 16.58 595 TYR A C 1
ATOM 3437 O O . TYR A 1 466 ? 95.997 -13.734 58.713 1.00 13.71 595 TYR A O 1
ATOM 3446 N N . ALA A 1 467 ? 97.495 -12.261 59.484 1.00 15.72 596 ALA A N 1
ATOM 3447 C CA . ALA A 1 467 ? 98.165 -12.157 58.199 1.00 17.49 596 ALA A CA 1
ATOM 3448 C C . ALA A 1 467 ? 98.738 -13.520 57.805 1.00 11.86 596 ALA A C 1
ATOM 3449 O O . ALA A 1 467 ? 98.730 -13.894 56.631 1.00 11.79 596 ALA A O 1
ATOM 3451 N N . GLU A 1 468 ? 99.263 -14.243 58.788 1.00 13.30 597 GLU A N 1
ATOM 3452 C CA . GLU A 1 468 ? 99.860 -15.543 58.525 1.00 13.36 597 GLU A CA 1
ATOM 3453 C C . GLU A 1 468 ? 98.805 -16.584 58.130 1.00 18.37 597 GLU A C 1
ATOM 3454 O O . GLU A 1 468 ? 99.047 -17.413 57.256 1.00 17.27 597 GLU A O 1
ATOM 3460 N N . PHE A 1 469 ? 97.648 -16.546 58.783 1.00 13.01 598 PHE A N 1
ATOM 3461 C CA . PHE A 1 469 ? 96.511 -17.348 58.339 1.00 13.63 598 PHE A CA 1
ATOM 3462 C C . PHE A 1 469 ? 96.261 -17.124 56.844 1.00 13.29 598 PHE A C 1
ATOM 3463 O O . PHE A 1 469 ? 96.196 -18.079 56.064 1.00 15.85 598 PHE A O 1
ATOM 3471 N N . VAL A 1 470 ? 96.137 -15.868 56.443 1.00 13.67 599 VAL A N 1
ATOM 3472 C CA . VAL A 1 470 ? 95.844 -15.555 55.034 1.00 12.66 599 VAL A CA 1
ATOM 3473 C C . VAL A 1 470 ? 96.974 -15.996 54.113 1.00 16.00 599 VAL A C 1
ATOM 3474 O O . VAL A 1 470 ? 96.740 -16.662 53.095 1.00 17.63 599 VAL A O 1
ATOM 3478 N N . ALA A 1 471 ? 98.206 -15.651 54.485 1.00 14.26 600 ALA A N 1
ATOM 3479 C CA . ALA A 1 471 ? 99.369 -15.975 53.661 1.00 13.88 600 ALA A CA 1
ATOM 3480 C C . ALA A 1 471 ? 99.559 -17.480 53.468 1.00 15.10 600 ALA A C 1
ATOM 3481 O O . ALA A 1 471 ? 99.886 -17.944 52.365 1.00 14.33 600 ALA A O 1
ATOM 3483 N N . GLU A 1 472 ? 99.379 -18.247 54.535 1.00 16.31 601 GLU A N 1
ATOM 3484 C CA . GLU A 1 472 ? 99.583 -19.688 54.432 1.00 20.24 601 GLU A CA 1
ATOM 3485 C C . GLU A 1 472 ? 98.516 -20.311 53.533 1.00 16.99 601 GLU A C 1
ATOM 3486 O O . GLU A 1 472 ? 98.805 -21.224 52.742 1.00 19.01 601 GLU A O 1
ATOM 3492 N N . LYS A 1 473 ? 97.284 -19.821 53.643 1.00 13.76 602 LYS A N 1
ATOM 3493 C CA . LYS A 1 473 ? 96.198 -20.345 52.817 1.00 14.49 602 LYS A CA 1
ATOM 3494 C C . LYS A 1 473 ? 96.497 -20.137 51.333 1.00 14.80 602 LYS A C 1
ATOM 3495 O O . LYS A 1 473 ? 96.144 -20.957 50.486 1.00 16.04 602 LYS A O 1
ATOM 3501 N N . LEU A 1 474 ? 97.173 -19.036 51.036 1.00 13.70 603 LEU A N 1
ATOM 3502 C CA . LEU A 1 474 ? 97.443 -18.624 49.668 1.00 18.91 603 LEU A CA 1
ATOM 3503 C C . LEU A 1 474 ? 98.866 -18.982 49.198 1.00 21.16 603 LEU A C 1
ATOM 3504 O O . LEU A 1 474 ? 99.250 -18.656 48.075 1.00 20.12 603 LEU A O 1
ATOM 3509 N N . ASN A 1 475 ? 99.635 -19.643 50.060 1.00 19.53 604 ASN A N 1
ATOM 3510 C CA . ASN A 1 475 ? 101.047 -19.960 49.780 1.00 15.55 604 ASN A CA 1
ATOM 3511 C C . ASN A 1 475 ? 101.879 -18.739 49.382 1.00 15.97 604 ASN A C 1
ATOM 3512 O O . ASN A 1 475 ? 102.656 -18.786 48.418 1.00 17.18 604 ASN A O 1
ATOM 3517 N N . VAL A 1 476 ? 101.714 -17.648 50.125 1.00 18.44 605 VAL A N 1
ATOM 3518 C CA . VAL A 1 476 ? 102.450 -16.422 49.863 1.00 19.33 605 VAL A CA 1
ATOM 3519 C C . VAL A 1 476 ? 103.935 -16.600 50.184 1.00 17.32 605 VAL A C 1
ATOM 3520 O O . VAL A 1 476 ? 104.285 -17.080 51.264 1.00 14.22 605 VAL A O 1
ATOM 3524 N N . LYS A 1 477 ? 104.806 -16.209 49.257 1.00 15.66 606 LYS A N 1
ATOM 3525 C CA . LYS A 1 477 ? 106.243 -16.180 49.558 1.00 15.69 606 LYS A CA 1
ATOM 3526 C C . LYS A 1 477 ? 106.814 -14.756 49.469 1.00 15.11 606 LYS A C 1
ATOM 3527 O O . LYS A 1 477 ? 107.795 -14.435 50.150 1.00 15.23 606 LYS A O 1
ATOM 3533 N N . TYR A 1 478 ? 106.217 -13.917 48.623 1.00 14.29 607 TYR A N 1
ATOM 3534 C CA . TYR A 1 478 ? 106.640 -12.512 48.502 1.00 14.44 607 TYR A CA 1
ATOM 3535 C C . TYR A 1 478 ? 105.476 -11.534 48.583 1.00 14.92 607 TYR A C 1
ATOM 3536 O O . TYR A 1 478 ? 104.366 -11.855 48.184 1.00 14.47 607 TYR A O 1
ATOM 3545 N N . VAL A 1 479 ? 105.750 -10.345 49.120 1.00 10.33 608 VAL A N 1
ATOM 3546 C CA . VAL A 1 479 ? 104.767 -9.268 49.211 1.00 10.05 608 VAL A CA 1
ATOM 3547 C C . VAL A 1 479 ? 105.332 -8.077 48.443 1.00 12.79 608 VAL A C 1
ATOM 3548 O O . VAL A 1 479 ? 106.509 -7.735 48.611 1.00 15.21 608 VAL A O 1
ATOM 3552 N N . VAL A 1 480 ? 104.511 -7.442 47.610 1.00 10.41 609 VAL A N 1
ATOM 3553 C CA . VAL A 1 480 ? 104.924 -6.200 46.977 1.00 10.77 609 VAL A CA 1
ATOM 3554 C C . VAL A 1 480 ? 103.947 -5.103 47.395 1.00 16.56 609 VAL A C 1
ATOM 3555 O O . VAL A 1 480 ? 102.730 -5.240 47.217 1.00 12.15 609 VAL A O 1
ATOM 3559 N N . SER A 1 481 ? 104.475 -4.030 47.976 1.00 12.24 610 SER A N 1
ATOM 3560 C CA . SER A 1 481 ? 103.641 -2.896 48.378 1.00 10.20 610 SER A CA 1
ATOM 3561 C C . SER A 1 481 ? 104.187 -1.622 47.748 1.00 10.83 610 SER A C 1
ATOM 3562 O O . SER A 1 481 ? 105.411 -1.420 47.698 1.00 13.81 610 SER A O 1
ATOM 3565 N N . ASP A 1 482 ? 103.298 -0.764 47.260 1.00 15.16 611 ASP A N 1
ATOM 3566 C CA . ASP A 1 482 ? 103.731 0.571 46.868 1.00 10.85 611 ASP A CA 1
ATOM 3567 C C . ASP A 1 482 ? 103.104 1.639 47.760 1.00 17.78 611 ASP A C 1
ATOM 3568 O O . ASP A 1 482 ? 102.311 1.330 48.650 1.00 16.00 611 ASP A O 1
ATOM 3573 N N . ILE A 1 483 ? 103.482 2.887 47.524 1.00 15.50 612 ILE A N 1
ATOM 3574 C CA . ILE A 1 483 ? 103.059 3.984 48.377 1.00 11.84 612 ILE A CA 1
ATOM 3575 C C . ILE A 1 483 ? 101.566 4.295 48.172 1.00 10.95 612 ILE A C 1
ATOM 3576 O O . ILE A 1 483 ? 100.907 4.856 49.057 1.00 15.86 612 ILE A O 1
ATOM 3581 N N . GLU A 1 484 ? 101.042 3.944 47.003 1.00 11.49 613 GLU A N 1
ATOM 3582 C CA . GLU A 1 484 ? 99.594 4.077 46.750 1.00 16.67 613 GLU A CA 1
ATOM 3583 C C . GLU A 1 484 ? 98.782 3.119 47.647 1.00 19.04 613 GLU A C 1
ATOM 3584 O O . GLU A 1 484 ? 97.737 3.502 48.208 1.00 17.35 613 GLU A O 1
ATOM 3590 N N . MET A 1 485 ? 99.271 1.892 47.812 1.00 12.46 614 MET A N 1
ATOM 3591 C CA . MET A 1 485 ? 98.624 0.953 48.732 1.00 14.19 614 MET A CA 1
ATOM 3592 C C . MET A 1 485 ? 98.682 1.450 50.170 1.00 18.72 614 MET A C 1
ATOM 3593 O O . MET A 1 485 ? 97.782 1.186 50.969 1.00 16.40 614 MET A O 1
ATOM 3598 N N . GLU A 1 486 ? 99.756 2.165 50.489 1.00 12.68 615 GLU A N 1
ATOM 3599 C CA . GLU A 1 486 ? 99.936 2.741 51.820 1.00 14.16 615 GLU A CA 1
ATOM 3600 C C . GLU A 1 486 ? 98.989 3.905 52.065 1.00 13.54 615 GLU A C 1
ATOM 3601 O O . GLU A 1 486 ? 98.517 4.110 53.190 1.00 16.57 615 GLU A O 1
ATOM 3607 N N . THR A 1 487 ? 98.731 4.681 51.017 1.00 13.34 616 THR A N 1
ATOM 3608 C CA . THR A 1 487 ? 98.000 5.927 51.174 1.00 18.80 616 THR A CA 1
ATOM 3609 C C . THR A 1 487 ? 96.617 5.857 50.527 1.00 20.06 616 THR A C 1
ATOM 3610 O O . THR A 1 487 ? 95.717 5.250 51.083 1.00 21.20 616 THR A O 1
ATOM 3614 N N . GLY A 1 488 ? 96.467 6.435 49.340 1.00 18.25 617 GLY A N 1
ATOM 3615 C CA . GLY A 1 488 ? 95.162 6.580 48.714 1.00 22.23 617 GLY A CA 1
ATOM 3616 C C . GLY A 1 488 ? 94.382 5.310 48.399 1.00 29.28 617 GLY A C 1
ATOM 3617 O O . GLY A 1 488 ? 93.144 5.303 48.439 1.00 27.63 617 GLY A O 1
ATOM 3618 N N . LYS A 1 489 ? 95.088 4.226 48.087 1.00 15.02 618 LYS A N 1
ATOM 3619 C CA . LYS A 1 489 ? 94.415 2.990 47.726 1.00 13.08 618 LYS A CA 1
ATOM 3620 C C . LYS A 1 489 ? 94.079 2.127 48.933 1.00 18.69 618 LYS A C 1
ATOM 3621 O O . LYS A 1 489 ? 93.354 1.150 48.801 1.00 17.93 618 LYS A O 1
ATOM 3627 N N . TYR A 1 490 ? 94.599 2.481 50.105 1.00 18.39 619 TYR A N 1
ATOM 3628 C CA . TYR A 1 490 ? 94.276 1.704 51.299 1.00 16.85 619 TYR A CA 1
ATOM 3629 C C . TYR A 1 490 ? 92.766 1.709 51.500 1.00 14.41 619 TYR A C 1
ATOM 3630 O O . TYR A 1 490 ? 92.172 0.708 51.906 1.00 13.91 619 TYR A O 1
ATOM 3639 N N . TYR A 1 491 ? 92.147 2.842 51.203 1.00 15.44 620 TYR A N 1
ATOM 3640 C CA . TYR A 1 491 ? 90.710 2.969 51.388 1.00 19.82 620 TYR A CA 1
ATOM 3641 C C . TYR A 1 491 ? 89.963 1.859 50.649 1.00 19.31 620 TYR A C 1
ATOM 3642 O O . TYR A 1 491 ? 89.125 1.176 51.229 1.00 21.87 620 TYR A O 1
ATOM 3651 N N . ALA A 1 492 ? 90.296 1.660 49.379 1.00 22.18 621 ALA A N 1
ATOM 3652 C CA . ALA A 1 492 ? 89.690 0.592 48.586 1.00 22.95 621 ALA A CA 1
ATOM 3653 C C . ALA A 1 492 ? 89.915 -0.792 49.201 1.00 21.55 621 ALA A C 1
ATOM 3654 O O . ALA A 1 492 ? 89.011 -1.630 49.206 1.00 21.63 621 ALA A O 1
ATOM 3656 N N . MET A 1 493 ? 91.129 -1.048 49.682 1.00 15.60 622 MET A N 1
ATOM 3657 C CA . MET A 1 493 ? 91.424 -2.337 50.286 1.00 18.16 622 MET A CA 1
ATOM 3658 C C . MET A 1 493 ? 90.546 -2.546 51.507 1.00 17.24 622 MET A C 1
ATOM 3659 O O . MET A 1 493 ? 90.076 -3.650 51.760 1.00 15.15 622 MET A O 1
ATOM 3664 N N . ALA A 1 494 ? 90.306 -1.479 52.259 1.00 14.72 623 ALA A N 1
ATOM 3665 C CA . ALA A 1 494 ? 89.511 -1.607 53.478 1.00 18.72 623 ALA A CA 1
ATOM 3666 C C . ALA A 1 494 ? 88.042 -1.818 53.140 1.00 17.83 623 ALA A C 1
ATOM 3667 O O . ALA A 1 494 ? 87.346 -2.566 53.830 1.00 16.00 623 ALA A O 1
ATOM 3669 N N . VAL A 1 495 ? 87.564 -1.147 52.093 1.00 16.04 624 VAL A N 1
ATOM 3670 C CA . VAL A 1 495 ? 86.181 -1.327 51.656 1.00 17.44 624 VAL A CA 1
ATOM 3671 C C . VAL A 1 495 ? 85.930 -2.764 51.243 1.00 18.37 624 VAL A C 1
ATOM 3672 O O . VAL A 1 495 ? 84.909 -3.368 51.607 1.00 18.78 624 VAL A O 1
ATOM 3676 N N . TRP A 1 496 ? 86.868 -3.331 50.493 1.00 18.69 625 TRP A N 1
ATOM 3677 C CA . TRP A 1 496 ? 86.726 -4.729 50.098 1.00 17.44 625 TRP A CA 1
ATOM 3678 C C . TRP A 1 496 ? 86.842 -5.671 51.289 1.00 20.06 625 TRP A C 1
ATOM 3679 O O . TRP A 1 496 ? 86.084 -6.626 51.401 1.00 18.77 625 TRP A O 1
ATOM 3690 N N . ALA A 1 497 ? 87.797 -5.404 52.172 1.00 17.38 626 ALA A N 1
ATOM 3691 C CA . ALA A 1 497 ? 87.986 -6.240 53.354 1.00 20.55 626 ALA A CA 1
ATOM 3692 C C . ALA A 1 497 ? 86.726 -6.276 54.224 1.00 16.83 626 ALA A C 1
ATOM 3693 O O . ALA A 1 497 ? 86.350 -7.323 54.758 1.00 19.06 626 ALA A O 1
ATOM 3695 N N . GLU A 1 498 ? 86.097 -5.116 54.390 1.00 17.31 627 GLU A N 1
ATOM 3696 C CA . GLU A 1 498 ? 84.938 -4.979 55.266 1.00 20.13 627 GLU A CA 1
ATOM 3697 C C . GLU A 1 498 ? 83.648 -5.259 54.503 1.00 26.50 627 GLU A C 1
ATOM 3698 O O . GLU A 1 498 ? 82.604 -5.539 55.105 1.00 26.51 627 GLU A O 1
ATOM 3704 N N . GLY A 1 499 ? 83.731 -5.194 53.174 1.00 30.71 628 GLY A N 1
ATOM 3705 C CA . GLY A 1 499 ? 82.592 -5.495 52.318 1.00 29.32 628 GLY A CA 1
ATOM 3706 C C . GLY A 1 499 ? 81.544 -4.404 52.366 1.00 31.95 628 GLY A C 1
ATOM 3707 O O . GLY A 1 499 ? 80.359 -4.638 52.086 1.00 29.75 628 GLY A O 1
ATOM 3708 N N . ASP A 1 500 ? 81.985 -3.203 52.714 1.00 33.57 629 ASP A N 1
ATOM 3709 C CA . ASP A 1 500 ? 81.068 -2.102 52.966 1.00 37.86 629 ASP A CA 1
ATOM 3710 C C . ASP A 1 500 ? 81.819 -0.775 53.000 1.00 36.26 629 ASP A C 1
ATOM 3711 O O . ASP A 1 500 ? 82.887 -0.686 53.596 1.00 29.81 629 ASP A O 1
ATOM 3716 N N . LEU A 1 501 ? 81.272 0.251 52.349 1.00 34.23 630 LEU A N 1
ATOM 3717 C CA . LEU A 1 501 ? 81.896 1.579 52.368 1.00 35.54 630 LEU A CA 1
ATOM 3718 C C . LEU A 1 501 ? 81.953 2.220 53.772 1.00 37.43 630 LEU A C 1
ATOM 3719 O O . LEU A 1 501 ? 83.032 2.629 54.203 1.00 30.69 630 LEU A O 1
ATOM 3724 N N . PRO A 1 502 ? 80.809 2.295 54.491 1.00 37.83 631 PRO A N 1
ATOM 3725 C CA . PRO A 1 502 ? 80.817 2.901 55.831 1.00 34.77 631 PRO A CA 1
ATOM 3726 C C . PRO A 1 502 ? 81.780 2.232 56.802 1.00 36.05 631 PRO A C 1
ATOM 3727 O O . PRO A 1 502 ? 82.491 2.939 57.516 1.00 40.79 631 PRO A O 1
ATOM 3731 N N . LEU A 1 503 ? 81.818 0.902 56.820 1.00 36.47 632 LEU A N 1
ATOM 3732 C CA . LEU A 1 503 ? 82.695 0.173 57.739 1.00 36.64 632 LEU A CA 1
ATOM 3733 C C . LEU A 1 503 ? 84.170 0.540 57.598 1.00 31.47 632 LEU A C 1
ATOM 3734 O O . LEU A 1 503 ? 84.949 0.377 58.531 1.00 36.08 632 LEU A O 1
ATOM 3739 N N . ALA A 1 504 ? 84.558 1.026 56.424 1.00 30.52 633 ALA A N 1
ATOM 3740 C CA . ALA A 1 504 ? 85.946 1.410 56.194 1.00 23.92 633 ALA A CA 1
ATOM 3741 C C . ALA A 1 504 ? 86.284 2.733 56.872 1.00 19.22 633 ALA A C 1
ATOM 3742 O O . ALA A 1 504 ? 87.450 3.122 56.919 1.00 20.65 633 ALA A O 1
ATOM 3744 N N . GLU A 1 505 ? 85.268 3.441 57.364 1.00 20.84 634 GLU A N 1
ATOM 3745 C CA . GLU A 1 505 ? 85.508 4.753 57.959 1.00 27.29 634 GLU A CA 1
ATOM 3746 C C . GLU A 1 505 ? 86.315 4.658 59.252 1.00 26.63 634 GLU A C 1
ATOM 3747 O O . GLU A 1 505 ? 87.001 5.608 59.638 1.00 23.65 634 GLU A O 1
ATOM 3753 N N . LYS A 1 506 ? 86.272 3.495 59.898 1.00 18.45 635 LYS A N 1
ATOM 3754 C CA . LYS A 1 506 ? 86.956 3.327 61.179 1.00 18.37 635 LYS A CA 1
ATOM 3755 C C . LYS A 1 506 ? 88.474 3.327 61.014 1.00 16.80 635 LYS A C 1
ATOM 3756 O O . LYS A 1 506 ? 89.208 3.446 61.990 1.00 19.75 635 LYS A O 1
ATOM 3762 N N . TYR A 1 507 ? 88.940 3.207 59.775 1.00 15.75 636 TYR A N 1
ATOM 3763 C CA . TYR A 1 507 ? 90.378 3.278 59.497 1.00 20.42 636 TYR A CA 1
ATOM 3764 C C . TYR A 1 507 ? 90.895 4.718 59.420 1.00 15.84 636 TYR A C 1
ATOM 3765 O O . TYR A 1 507 ? 92.090 4.938 59.227 1.00 15.07 636 TYR A O 1
ATOM 3774 N N . TYR A 1 508 ? 90.001 5.690 59.578 1.00 15.99 637 TYR A N 1
ATOM 3775 C CA . TYR A 1 508 ? 90.366 7.099 59.347 1.00 19.99 637 TYR A CA 1
ATOM 3776 C C . TYR A 1 508 ? 89.976 8.048 60.480 1.00 25.62 637 TYR A C 1
ATOM 3777 O O . TYR A 1 508 ? 88.944 7.859 61.140 1.00 23.31 637 TYR A O 1
ATOM 3786 N N . GLY A 1 509 ? 90.811 9.066 60.686 1.00 21.35 638 GLY A N 1
ATOM 3787 C CA . GLY A 1 509 ? 90.591 10.068 61.717 1.00 19.39 638 GLY A CA 1
ATOM 3788 C C . GLY A 1 509 ? 90.238 11.407 61.103 1.00 18.20 638 GLY A C 1
ATOM 3789 O O . GLY A 1 509 ? 89.250 11.497 60.369 1.00 21.74 638 GLY A O 1
ATOM 3790 N N . GLY A 1 510 ? 91.047 12.435 61.376 1.00 19.96 639 GLY A N 1
ATOM 3791 C CA . GLY A 1 510 ? 90.703 13.798 60.981 1.00 21.51 639 GLY A CA 1
ATOM 3792 C C . GLY A 1 510 ? 91.699 14.488 60.059 1.00 21.62 639 GLY A C 1
ATOM 3793 O O . GLY A 1 510 ? 92.186 13.889 59.087 1.00 20.04 639 GLY A O 1
ATOM 3794 N N . TYR A 1 511 ? 92.007 15.751 60.366 1.00 22.58 640 TYR A N 1
ATOM 3795 C CA . TYR A 1 511 ? 92.759 16.606 59.443 1.00 20.83 640 TYR A CA 1
ATOM 3796 C C . TYR A 1 511 ? 93.769 17.511 60.135 1.00 19.97 640 TYR A C 1
ATOM 3797 O O . TYR A 1 511 ? 93.502 18.026 61.225 1.00 19.37 640 TYR A O 1
ATOM 3806 N N . PHE A 1 512 ? 94.934 17.692 59.506 1.00 19.10 641 PHE A N 1
ATOM 3807 C CA . PHE A 1 512 ? 95.852 18.753 59.904 1.00 16.51 641 PHE A CA 1
ATOM 3808 C C . PHE A 1 512 ? 95.375 20.075 59.298 1.00 18.63 641 PHE A C 1
ATOM 3809 O O . PHE A 1 512 ? 94.783 20.090 58.215 1.00 22.02 641 PHE A O 1
ATOM 3817 N N . TYR A 1 513 ? 95.633 21.179 59.999 1.00 17.99 642 TYR A N 1
ATOM 3818 C CA . TYR A 1 513 ? 95.261 22.501 59.519 1.00 18.85 642 TYR A CA 1
ATOM 3819 C C . TYR A 1 513 ? 96.172 23.552 60.139 1.00 25.29 642 TYR A C 1
ATOM 3820 O O . TYR A 1 513 ? 96.868 23.285 61.126 1.00 23.80 642 TYR A O 1
ATOM 3829 N N . TYR A 1 514 ? 96.158 24.754 59.570 1.00 20.05 643 TYR A N 1
ATOM 3830 C CA . TYR A 1 514 ? 96.738 25.912 60.243 1.00 23.13 643 TYR A CA 1
ATOM 3831 C C . TYR A 1 514 ? 95.648 26.897 60.551 1.00 25.77 643 TYR A C 1
ATOM 3832 O O . TYR A 1 514 ? 94.909 27.297 59.653 1.00 29.17 643 TYR A O 1
ATOM 3841 N N . SER A 1 515 ? 95.559 27.311 61.813 1.00 22.84 644 SER A N 1
ATOM 3842 C CA . SER A 1 515 ? 94.508 28.223 62.229 1.00 29.09 644 SER A CA 1
ATOM 3843 C C . SER A 1 515 ? 94.822 29.603 61.664 1.00 28.29 644 SER A C 1
ATOM 3844 O O . SER A 1 515 ? 95.935 29.843 61.179 1.00 25.64 644 SER A O 1
ATOM 3847 N N . PRO A 1 516 ? 93.841 30.509 61.697 1.00 27.35 645 PRO A N 1
ATOM 3848 C CA . PRO A 1 516 ? 94.110 31.872 61.230 1.00 35.56 645 PRO A CA 1
ATOM 3849 C C . PRO A 1 516 ? 95.168 32.604 62.055 1.00 36.54 645 PRO A C 1
ATOM 3850 O O . PRO A 1 516 ? 95.666 33.627 61.598 1.00 32.87 645 PRO A O 1
ATOM 3854 N N . THR A 1 517 ? 95.520 32.091 63.231 1.00 36.67 646 THR A N 1
ATOM 3855 C CA . THR A 1 517 ? 96.572 32.720 64.032 1.00 38.85 646 THR A CA 1
ATOM 3856 C C . THR A 1 517 ? 97.929 32.081 63.775 1.00 35.47 646 THR A C 1
ATOM 3857 O O . THR A 1 517 ? 98.921 32.438 64.411 1.00 39.20 646 THR A O 1
ATOM 3861 N N . GLY A 1 518 ? 97.968 31.143 62.831 1.00 26.01 647 GLY A N 1
ATOM 3862 C CA . GLY A 1 518 ? 99.216 30.517 62.425 1.00 30.12 647 GLY A CA 1
ATOM 3863 C C . GLY A 1 518 ? 99.546 29.260 63.212 1.00 35.53 647 GLY A C 1
ATOM 3864 O O . GLY A 1 518 ? 100.573 28.622 62.978 1.00 40.02 647 GLY A O 1
ATOM 3865 N N . THR A 1 519 ? 98.679 28.898 64.154 1.00 34.08 648 THR A N 1
ATOM 3866 C CA . THR A 1 519 ? 98.943 27.721 64.978 1.00 35.31 648 THR A CA 1
ATOM 3867 C C . THR A 1 519 ? 98.605 26.447 64.212 1.00 35.49 648 THR A C 1
ATOM 3868 O O . THR A 1 519 ? 97.511 26.318 63.660 1.00 28.57 648 THR A O 1
ATOM 3872 N N . PHE A 1 520 ? 99.559 25.521 64.166 1.00 27.46 649 PHE A N 1
ATOM 3873 C CA . PHE A 1 520 ? 99.366 24.217 63.541 1.00 31.07 649 PHE A CA 1
ATOM 3874 C C . PHE A 1 520 ? 98.585 23.296 64.476 1.00 31.61 649 PHE A C 1
ATOM 3875 O O . PHE A 1 520 ? 98.855 23.251 65.678 1.00 29.54 649 PHE A O 1
ATOM 3883 N N . GLY A 1 521 ? 97.614 22.567 63.933 1.00 27.78 650 GLY A N 1
ATOM 3884 C CA . GLY A 1 521 ? 96.756 21.738 64.759 1.00 24.90 650 GLY A CA 1
ATOM 3885 C C . GLY A 1 521 ? 96.273 20.465 64.089 1.00 28.11 650 GLY A C 1
ATOM 3886 O O . GLY A 1 521 ? 96.487 20.250 62.888 1.00 24.16 650 GLY A O 1
ATOM 3887 N N . TYR A 1 522 ? 95.646 19.603 64.887 1.00 26.66 651 TYR A N 1
ATOM 3888 C CA . TYR A 1 522 ? 94.974 18.409 64.382 1.00 23.09 651 TYR A CA 1
ATOM 3889 C C . TYR A 1 522 ? 93.566 18.371 64.951 1.00 24.15 651 TYR A C 1
ATOM 3890 O O . TYR A 1 522 ? 93.360 18.614 66.145 1.00 28.79 651 TYR A O 1
ATOM 3899 N N . ALA A 1 523 ? 92.596 18.059 64.101 1.00 22.27 652 ALA A N 1
ATOM 3900 C CA . ALA A 1 523 ? 91.213 17.944 64.556 1.00 28.79 652 ALA A CA 1
ATOM 3901 C C . ALA A 1 523 ? 90.664 16.579 64.180 1.00 28.02 652 ALA A C 1
ATOM 3902 O O . ALA A 1 523 ? 90.920 16.099 63.073 1.00 25.45 652 ALA A O 1
ATOM 3904 N N . ASN A 1 524 ? 89.911 15.961 65.091 1.00 33.00 653 ASN A N 1
ATOM 3905 C CA . ASN A 1 524 ? 89.292 14.661 64.823 1.00 40.04 653 ASN A CA 1
ATOM 3906 C C . ASN A 1 524 ? 88.269 14.807 63.715 1.00 38.00 653 ASN A C 1
ATOM 3907 O O . ASN A 1 524 ? 88.054 13.901 62.901 1.00 32.67 653 ASN A O 1
ATOM 3912 N N . SER A 1 525 ? 87.624 15.966 63.712 1.00 31.78 654 SER A N 1
ATOM 3913 C CA . SER A 1 525 ? 86.579 16.265 62.749 1.00 33.10 654 SER A CA 1
ATOM 3914 C C . SER A 1 525 ? 86.863 17.590 62.049 1.00 32.09 654 SER A C 1
ATOM 3915 O O . SER A 1 525 ? 87.216 18.586 62.689 1.00 35.50 654 SER A O 1
ATOM 3918 N N . GLN A 1 526 ? 86.706 17.579 60.731 1.00 32.07 655 GLN A N 1
ATOM 3919 C CA . GLN A 1 526 ? 86.784 18.769 59.892 1.00 33.93 655 GLN A CA 1
ATOM 3920 C C . GLN A 1 526 ? 85.947 19.903 60.456 1.00 37.21 655 GLN A C 1
ATOM 3921 O O . GLN A 1 526 ? 86.327 21.072 60.367 1.00 29.34 655 GLN A O 1
ATOM 3927 N N . TRP A 1 527 ? 84.810 19.559 61.055 1.00 36.54 656 TRP A N 1
ATOM 3928 C CA . TRP A 1 527 ? 83.888 20.577 61.550 1.00 36.04 656 TRP A CA 1
ATOM 3929 C C . TRP A 1 527 ? 84.351 21.214 62.850 1.00 33.63 656 TRP A C 1
ATOM 3930 O O . TRP A 1 527 ? 83.795 22.214 63.283 1.00 35.22 656 TRP A O 1
ATOM 3941 N N . ASP A 1 528 ? 85.373 20.633 63.467 1.00 33.60 657 ASP A N 1
ATOM 3942 C CA . ASP A 1 528 ? 85.957 21.205 64.672 1.00 39.20 657 ASP A CA 1
ATOM 3943 C C . ASP A 1 528 ? 87.064 22.214 64.349 1.00 41.69 657 ASP A C 1
ATOM 3944 O O . ASP A 1 528 ? 87.578 22.895 65.234 1.00 45.23 657 ASP A O 1
ATOM 3949 N N . ILE A 1 529 ? 87.396 22.328 63.069 1.00 41.77 658 ILE A N 1
ATOM 3950 C CA . ILE A 1 529 ? 88.454 23.238 62.620 1.00 33.60 658 ILE A CA 1
ATOM 3951 C C . ILE A 1 529 ? 87.968 24.685 62.589 1.00 32.17 658 ILE A C 1
ATOM 3952 O O . ILE A 1 529 ? 86.887 24.974 62.067 1.00 32.04 658 ILE A O 1
ATOM 3957 N N . PRO A 1 530 ? 88.756 25.603 63.180 1.00 36.70 659 PRO A N 1
ATOM 3958 C CA . PRO A 1 530 ? 88.384 27.022 63.203 1.00 37.92 659 PRO A CA 1
ATOM 3959 C C . PRO A 1 530 ? 88.134 27.538 61.794 1.00 39.20 659 PRO A C 1
ATOM 3960 O O . PRO A 1 530 ? 88.793 27.076 60.856 1.00 30.03 659 PRO A O 1
ATOM 3964 N N . LEU A 1 531 ? 87.190 28.465 61.654 1.00 35.76 660 LEU A N 1
ATOM 3965 C CA . LEU A 1 531 ? 86.882 29.071 60.366 1.00 32.32 660 LEU A CA 1
ATOM 3966 C C . LEU A 1 531 ? 88.123 29.781 59.854 1.00 28.38 660 LEU A C 1
ATOM 3967 O O . LEU A 1 531 ? 88.951 30.221 60.653 1.00 28.27 660 LEU A O 1
ATOM 3972 N N . ASN A 1 532 ? 88.238 29.903 58.533 1.00 36.83 661 ASN A N 1
ATOM 3973 C CA . ASN A 1 532 ? 89.364 30.598 57.908 1.00 32.05 661 ASN A CA 1
ATOM 3974 C C . ASN A 1 532 ? 90.712 29.931 58.169 1.00 26.46 661 ASN A C 1
ATOM 3975 O O . ASN A 1 532 ? 91.755 30.575 58.051 1.00 27.79 661 ASN A O 1
ATOM 3980 N N . SER A 1 533 ? 90.698 28.656 58.547 1.00 25.46 662 SER A N 1
ATOM 3981 C CA . SER A 1 533 ? 91.939 27.911 58.654 1.00 24.14 662 SER A CA 1
ATOM 3982 C C . SER A 1 533 ? 92.372 27.469 57.268 1.00 30.51 662 SER A C 1
ATOM 3983 O O . SER A 1 533 ? 91.564 27.413 56.347 1.00 23.87 662 SER A O 1
ATOM 3986 N N . ILE A 1 534 ? 93.650 27.158 57.120 1.00 22.56 663 ILE A N 1
ATOM 3987 C CA . ILE A 1 534 ? 94.110 26.430 55.950 1.00 23.62 663 ILE A CA 1
ATOM 3988 C C . ILE A 1 534 ? 94.115 24.939 56.284 1.00 26.95 663 ILE A C 1
ATOM 3989 O O . ILE A 1 534 ? 94.905 24.484 57.105 1.00 22.83 663 ILE A O 1
ATOM 3994 N N . ILE A 1 535 ? 93.224 24.185 55.650 1.00 20.62 664 ILE A N 1
ATOM 3995 C CA . ILE A 1 535 ? 93.087 22.766 55.942 1.00 19.72 664 ILE A CA 1
ATOM 3996 C C . ILE A 1 535 ? 93.863 21.961 54.917 1.00 18.88 664 ILE A C 1
ATOM 3997 O O . ILE A 1 535 ? 93.661 22.120 53.722 1.00 20.82 664 ILE A O 1
ATOM 4002 N N . ILE A 1 536 ? 94.764 21.100 55.383 1.00 17.89 665 ILE A N 1
ATOM 4003 C CA . ILE A 1 536 ? 95.420 20.163 54.487 1.00 17.44 665 ILE A CA 1
ATOM 4004 C C . ILE A 1 536 ? 94.435 19.053 54.132 1.00 20.57 665 ILE A C 1
ATOM 4005 O O . ILE A 1 536 ? 93.963 18.341 55.014 1.00 21.25 665 ILE A O 1
ATOM 4010 N N . PRO A 1 537 ? 94.078 18.935 52.836 1.00 20.73 666 PRO A N 1
ATOM 4011 C CA . PRO A 1 537 ? 93.059 17.965 52.428 1.00 25.62 666 PRO A CA 1
ATOM 4012 C C . PRO A 1 537 ? 93.646 16.565 52.294 1.00 23.28 666 PRO A C 1
ATOM 4013 O O . PRO A 1 537 ? 93.832 16.042 51.191 1.00 28.99 666 PRO A O 1
ATOM 4017 N N . LEU A 1 538 ? 93.942 15.982 53.447 1.00 21.98 667 LEU A N 1
ATOM 4018 C CA . LEU A 1 538 ? 94.497 14.645 53.553 1.00 17.95 667 LEU A CA 1
ATOM 4019 C C . LEU A 1 538 ? 93.895 14.053 54.816 1.00 20.63 667 LEU A C 1
ATOM 4020 O O . LEU A 1 538 ? 94.201 14.498 55.928 1.00 17.88 667 LEU A O 1
ATOM 4025 N N . ARG A 1 539 ? 93.009 13.077 54.661 1.00 20.83 668 ARG A N 1
ATOM 4026 C CA . ARG A 1 539 ? 92.427 12.448 55.841 1.00 17.80 668 ARG A CA 1
ATOM 4027 C C . ARG A 1 539 ? 93.478 11.566 56.510 1.00 16.19 668 ARG A C 1
ATOM 4028 O O . ARG A 1 539 ? 94.040 10.666 55.888 1.00 22.37 668 ARG A O 1
ATOM 4036 N N . ILE A 1 540 ? 93.745 11.839 57.778 1.00 17.35 669 ILE A N 1
ATOM 4037 C CA . ILE A 1 540 ? 94.782 11.135 58.514 1.00 14.11 669 ILE A CA 1
ATOM 4038 C C . ILE A 1 540 ? 94.194 9.807 59.013 1.00 18.68 669 ILE A C 1
ATOM 4039 O O . ILE A 1 540 ? 93.040 9.764 59.442 1.00 20.65 669 ILE A O 1
ATOM 4044 N N . PRO A 1 541 ? 94.961 8.709 58.906 1.00 16.88 670 PRO A N 1
ATOM 4045 C CA . PRO A 1 541 ? 94.440 7.409 59.357 1.00 17.28 670 PRO A CA 1
ATOM 4046 C C . PRO A 1 541 ? 94.250 7.379 60.868 1.00 16.16 670 PRO A C 1
ATOM 4047 O O . PRO A 1 541 ? 94.903 8.151 61.579 1.00 15.43 670 PRO A O 1
ATOM 4051 N N . SER A 1 542 ? 93.355 6.512 61.335 1.00 17.02 671 SER A N 1
ATOM 4052 C CA . SER A 1 542 ? 93.090 6.329 62.757 1.00 20.18 671 SER A CA 1
ATOM 4053 C C . SER A 1 542 ? 94.081 5.341 63.353 1.00 19.40 671 SER A C 1
ATOM 4054 O O . SER A 1 542 ? 94.867 4.723 62.627 1.00 15.37 671 SER A O 1
ATOM 4057 N N . GLU A 1 543 ? 94.014 5.145 64.668 1.00 14.66 672 GLU A N 1
ATOM 4058 C CA . GLU A 1 543 ? 94.887 4.178 65.322 1.00 18.45 672 GLU A CA 1
ATOM 4059 C C . GLU A 1 543 ? 94.798 2.803 64.660 1.00 18.14 672 GLU A C 1
ATOM 4060 O O . GLU A 1 543 ? 95.805 2.131 64.473 1.00 17.46 672 GLU A O 1
ATOM 4066 N N . LEU A 1 544 ? 93.588 2.393 64.296 1.00 14.24 673 LEU A N 1
ATOM 4067 C CA . LEU A 1 544 ? 93.365 1.072 63.718 1.00 20.38 673 LEU A CA 1
ATOM 4068 C C . LEU A 1 544 ? 94.229 0.828 62.485 1.00 20.44 673 LEU A C 1
ATOM 4069 O O . LEU A 1 544 ? 94.802 -0.254 62.311 1.00 17.51 673 LEU A O 1
ATOM 4074 N N . TYR A 1 545 ? 94.346 1.837 61.627 1.00 15.47 674 TYR A N 1
ATOM 4075 C CA . TYR A 1 545 ? 95.161 1.689 60.424 1.00 17.97 674 TYR A CA 1
ATOM 4076 C C . TYR A 1 545 ? 96.604 1.333 60.755 1.00 14.49 674 TYR A C 1
ATOM 4077 O O . TYR A 1 545 ? 97.221 0.498 60.090 1.00 10.67 674 TYR A O 1
ATOM 4086 N N . TYR A 1 546 ? 97.159 1.988 61.764 1.00 14.43 675 TYR A N 1
ATOM 4087 C CA . TYR A 1 546 ? 98.577 1.821 62.042 1.00 11.14 675 TYR A CA 1
ATOM 4088 C C . TYR A 1 546 ? 98.892 0.427 62.557 1.00 16.26 675 TYR A C 1
ATOM 4089 O O . TYR A 1 546 ? 100.053 0.012 62.573 1.00 15.92 675 TYR A O 1
ATOM 4098 N N . SER A 1 547 ? 97.857 -0.303 62.978 1.00 14.97 676 SER A N 1
ATOM 4099 C CA . SER A 1 547 ? 98.074 -1.664 63.464 1.00 16.89 676 SER A CA 1
ATOM 4100 C C . SER A 1 547 ? 97.936 -2.692 62.334 1.00 17.69 676 SER A C 1
ATOM 4101 O O . SER A 1 547 ? 98.193 -3.874 62.554 1.00 22.03 676 SER A O 1
ATOM 4104 N N . THR A 1 548 ? 97.549 -2.257 61.128 1.00 13.09 677 THR A N 1
ATOM 4105 C CA . THR A 1 548 ? 97.309 -3.223 60.030 1.00 14.67 677 THR A CA 1
ATOM 4106 C C . THR A 1 548 ? 98.560 -3.584 59.256 1.00 17.02 677 THR A C 1
ATOM 4107 O O . THR A 1 548 ? 99.556 -2.849 59.283 1.00 12.74 677 THR A O 1
ATOM 4111 N N . MET A 1 549 ? 98.505 -4.707 58.543 1.00 13.28 678 MET A N 1
ATOM 4112 C CA . MET A 1 549 ? 99.704 -5.217 57.853 1.00 9.50 678 MET A CA 1
ATOM 4113 C C . MET A 1 549 ? 100.289 -4.224 56.858 1.00 11.66 678 MET A C 1
ATOM 4114 O O . MET A 1 549 ? 101.519 -4.054 56.776 1.00 13.48 678 MET A O 1
ATOM 4119 N N . GLU A 1 550 ? 99.427 -3.539 56.113 1.00 11.35 679 GLU A N 1
ATOM 4120 C CA . GLU A 1 550 ? 99.948 -2.565 55.134 1.00 10.05 679 GLU A CA 1
ATOM 4121 C C . GLU A 1 550 ? 100.769 -1.478 55.804 1.00 11.34 679 GLU A C 1
ATOM 4122 O O . GLU A 1 550 ? 101.828 -1.088 55.296 1.00 13.62 679 GLU A O 1
ATOM 4128 N N . ALA A 1 551 ? 100.303 -0.986 56.949 1.00 14.90 680 ALA A N 1
ATOM 4129 C CA . ALA A 1 551 ? 101.094 0.002 57.677 1.00 14.48 680 ALA A CA 1
ATOM 4130 C C . ALA A 1 551 ? 102.381 -0.617 58.206 1.00 12.55 680 ALA A C 1
ATOM 4131 O O . ALA A 1 551 ? 103.445 -0.000 58.105 1.00 10.80 680 ALA A O 1
ATOM 4133 N N . LYS A 1 552 ? 102.285 -1.818 58.789 1.00 11.31 681 LYS A N 1
ATOM 4134 C CA . LYS A 1 552 ? 103.461 -2.468 59.362 1.00 14.77 681 LYS A CA 1
ATOM 4135 C C . LYS A 1 552 ? 104.518 -2.636 58.287 1.00 16.54 681 LYS A C 1
ATOM 4136 O O . LYS A 1 552 ? 105.709 -2.409 58.513 1.00 14.64 681 LYS A O 1
ATOM 4142 N N . LEU A 1 553 ? 104.076 -3.048 57.110 1.00 8.93 682 LEU A N 1
ATOM 4143 C CA . LEU A 1 553 ? 104.991 -3.253 55.999 1.00 11.05 682 LEU A CA 1
ATOM 4144 C C . LEU A 1 553 ? 105.556 -1.951 55.445 1.00 12.98 682 LEU A C 1
ATOM 4145 O O . LEU A 1 553 ? 106.768 -1.739 55.465 1.00 12.31 682 LEU A O 1
ATOM 4150 N N . HIS A 1 554 ? 104.689 -1.101 54.908 1.00 10.85 683 HIS A N 1
ATOM 4151 C CA . HIS A 1 554 ? 105.187 0.030 54.129 1.00 12.71 683 HIS A CA 1
ATOM 4152 C C . HIS A 1 554 ? 105.604 1.226 54.995 1.00 13.21 683 HIS A C 1
ATOM 4153 O O . HIS A 1 554 ? 106.646 1.854 54.765 1.00 15.35 683 HIS A O 1
ATOM 4160 N N . LEU A 1 555 ? 104.808 1.532 56.012 1.00 12.64 684 LEU A N 1
ATOM 4161 C CA . LEU A 1 555 ? 105.080 2.706 56.835 1.00 14.79 684 LEU A CA 1
ATOM 4162 C C . LEU A 1 555 ? 106.169 2.395 57.860 1.00 18.72 684 LEU A C 1
ATOM 4163 O O . LEU A 1 555 ? 107.099 3.187 58.047 1.00 14.79 684 LEU A O 1
ATOM 4168 N N . PHE A 1 556 ? 106.075 1.233 58.513 1.00 9.63 685 PHE A N 1
ATOM 4169 C CA . PHE A 1 556 ? 107.065 0.879 59.521 1.00 12.73 685 PHE A CA 1
ATOM 4170 C C . PHE A 1 556 ? 108.213 0.035 58.952 1.00 10.16 685 PHE A C 1
ATOM 4171 O O . PHE A 1 556 ? 109.074 -0.422 59.713 1.00 13.56 685 PHE A O 1
ATOM 4179 N N . ASP A 1 557 ? 108.222 -0.176 57.632 1.00 11.68 686 ASP A N 1
ATOM 4180 C CA . ASP A 1 557 ? 109.306 -0.917 56.965 1.00 12.85 686 ASP A CA 1
ATOM 4181 C C . ASP A 1 557 ? 109.462 -2.367 57.452 1.00 14.29 686 ASP A C 1
ATOM 4182 O O . ASP A 1 557 ? 110.538 -2.971 57.346 1.00 12.94 686 ASP A O 1
ATOM 4187 N N . GLY A 1 558 ? 108.378 -2.917 57.977 1.00 10.56 687 GLY A N 1
ATOM 4188 C CA . GLY A 1 558 ? 108.365 -4.293 58.436 1.00 9.99 687 GLY A CA 1
ATOM 4189 C C . GLY A 1 558 ? 108.710 -4.437 59.895 1.00 15.97 687 GLY A C 1
ATOM 4190 O O . GLY A 1 558 ? 108.681 -5.548 60.427 1.00 14.30 687 GLY A O 1
ATOM 4191 N N . SER A 1 559 ? 109.045 -3.332 60.556 1.00 10.89 688 SER A N 1
ATOM 4192 C CA . SER A 1 559 ? 109.466 -3.416 61.956 1.00 15.99 688 SER A CA 1
ATOM 4193 C C . SER A 1 559 ? 108.386 -4.082 62.801 1.00 15.67 688 SER A C 1
ATOM 4194 O O . SER A 1 559 ? 107.207 -3.804 62.624 1.00 21.22 688 SER A O 1
ATOM 4197 N N . GLY A 1 560 ? 108.781 -4.968 63.705 1.00 18.53 689 GLY A N 1
ATOM 4198 C CA . GLY A 1 560 ? 107.797 -5.652 64.529 1.00 23.48 689 GLY A CA 1
ATOM 4199 C C . GLY A 1 560 ? 107.340 -7.005 64.007 1.00 27.86 689 GLY A C 1
ATOM 4200 O O . GLY A 1 560 ? 106.790 -7.807 64.768 1.00 26.29 689 GLY A O 1
ATOM 4201 N N . LEU A 1 561 ? 107.563 -7.270 62.722 1.00 17.38 690 LEU A N 1
ATOM 4202 C CA . LEU A 1 561 ? 107.078 -8.517 62.120 1.00 14.53 690 LEU A CA 1
ATOM 4203 C C . LEU A 1 561 ? 108.057 -9.668 62.331 1.00 20.47 690 LEU A C 1
ATOM 4204 O O . LEU A 1 561 ? 109.263 -9.490 62.190 1.00 20.38 690 LEU A O 1
ATOM 4209 N N . SER A 1 562 ? 107.537 -10.852 62.658 1.00 15.35 691 SER A N 1
ATOM 4210 C CA . SER A 1 562 ? 108.387 -12.025 62.845 1.00 15.22 691 SER A CA 1
ATOM 4211 C C . SER A 1 562 ? 108.675 -12.773 61.541 1.00 15.30 691 SER A C 1
ATOM 4212 O O . SER A 1 562 ? 109.685 -13.480 61.436 1.00 16.46 691 SER A O 1
ATOM 4215 N N . HIS A 1 563 ? 107.795 -12.628 60.556 1.00 11.98 692 HIS A N 1
ATOM 4216 C CA . HIS A 1 563 ? 107.808 -13.536 59.410 1.00 13.33 692 HIS A CA 1
ATOM 4217 C C . HIS A 1 563 ? 108.020 -12.840 58.076 1.00 18.54 692 HIS A C 1
ATOM 4218 O O . HIS A 1 563 ? 107.866 -13.460 57.026 1.00 18.52 692 HIS A O 1
ATOM 4225 N N . TYR A 1 564 ? 108.382 -11.563 58.112 1.00 10.91 693 TYR A N 1
ATOM 4226 C CA . TYR A 1 564 ? 108.572 -10.799 56.882 1.00 10.51 693 TYR A CA 1
ATOM 4227 C C . TYR A 1 564 ? 109.859 -9.997 56.972 1.00 14.18 693 TYR A C 1
ATOM 4228 O O . TYR A 1 564 ? 110.148 -9.417 58.014 1.00 12.54 693 TYR A O 1
ATOM 4237 N N . ARG A 1 565 ? 110.620 -9.957 55.878 1.00 12.01 694 ARG A N 1
ATOM 4238 C CA . ARG A 1 565 ? 111.821 -9.131 55.813 1.00 16.41 694 ARG A CA 1
ATOM 4239 C C . ARG A 1 565 ? 111.789 -8.379 54.509 1.00 14.49 694 ARG A C 1
ATOM 4240 O O . ARG A 1 565 ? 111.359 -8.925 53.499 1.00 14.80 694 ARG A O 1
ATOM 4248 N N . MET A 1 566 ? 112.231 -7.126 54.509 1.00 11.14 695 MET A N 1
ATOM 4249 C CA . MET A 1 566 ? 112.372 -6.409 53.244 1.00 11.16 695 MET A CA 1
ATOM 4250 C C . MET A 1 566 ? 113.572 -6.958 52.481 1.00 16.36 695 MET A C 1
ATOM 4251 O O . MET A 1 566 ? 114.601 -7.297 53.090 1.00 14.43 695 MET A O 1
ATOM 4256 N N . ILE A 1 567 ? 113.448 -7.090 51.155 1.00 12.03 696 ILE A N 1
ATOM 4257 C CA . ILE A 1 567 ? 114.582 -7.564 50.364 1.00 12.90 696 ILE A CA 1
ATOM 4258 C C . ILE A 1 567 ? 114.989 -6.575 49.277 1.00 13.65 696 ILE A C 1
ATOM 4259 O O . ILE A 1 567 ? 116.113 -6.621 48.780 1.00 14.30 696 ILE A O 1
ATOM 4264 N N . TYR A 1 568 ? 114.082 -5.661 48.930 1.00 12.88 697 TYR A N 1
ATOM 4265 C CA . TYR A 1 568 ? 114.362 -4.665 47.891 1.00 13.41 697 TYR A CA 1
ATOM 4266 C C . TYR A 1 568 ? 113.427 -3.479 48.048 1.00 13.39 697 TYR A C 1
ATOM 4267 O O . TYR A 1 568 ? 112.235 -3.665 48.336 1.00 17.39 697 TYR A O 1
ATOM 4276 N N . GLU A 1 569 ? 113.938 -2.264 47.841 1.00 13.26 698 GLU A N 1
ATOM 4277 C CA . GLU A 1 569 ? 113.039 -1.119 47.648 1.00 12.92 698 GLU A CA 1
ATOM 4278 C C . GLU A 1 569 ? 113.480 -0.283 46.444 1.00 13.82 698 GLU A C 1
ATOM 4279 O O . GLU A 1 569 ? 114.678 -0.182 46.118 1.00 14.72 698 GLU A O 1
ATOM 4285 N N . SER A 1 570 ? 112.513 0.325 45.776 1.00 13.72 699 SER A N 1
ATOM 4286 C CA . SER A 1 570 ? 112.821 1.160 44.624 1.00 14.69 699 SER A CA 1
ATOM 4287 C C . SER A 1 570 ? 113.304 2.520 45.080 1.00 15.76 699 SER A C 1
ATOM 4288 O O . SER A 1 570 ? 113.465 2.779 46.273 1.00 15.14 699 SER A O 1
ATOM 4291 N N . ASP A 1 571 ? 113.511 3.404 44.117 1.00 15.85 700 ASP A N 1
ATOM 4292 C CA . ASP A 1 571 ? 113.876 4.774 44.413 1.00 16.21 700 ASP A CA 1
ATOM 4293 C C . ASP A 1 571 ? 112.701 5.499 45.083 1.00 20.36 700 ASP A C 1
ATOM 4294 O O . ASP A 1 571 ? 111.577 4.983 45.129 1.00 19.78 700 ASP A O 1
ATOM 4299 N N . TYR A 1 572 ? 112.970 6.703 45.586 1.00 19.16 701 TYR A N 1
ATOM 4300 C CA . TYR A 1 572 ? 111.961 7.549 46.217 1.00 18.47 701 TYR A CA 1
ATOM 4301 C C . TYR A 1 572 ? 110.959 8.072 45.196 1.00 16.00 701 TYR A C 1
ATOM 4302 O O . TYR A 1 572 ? 111.264 8.128 44.000 1.00 18.20 701 TYR A O 1
ATOM 4311 N N . PRO A 1 573 ? 109.765 8.486 45.670 1.00 17.38 702 PRO A N 1
ATOM 4312 C CA . PRO A 1 573 ? 108.858 9.295 44.846 1.00 28.55 702 PRO A CA 1
ATOM 4313 C C . PRO A 1 573 ? 109.623 10.483 44.278 1.00 27.44 702 PRO A C 1
ATOM 4314 O O . PRO A 1 573 ? 110.425 11.091 44.994 1.00 23.63 702 PRO A O 1
ATOM 4318 N N . ALA A 1 574 ? 109.384 10.806 43.012 1.00 28.82 703 ALA A N 1
ATOM 4319 C CA . ALA A 1 574 ? 110.170 11.826 42.312 1.00 27.95 703 ALA A CA 1
ATOM 4320 C C . ALA A 1 574 ? 110.282 13.166 43.049 1.00 24.09 703 ALA A C 1
ATOM 4321 O O . ALA A 1 574 ? 111.329 13.822 43.009 1.00 24.98 703 ALA A O 1
ATOM 4323 N N . GLU A 1 575 ? 109.202 13.588 43.699 1.00 18.26 704 GLU A N 1
ATOM 4324 C CA . GLU A 1 575 ? 109.219 14.882 44.374 1.00 22.14 704 GLU A CA 1
ATOM 4325 C C . GLU A 1 575 ? 110.262 14.886 45.489 1.00 24.28 704 GLU A C 1
ATOM 4326 O O . GLU A 1 575 ? 110.942 15.891 45.713 1.00 23.17 704 GLU A O 1
ATOM 4332 N N . TRP A 1 576 ? 110.396 13.758 46.183 1.00 21.26 705 TRP A N 1
ATOM 4333 C CA . TRP A 1 576 ? 111.352 13.662 47.285 1.00 20.37 705 TRP A CA 1
ATOM 4334 C C . TRP A 1 576 ? 112.779 13.425 46.800 1.00 25.10 705 TRP A C 1
ATOM 4335 O O . TRP A 1 576 ? 113.739 13.921 47.397 1.00 28.18 705 TRP A O 1
ATOM 4346 N N . LYS A 1 577 ? 112.914 12.710 45.688 1.00 27.63 706 LYS A N 1
ATOM 4347 C CA . LYS A 1 577 ? 114.194 12.639 44.983 1.00 30.97 706 LYS A CA 1
ATOM 4348 C C . LYS A 1 577 ? 114.677 14.057 44.677 1.00 34.21 706 LYS A C 1
ATOM 4349 O O . LYS A 1 577 ? 115.854 14.390 44.827 1.00 34.43 706 LYS A O 1
ATOM 4355 N N . SER A 1 578 ? 113.743 14.911 44.288 1.00 31.19 707 SER A N 1
ATOM 4356 C CA . SER A 1 578 ? 114.065 16.298 43.985 1.00 32.45 707 SER A CA 1
ATOM 4357 C C . SER A 1 578 ? 114.407 17.102 45.258 1.00 29.96 707 SER A C 1
ATOM 4358 O O . SER A 1 578 ? 115.419 17.821 45.301 1.00 31.72 707 SER A O 1
ATOM 4361 N N . TYR A 1 579 ? 113.575 16.972 46.292 1.00 26.07 708 TYR A N 1
ATOM 4362 C CA . TYR A 1 579 ? 113.796 17.681 47.557 1.00 20.92 708 TYR A CA 1
ATOM 4363 C C . TYR A 1 579 ? 115.149 17.321 48.175 1.00 26.61 708 TYR A C 1
ATOM 4364 O O . TYR A 1 579 ? 115.770 18.144 48.844 1.00 31.46 708 TYR A O 1
ATOM 4373 N N . SER A 1 580 ? 115.579 16.082 47.967 1.00 26.08 709 SER A N 1
ATOM 4374 C CA . SER A 1 580 ? 116.809 15.580 48.576 1.00 40.79 709 SER A CA 1
ATOM 4375 C C . SER A 1 580 ? 118.014 16.391 48.117 1.00 48.44 709 SER A C 1
ATOM 4376 O O . SER A 1 580 ? 119.020 16.483 48.821 1.00 52.74 709 SER A O 1
ATOM 4379 N N . SER A 1 581 ? 117.895 16.992 46.936 1.00 48.31 710 SER A N 1
ATOM 4380 C CA . SER A 1 581 ? 118.958 17.820 46.381 1.00 49.57 710 SER A CA 1
ATOM 4381 C C . SER A 1 581 ? 119.127 19.133 47.149 1.00 45.44 710 SER A C 1
ATOM 4382 O O . SER A 1 581 ? 120.036 19.902 46.859 1.00 53.75 710 SER A O 1
ATOM 4385 N N . GLN A 1 582 ? 118.260 19.396 48.125 1.00 43.47 711 GLN A N 1
ATOM 4386 C CA . GLN A 1 582 ? 118.357 20.644 48.881 1.00 39.12 711 GLN A CA 1
ATOM 4387 C C . GLN A 1 582 ? 117.958 20.518 50.340 1.00 33.44 711 GLN A C 1
ATOM 4388 O O . GLN A 1 582 ? 117.947 21.506 51.076 1.00 35.99 711 GLN A O 1
ATOM 4394 N N . VAL A 1 583 ? 117.627 19.299 50.754 1.00 25.71 712 VAL A N 1
ATOM 4395 C CA . VAL A 1 583 ? 117.240 19.024 52.126 1.00 27.04 712 VAL A CA 1
ATOM 4396 C C . VAL A 1 583 ? 117.903 17.707 52.525 1.00 26.74 712 VAL A C 1
ATOM 4397 O O . VAL A 1 583 ? 118.023 16.807 51.690 1.00 32.23 712 VAL A O 1
ATOM 4401 N N . ASN A 1 584 ? 118.330 17.579 53.782 1.00 25.92 713 ASN A N 1
ATOM 4402 C CA . ASN A 1 584 ? 118.848 16.295 54.274 1.00 27.70 713 ASN A CA 1
ATOM 4403 C C . ASN A 1 584 ? 117.701 15.384 54.726 1.00 25.65 713 ASN A C 1
ATOM 4404 O O . ASN A 1 584 ? 117.043 15.645 55.739 1.00 30.57 713 ASN A O 1
ATOM 4409 N N . LEU A 1 585 ? 117.474 14.307 53.979 1.00 26.06 714 LEU A N 1
ATOM 4410 C CA . LEU A 1 585 ? 116.379 13.382 54.265 1.00 28.20 714 LEU A CA 1
ATOM 4411 C C . LEU A 1 585 ? 116.539 12.627 55.592 1.00 29.99 714 LEU A C 1
ATOM 4412 O O . LEU A 1 585 ? 115.614 11.924 56.022 1.00 27.62 714 LEU A O 1
ATOM 4417 N N . ASN A 1 586 ? 117.698 12.776 56.233 1.00 28.97 715 ASN A N 1
ATOM 4418 C CA . ASN A 1 586 ? 117.956 12.160 57.540 1.00 34.26 715 ASN A CA 1
ATOM 4419 C C . ASN A 1 586 ? 117.710 13.111 58.712 1.00 32.31 715 ASN A C 1
ATOM 4420 O O . ASN A 1 586 ? 117.834 12.723 59.879 1.00 31.91 715 ASN A O 1
ATOM 4425 N N . ASN A 1 587 ? 117.389 14.363 58.405 1.00 27.29 716 ASN A N 1
ATOM 4426 C CA . ASN A 1 587 ? 117.050 15.334 59.444 1.00 26.24 716 ASN A CA 1
ATOM 4427 C C . ASN A 1 587 ? 115.534 15.445 59.497 1.00 25.09 716 ASN A C 1
ATOM 4428 O O . ASN A 1 587 ? 114.922 16.005 58.579 1.00 21.65 716 ASN A O 1
ATOM 4433 N N . GLU A 1 588 ? 114.926 14.913 60.560 1.00 24.29 717 GLU A N 1
ATOM 4434 C CA . GLU A 1 588 ? 113.464 14.848 60.641 1.00 27.23 717 GLU A CA 1
ATOM 4435 C C . GLU A 1 588 ? 112.846 16.243 60.597 1.00 20.72 717 GLU A C 1
ATOM 4436 O O . GLU A 1 588 ? 111.766 16.437 60.035 1.00 19.16 717 GLU A O 1
ATOM 4442 N N . SER A 1 589 ? 113.542 17.212 61.184 1.00 22.14 718 SER A N 1
ATOM 4443 C CA . SER A 1 589 ? 113.062 18.587 61.205 1.00 26.85 718 SER A CA 1
ATOM 4444 C C . SER A 1 589 ? 112.937 19.166 59.808 1.00 27.25 718 SER A C 1
ATOM 4445 O O . SER A 1 589 ? 111.932 19.792 59.478 1.00 26.85 718 SER A O 1
ATOM 4448 N N . GLN A 1 590 ? 113.975 18.979 59.000 1.00 22.68 719 GLN A N 1
ATOM 4449 C CA . GLN A 1 590 ? 113.967 19.473 57.631 1.00 23.68 719 GLN A CA 1
ATOM 4450 C C . GLN A 1 590 ? 112.930 18.746 56.777 1.00 22.17 719 GLN A C 1
ATOM 4451 O O . GLN A 1 590 ? 112.243 19.364 55.961 1.00 24.95 719 GLN A O 1
ATOM 4457 N N . VAL A 1 591 ? 112.829 17.428 56.950 1.00 19.87 720 VAL A N 1
ATOM 4458 C CA . VAL A 1 591 ? 111.826 16.654 56.232 1.00 16.25 720 VAL A CA 1
ATOM 4459 C C . VAL A 1 591 ? 110.425 17.138 56.551 1.00 21.80 720 VAL A C 1
ATOM 4460 O O . VAL A 1 591 ? 109.597 17.334 55.653 1.00 20.03 720 VAL A O 1
ATOM 4464 N N . LEU A 1 592 ? 110.154 17.342 57.833 1.00 23.23 721 LEU A N 1
ATOM 4465 C CA . LEU A 1 592 ? 108.802 17.710 58.252 1.00 21.13 721 LEU A CA 1
ATOM 4466 C C . LEU A 1 592 ? 108.467 19.096 57.708 1.00 21.53 721 LEU A C 1
ATOM 4467 O O . LEU A 1 592 ? 107.360 19.339 57.214 1.00 18.45 721 LEU A O 1
ATOM 4472 N N . GLN A 1 593 ? 109.441 19.994 57.803 1.00 21.02 722 GLN A N 1
ATOM 4473 C CA . GLN A 1 593 ? 109.300 21.382 57.376 1.00 26.23 722 GLN A CA 1
ATOM 4474 C C . GLN A 1 593 ? 108.969 21.417 55.886 1.00 22.38 722 GLN A C 1
ATOM 4475 O O . GLN A 1 593 ? 108.050 22.117 55.441 1.00 19.26 722 GLN A O 1
ATOM 4481 N N . THR A 1 594 ? 109.714 20.619 55.128 1.00 17.55 723 THR A N 1
ATOM 4482 C CA . THR A 1 594 ? 109.522 20.503 53.692 1.00 25.89 723 THR A CA 1
ATOM 4483 C C . THR A 1 594 ? 108.130 19.937 53.380 1.00 23.59 723 THR A C 1
ATOM 4484 O O . THR A 1 594 ? 107.450 20.410 52.473 1.00 19.90 723 THR A O 1
ATOM 4488 N N . ALA A 1 595 ? 107.710 18.934 54.144 1.00 16.30 724 ALA A N 1
ATOM 4489 C CA . ALA A 1 595 ? 106.437 18.263 53.900 1.00 16.27 724 ALA A CA 1
ATOM 4490 C C . ALA A 1 595 ? 105.289 19.213 54.162 1.00 18.13 724 ALA A C 1
ATOM 4491 O O . ALA A 1 595 ? 104.347 19.295 53.369 1.00 18.04 724 ALA A O 1
ATOM 4493 N N . LEU A 1 596 ? 105.369 19.943 55.269 1.00 18.38 725 LEU A N 1
ATOM 4494 C CA . LEU A 1 596 ? 104.303 20.874 55.620 1.00 19.13 725 LEU A CA 1
ATOM 4495 C C . LEU A 1 596 ? 104.248 22.006 54.612 1.00 19.03 725 LEU A C 1
ATOM 4496 O O . LEU A 1 596 ? 103.164 22.476 54.246 1.00 18.00 725 LEU A O 1
ATOM 4501 N N . TYR A 1 597 ? 105.415 22.412 54.131 1.00 19.59 726 TYR A N 1
ATOM 4502 C CA . TYR A 1 597 ? 105.494 23.457 53.116 1.00 21.09 726 TYR A CA 1
ATOM 4503 C C . TYR A 1 597 ? 104.739 23.069 51.845 1.00 22.54 726 TYR A C 1
ATOM 4504 O O . TYR A 1 597 ? 103.896 23.821 51.353 1.00 18.90 726 TYR A O 1
ATOM 4513 N N . GLU A 1 598 ? 105.056 21.897 51.307 1.00 18.92 727 GLU A N 1
ATOM 4514 C CA . GLU A 1 598 ? 104.374 21.406 50.113 1.00 20.87 727 GLU A CA 1
ATOM 4515 C C . GLU A 1 598 ? 102.878 21.237 50.383 1.00 17.38 727 GLU A C 1
ATOM 4516 O O . GLU A 1 598 ? 102.046 21.558 49.536 1.00 18.05 727 GLU A O 1
ATOM 4522 N N . ALA A 1 599 ? 102.538 20.718 51.561 1.00 16.66 728 ALA A N 1
ATOM 4523 C CA . ALA A 1 599 ? 101.136 20.439 51.876 1.00 21.68 728 ALA A CA 1
ATOM 4524 C C . ALA A 1 599 ? 100.330 21.725 51.847 1.00 25.34 728 ALA A C 1
ATOM 4525 O O . ALA A 1 599 ? 99.240 21.788 51.278 1.00 17.73 728 ALA A O 1
ATOM 4527 N N . VAL A 1 600 ? 100.870 22.764 52.467 1.00 18.97 729 VAL A N 1
ATOM 4528 C CA . VAL A 1 600 ? 100.158 24.029 52.536 1.00 18.78 729 VAL A CA 1
ATOM 4529 C C . VAL A 1 600 ? 100.027 24.640 51.150 1.00 23.83 729 VAL A C 1
ATOM 4530 O O . VAL A 1 600 ? 98.953 25.120 50.766 1.00 20.31 729 VAL A O 1
ATOM 4534 N N . MET A 1 601 ? 101.133 24.630 50.407 1.00 20.54 730 MET A N 1
ATOM 4535 C CA A MET A 1 601 ? 101.138 25.165 49.048 0.47 20.77 730 MET A CA 1
ATOM 4536 C CA B MET A 1 601 ? 101.161 25.139 49.038 0.53 20.75 730 MET A CA 1
ATOM 4537 C C . MET A 1 601 ? 100.040 24.518 48.217 1.00 22.29 730 MET A C 1
ATOM 4538 O O . MET A 1 601 ? 99.299 25.209 47.523 1.00 22.54 730 MET A O 1
ATOM 4547 N N . ARG A 1 602 ? 99.910 23.200 48.309 1.00 19.81 731 ARG A N 1
ATOM 4548 C CA . ARG A 1 602 ? 98.864 22.535 47.554 1.00 21.53 731 ARG A CA 1
ATOM 4549 C C . ARG A 1 602 ? 97.500 22.750 48.193 1.00 20.08 731 ARG A C 1
ATOM 4550 O O . ARG A 1 602 ? 96.525 22.914 47.485 1.00 20.89 731 ARG A O 1
ATOM 4558 N N . ALA A 1 603 ? 97.441 22.799 49.524 1.00 19.49 732 ALA A N 1
ATOM 4559 C CA . ALA A 1 603 ? 96.167 22.992 50.236 1.00 26.45 732 ALA A CA 1
ATOM 4560 C C . ALA A 1 603 ? 95.422 24.263 49.857 1.00 26.44 732 ALA A C 1
ATOM 4561 O O . ALA A 1 603 ? 94.186 24.309 49.956 1.00 24.32 732 ALA A O 1
ATOM 4563 N N . ARG A 1 604 ? 96.156 25.307 49.469 1.00 26.10 733 ARG A N 1
ATOM 4564 C CA . ARG A 1 604 ? 95.507 26.560 49.072 1.00 28.85 733 ARG A CA 1
ATOM 4565 C C . ARG A 1 604 ? 94.593 26.360 47.861 1.00 33.19 733 ARG A C 1
ATOM 4566 O O . ARG A 1 604 ? 93.695 27.164 47.615 1.00 26.15 733 ARG A O 1
ATOM 4574 N N . TYR A 1 605 ? 94.832 25.299 47.099 1.00 29.03 734 TYR A N 1
ATOM 4575 C CA . TYR A 1 605 ? 94.024 25.031 45.916 1.00 34.76 734 TYR A CA 1
ATOM 4576 C C . TYR A 1 605 ? 93.101 23.849 46.168 1.00 33.32 734 TYR A C 1
ATOM 4577 O O . TYR A 1 605 ? 92.414 23.370 45.264 1.00 33.90 734 TYR A O 1
ATOM 4586 N N . GLY A 1 606 ? 93.069 23.404 47.421 1.00 24.02 735 GLY A N 1
ATOM 4587 C CA . GLY A 1 606 ? 92.253 22.269 47.802 1.00 26.86 735 GLY A CA 1
ATOM 4588 C C . GLY A 1 606 ? 92.792 20.976 47.221 1.00 30.98 735 GLY A C 1
ATOM 4589 O O . GLY A 1 606 ? 92.045 20.017 47.027 1.00 25.55 735 GLY A O 1
ATOM 4590 N N . VAL A 1 607 ? 94.096 20.956 46.946 1.00 26.24 736 VAL A N 1
ATOM 4591 C CA . VAL A 1 607 ? 94.769 19.768 46.414 1.00 27.20 736 VAL A CA 1
ATOM 4592 C C . VAL A 1 607 ? 95.551 19.031 47.510 1.00 26.07 736 VAL A C 1
ATOM 4593 O O . VAL A 1 607 ? 96.213 19.663 48.341 1.00 20.84 736 VAL A O 1
ATOM 4597 N N . SER A 1 608 ? 95.474 17.699 47.517 1.00 20.72 737 SER A N 1
ATOM 4598 C CA . SER A 1 608 ? 96.155 16.898 48.529 1.00 18.72 737 SER A CA 1
ATOM 4599 C C . SER A 1 608 ? 97.672 16.865 48.262 1.00 22.34 737 SER A C 1
ATOM 4600 O O . SER A 1 608 ? 98.120 17.159 47.139 1.00 17.00 737 SER A O 1
ATOM 4603 N N . PRO A 1 609 ? 98.471 16.528 49.291 1.00 17.96 738 PRO A N 1
ATOM 4604 C CA . PRO A 1 609 ? 99.930 16.500 49.123 1.00 18.02 738 PRO A CA 1
ATOM 4605 C C . PRO A 1 609 ? 100.369 15.429 48.134 1.00 19.87 738 PRO A C 1
ATOM 4606 O O . PRO A 1 609 ? 99.563 14.549 47.811 1.00 18.93 738 PRO A O 1
ATOM 4610 N N . THR A 1 610 ? 101.626 15.488 47.681 1.00 16.65 739 THR A N 1
ATOM 4611 C CA . THR A 1 610 ? 102.178 14.430 46.826 1.00 17.84 739 THR A CA 1
ATOM 4612 C C . THR A 1 610 ? 102.310 13.174 47.664 1.00 17.35 739 THR A C 1
ATOM 4613 O O . THR A 1 610 ? 102.243 13.241 48.895 1.00 17.43 739 THR A O 1
ATOM 4617 N N . MET A 1 611 ? 102.481 12.030 47.004 1.00 18.05 740 MET A N 1
ATOM 4618 C CA . MET A 1 611 ? 102.411 10.733 47.679 1.00 21.26 740 MET A CA 1
ATOM 4619 C C . MET A 1 611 ? 103.438 10.601 48.797 1.00 18.84 740 MET A C 1
ATOM 4620 O O . MET A 1 611 ? 103.109 10.144 49.902 1.00 16.13 740 MET A O 1
ATOM 4625 N N . GLY A 1 612 ? 104.689 10.963 48.505 1.00 15.79 741 GLY A N 1
ATOM 4626 C CA . GLY A 1 612 ? 105.751 10.854 49.498 1.00 14.21 741 GLY A CA 1
ATOM 4627 C C . GLY A 1 612 ? 105.477 11.756 50.686 1.00 16.05 741 GLY A C 1
ATOM 4628 O O . GLY A 1 612 ? 105.793 11.432 51.836 1.00 20.14 741 GLY A O 1
ATOM 4629 N N . THR A 1 613 ? 104.882 12.908 50.403 1.00 14.63 742 THR A N 1
ATOM 4630 C CA . THR A 1 613 ? 104.541 13.853 51.465 1.00 13.02 742 THR A CA 1
ATOM 4631 C C . THR A 1 613 ? 103.396 13.311 52.323 1.00 15.79 742 THR A C 1
ATOM 4632 O O . THR A 1 613 ? 103.394 13.483 53.552 1.00 12.94 742 THR A O 1
ATOM 4636 N N . GLN A 1 614 ? 102.433 12.644 51.685 1.00 18.45 743 GLN A N 1
ATOM 4637 C CA . GLN A 1 614 ? 101.365 11.984 52.438 1.00 14.51 743 GLN A CA 1
ATOM 4638 C C . GLN A 1 614 ? 101.956 10.972 53.423 1.00 16.28 743 GLN A C 1
ATOM 4639 O O . GLN A 1 614 ? 101.550 10.914 54.593 1.00 14.89 743 GLN A O 1
ATOM 4645 N N . GLU A 1 615 ? 102.923 10.180 52.953 1.00 15.61 744 GLU A N 1
ATOM 4646 C CA . GLU A 1 615 ? 103.587 9.202 53.816 1.00 12.63 744 GLU A CA 1
ATOM 4647 C C . GLU A 1 615 ? 104.277 9.890 54.989 1.00 13.45 744 GLU A C 1
ATOM 4648 O O . GLU A 1 615 ? 104.184 9.429 56.124 1.00 13.39 744 GLU A O 1
ATOM 4654 N N . VAL A 1 616 ? 104.981 10.987 54.707 1.00 13.99 745 VAL A N 1
ATOM 4655 C CA . VAL A 1 616 ? 105.655 11.743 55.759 1.00 15.80 745 VAL A CA 1
ATOM 4656 C C . VAL A 1 616 ? 104.627 12.244 56.770 1.00 11.87 745 VAL A C 1
ATOM 4657 O O . VAL A 1 616 ? 104.819 12.119 57.983 1.00 16.59 745 VAL A O 1
ATOM 4661 N N . LEU A 1 617 ? 103.524 12.796 56.283 1.00 13.38 746 LEU A N 1
ATOM 4662 C CA . LEU A 1 617 ? 102.497 13.257 57.216 1.00 19.41 746 LEU A CA 1
ATOM 4663 C C . LEU A 1 617 ? 101.845 12.104 57.994 1.00 15.72 746 LEU A C 1
ATOM 4664 O O . LEU A 1 617 ? 101.505 12.271 59.167 1.00 12.98 746 LEU A O 1
ATOM 4669 N N . TYR A 1 618 ? 101.658 10.946 57.353 1.00 13.36 747 TYR A N 1
ATOM 4670 C CA . TYR A 1 618 ? 101.132 9.778 58.078 1.00 14.69 747 TYR A CA 1
ATOM 4671 C C . TYR A 1 618 ? 102.057 9.393 59.214 1.00 18.03 747 TYR A C 1
ATOM 4672 O O . TYR A 1 618 ? 101.604 9.052 60.313 1.00 15.64 747 TYR A O 1
ATOM 4681 N N . LYS A 1 619 ? 103.356 9.385 58.925 1.00 14.41 748 LYS A N 1
ATOM 4682 C CA . LYS A 1 619 ? 104.353 9.081 59.949 1.00 12.16 748 LYS A CA 1
ATOM 4683 C C . LYS A 1 619 ? 104.343 10.107 61.067 1.00 18.43 748 LYS A C 1
ATOM 4684 O O . LYS A 1 619 ? 104.367 9.747 62.250 1.00 17.42 748 LYS A O 1
ATOM 4690 N N . TYR A 1 620 ? 104.298 11.385 60.695 1.00 12.35 749 TYR A N 1
ATOM 4691 C CA . TYR A 1 620 ? 104.280 12.447 61.697 1.00 15.36 749 TYR A CA 1
ATOM 4692 C C . TYR A 1 620 ? 103.049 12.322 62.606 1.00 15.69 749 TYR A C 1
ATOM 4693 O O . TYR A 1 620 ? 103.158 12.389 63.833 1.00 20.13 749 TYR A O 1
ATOM 4702 N N . ALA A 1 621 ? 101.880 12.123 61.995 1.00 16.09 750 ALA A N 1
ATOM 4703 C CA . ALA A 1 621 ? 100.639 11.948 62.751 1.00 15.74 750 ALA A CA 1
ATOM 4704 C C . ALA A 1 621 ? 100.759 10.799 63.746 1.00 16.17 750 ALA A C 1
ATOM 4705 O O . ALA A 1 621 ? 100.345 10.918 64.907 1.00 20.30 750 ALA A O 1
ATOM 4707 N N . TYR A 1 622 ? 101.310 9.677 63.289 1.00 12.82 751 TYR A N 1
ATOM 4708 C CA . TYR A 1 622 ? 101.542 8.545 64.189 1.00 18.59 751 TYR A CA 1
ATOM 4709 C C . TYR A 1 622 ? 102.377 8.947 65.403 1.00 24.52 751 TYR A C 1
ATOM 4710 O O . TYR A 1 622 ? 102.029 8.633 66.552 1.00 14.50 751 TYR A O 1
ATOM 4719 N N . THR A 1 623 ? 103.487 9.638 65.158 1.00 20.00 752 THR A N 1
ATOM 4720 C CA . THR A 1 623 ? 104.364 10.021 66.268 1.00 20.67 752 THR A CA 1
ATOM 4721 C C . THR A 1 623 ? 103.672 10.991 67.219 1.00 24.18 752 THR A C 1
ATOM 4722 O O . THR A 1 623 ? 103.909 10.951 68.427 1.00 24.95 752 THR A O 1
ATOM 4726 N N . GLN A 1 624 ? 102.828 11.867 66.680 1.00 21.11 753 GLN A N 1
ATOM 4727 C CA . GLN A 1 624 ? 102.078 12.804 67.529 1.00 28.93 753 GLN A CA 1
ATOM 4728 C C . GLN A 1 624 ? 100.888 12.194 68.269 1.00 30.12 753 GLN A C 1
ATOM 4729 O O . GLN A 1 624 ? 100.578 12.608 69.386 1.00 26.65 753 GLN A O 1
ATOM 4735 N N . LEU A 1 625 ? 100.223 11.219 67.654 1.00 26.87 754 LEU A N 1
ATOM 4736 C CA . LEU A 1 625 ? 98.959 10.717 68.194 1.00 25.96 754 LEU A CA 1
ATOM 4737 C C . LEU A 1 625 ? 99.004 9.321 68.801 1.00 23.94 754 LEU A C 1
ATOM 4738 O O . LEU A 1 625 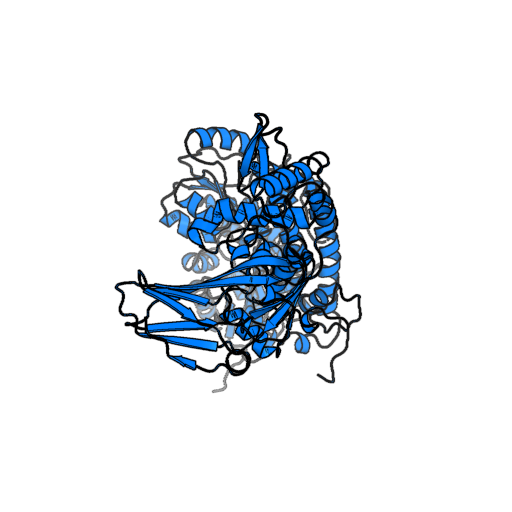? 98.310 9.048 69.775 1.00 26.96 754 LEU A O 1
ATOM 4743 N N . TYR A 1 626 ? 99.792 8.421 68.224 1.00 20.02 755 TYR A N 1
ATOM 4744 C CA . TYR A 1 626 ? 99.615 7.010 68.555 1.00 19.39 755 TYR A CA 1
ATOM 4745 C C . TYR A 1 626 ? 100.865 6.289 69.056 1.00 19.09 755 TYR A C 1
ATOM 4746 O O . TYR A 1 626 ? 100.759 5.232 69.661 1.00 23.78 755 TYR A O 1
ATOM 4755 N N . GLU A 1 627 ? 102.038 6.854 68.809 1.00 19.44 756 GLU A N 1
ATOM 4756 C CA . GLU A 1 627 ? 103.290 6.173 69.171 1.00 17.91 756 GLU A CA 1
ATOM 4757 C C . GLU A 1 627 ? 103.406 5.892 70.670 1.00 19.74 756 GLU A C 1
ATOM 4758 O O . GLU A 1 627 ? 103.931 4.858 71.080 1.00 22.32 756 GLU A O 1
ATOM 4764 N N . LYS A 1 628 ? 102.915 6.806 71.494 1.00 26.68 757 LYS A N 1
ATOM 4765 C CA . LYS A 1 628 ? 103.009 6.605 72.938 1.00 36.37 757 LYS A CA 1
ATOM 4766 C C . LYS A 1 628 ? 102.278 5.350 73.396 1.00 33.46 757 LYS A C 1
ATOM 4767 O O . LYS A 1 628 ? 102.721 4.682 74.320 1.00 37.19 757 LYS A O 1
ATOM 4773 N N . LYS A 1 629 ? 101.181 5.017 72.724 1.00 32.52 758 LYS A N 1
ATOM 4774 C CA . LYS A 1 629 ? 100.426 3.813 73.048 1.00 30.70 758 LYS A CA 1
ATOM 4775 C C . LYS A 1 629 ? 101.009 2.589 72.352 1.00 31.81 758 LYS A C 1
ATOM 4776 O O . LYS A 1 629 ? 101.182 1.539 72.970 1.00 36.03 758 LYS A O 1
ATOM 4782 N N . MET A 1 630 ? 101.318 2.725 71.064 1.00 20.66 759 MET A N 1
ATOM 4783 C CA . MET A 1 630 ? 101.718 1.574 70.255 1.00 25.23 759 MET A CA 1
ATOM 4784 C C . MET A 1 630 ? 103.203 1.233 70.372 1.00 25.19 759 MET A C 1
ATOM 4785 O O . MET A 1 630 ? 103.588 0.066 70.296 1.00 25.86 759 MET A O 1
ATOM 4790 N N . GLY A 1 631 ? 104.040 2.249 70.543 1.00 28.41 760 GLY A N 1
ATOM 4791 C CA . GLY A 1 631 ? 105.429 2.013 70.896 1.00 32.52 760 GLY A CA 1
ATOM 4792 C C . GLY A 1 631 ? 106.392 1.545 69.820 1.00 35.34 760 GLY A C 1
ATOM 4793 O O . GLY A 1 631 ? 107.539 1.221 70.127 1.00 41.85 760 GLY A O 1
ATOM 4794 N N . ILE A 1 632 ? 105.960 1.502 68.567 1.00 29.42 761 ILE A N 1
ATOM 4795 C CA . ILE A 1 632 ? 106.905 1.203 67.489 1.00 29.75 761 ILE A CA 1
ATOM 4796 C C . ILE A 1 632 ? 107.544 2.503 66.981 1.00 25.44 761 ILE A C 1
ATOM 4797 O O . ILE A 1 632 ? 106.832 3.433 66.605 1.00 26.26 761 ILE A O 1
ATOM 4802 N N . PRO A 1 633 ? 108.891 2.572 66.985 1.00 22.90 762 PRO A N 1
ATOM 4803 C CA . PRO A 1 633 ? 109.611 3.767 66.529 1.00 29.79 762 PRO A CA 1
ATOM 4804 C C . PRO A 1 633 ? 109.548 3.879 65.010 1.00 30.03 762 PRO A C 1
ATOM 4805 O O . PRO A 1 633 ? 109.538 2.856 64.316 1.00 26.14 762 PRO A O 1
ATOM 4809 N N . VAL A 1 634 ? 109.493 5.103 64.492 1.00 19.74 763 VAL A N 1
ATOM 4810 C CA . VAL A 1 634 ? 109.540 5.301 63.041 1.00 16.13 763 VAL A CA 1
ATOM 4811 C C . VAL A 1 634 ? 110.207 6.649 62.774 1.00 19.17 763 VAL A C 1
ATOM 4812 O O . VAL A 1 634 ? 109.928 7.629 63.471 1.00 22.61 763 VAL A O 1
ATOM 4816 N N . LYS A 1 635 ? 111.121 6.710 61.808 1.00 18.92 764 LYS A N 1
ATOM 4817 C CA . LYS A 1 635 ? 111.749 8.000 61.503 1.00 22.35 764 LYS A CA 1
ATOM 4818 C C . LYS A 1 635 ? 110.838 8.775 60.567 1.00 23.23 764 LYS A C 1
ATOM 4819 O O . LYS A 1 635 ? 110.232 8.193 59.661 1.00 18.57 764 LYS A O 1
ATOM 4825 N N . ILE A 1 636 ? 110.712 10.079 60.789 1.00 15.75 765 ILE A N 1
ATOM 4826 C CA . ILE A 1 636 ? 109.891 10.887 59.900 1.00 21.20 765 ILE A CA 1
ATOM 4827 C C . ILE A 1 636 ? 110.741 11.171 58.673 1.00 20.79 765 ILE A C 1
ATOM 4828 O O . ILE A 1 636 ? 111.590 12.068 58.667 1.00 16.77 765 ILE A O 1
ATOM 4833 N N . ALA A 1 637 ? 110.533 10.360 57.644 1.00 18.14 766 ALA A N 1
ATOM 4834 C CA . ALA A 1 637 ? 111.372 10.407 56.459 1.00 17.53 766 ALA A CA 1
ATOM 4835 C C . ALA A 1 637 ? 110.646 9.656 55.367 1.00 13.93 766 ALA A C 1
ATOM 4836 O O . ALA A 1 637 ? 109.840 8.777 55.653 1.00 13.69 766 ALA A O 1
ATOM 4838 N N . PRO A 1 638 ? 110.928 9.997 54.107 1.00 13.55 767 PRO A N 1
ATOM 4839 C CA . PRO A 1 638 ? 110.271 9.248 53.035 1.00 16.71 767 PRO A CA 1
ATOM 4840 C C . PRO A 1 638 ? 111.026 7.947 52.804 1.00 14.31 767 PRO A C 1
ATOM 4841 O O . PRO A 1 638 ? 111.996 7.642 53.516 1.00 18.06 767 PRO A O 1
ATOM 4845 N N . SER A 1 639 ? 110.613 7.195 51.798 1.00 12.06 768 SER A N 1
ATOM 4846 C CA . SER A 1 639 ? 111.150 5.851 51.601 1.00 14.13 768 SER A CA 1
ATOM 4847 C C . SER A 1 639 ? 110.868 5.395 50.167 1.00 16.25 768 SER A C 1
ATOM 4848 O O . SER A 1 639 ? 110.281 6.138 49.384 1.00 16.78 768 SER A O 1
ATOM 4851 N N . GLY A 1 640 ? 111.272 4.179 49.816 1.00 16.38 769 GLY A N 1
ATOM 4852 C CA . GLY A 1 640 ? 111.086 3.706 48.447 1.00 12.37 769 GLY A CA 1
ATOM 4853 C C . GLY A 1 640 ? 109.625 3.656 48.007 1.00 11.95 769 GLY A C 1
ATOM 4854 O O . GLY A 1 640 ? 108.751 3.305 48.791 1.00 11.27 769 GLY A O 1
ATOM 4855 N N . TYR A 1 641 ? 109.366 3.998 46.747 1.00 15.18 770 TYR A N 1
ATOM 4856 C CA . TYR A 1 641 ? 108.011 3.968 46.198 1.00 12.40 770 TYR A CA 1
ATOM 4857 C C . TYR A 1 641 ? 107.444 2.558 46.236 1.00 16.55 770 TYR A C 1
ATOM 4858 O O . TYR A 1 641 ? 106.282 2.369 46.576 1.00 13.70 770 TYR A O 1
ATOM 4867 N N . VAL A 1 642 ? 108.266 1.572 45.879 1.00 15.09 771 VAL A N 1
ATOM 4868 C CA . VAL A 1 642 ? 107.834 0.179 45.845 1.00 11.88 771 VAL A CA 1
ATOM 4869 C C . VAL A 1 642 ? 108.737 -0.624 46.739 1.00 12.39 771 VAL A C 1
ATOM 4870 O O . VAL A 1 642 ? 109.969 -0.470 46.706 1.00 13.99 771 VAL A O 1
ATOM 4874 N N . LYS A 1 643 ? 108.135 -1.506 47.519 1.00 10.95 772 LYS A N 1
ATOM 4875 C CA . LYS A 1 643 ? 108.904 -2.329 48.448 1.00 10.74 772 LYS A CA 1
ATOM 4876 C C . LYS A 1 643 ? 108.576 -3.794 48.253 1.00 14.70 772 LYS A C 1
ATOM 4877 O O . LYS A 1 643 ? 107.403 -4.160 48.092 1.00 12.26 772 LYS A O 1
ATOM 4883 N N . ILE A 1 644 ? 109.607 -4.632 48.253 1.00 11.46 773 ILE A N 1
ATOM 4884 C CA . ILE A 1 644 ? 109.383 -6.077 48.206 1.00 13.98 773 ILE A CA 1
ATOM 4885 C C . ILE A 1 644 ? 109.802 -6.738 49.508 1.00 14.58 773 ILE A C 1
ATOM 4886 O O . ILE A 1 644 ? 110.920 -6.527 50.014 1.00 12.00 773 ILE A O 1
ATOM 4891 N N . PHE A 1 645 ? 108.916 -7.557 50.055 1.00 10.34 774 PHE A N 1
ATOM 4892 C CA . PHE A 1 645 ? 109.267 -8.320 51.243 1.00 10.28 774 PHE A CA 1
ATOM 4893 C C . PHE A 1 645 ? 109.215 -9.812 50.938 1.00 15.77 774 PHE A C 1
ATOM 4894 O O . PHE A 1 645 ? 108.418 -10.252 50.105 1.00 16.60 774 PHE A O 1
ATOM 4902 N N . GLU A 1 646 ? 110.042 -10.585 51.641 1.00 12.98 775 GLU A N 1
ATOM 4903 C CA . GLU A 1 646 ? 109.954 -12.046 51.590 1.00 13.71 775 GLU A CA 1
ATOM 4904 C C . GLU A 1 646 ? 109.287 -12.541 52.865 1.00 11.52 775 GLU A C 1
ATOM 4905 O O . GLU A 1 646 ? 109.516 -11.999 53.960 1.00 13.97 775 GLU A O 1
ATOM 4911 N N . ARG A 1 647 ? 108.449 -13.567 52.726 1.00 12.41 776 ARG A N 1
ATOM 4912 C CA . ARG A 1 647 ? 107.832 -14.226 53.881 1.00 14.06 776 ARG A CA 1
ATOM 4913 C C . ARG A 1 647 ? 108.675 -15.436 54.244 1.00 11.46 776 ARG A C 1
ATOM 4914 O O . ARG A 1 647 ? 108.967 -16.248 53.376 1.00 13.84 776 ARG A O 1
ATOM 4922 N N . VAL A 1 648 ? 109.088 -15.534 55.511 1.00 14.39 777 VAL A N 1
ATOM 4923 C CA . VAL A 1 648 ? 110.046 -16.552 55.970 1.00 13.42 777 VAL A CA 1
ATOM 4924 C C . VAL A 1 648 ? 109.560 -17.181 57.285 1.00 13.35 777 VAL A C 1
ATOM 4925 O O . VAL A 1 648 ? 108.754 -16.584 58.002 1.00 18.73 777 VAL A O 1
ATOM 4929 N N . LYS A 1 649 ? 110.030 -18.384 57.595 1.00 19.71 778 LYS A N 1
ATOM 4930 C CA . LYS A 1 649 ? 109.675 -18.997 58.872 1.00 18.06 778 LYS A CA 1
ATOM 4931 C C . LYS A 1 649 ? 110.229 -18.154 60.003 1.00 22.55 778 LYS A C 1
ATOM 4932 O O . LYS A 1 649 ? 109.533 -17.894 60.986 1.00 22.08 778 LYS A O 1
ATOM 4938 N N . GLY A 1 650 ? 111.481 -17.728 59.855 1.00 18.38 779 GLY A N 1
ATOM 4939 C CA . GLY A 1 650 ? 112.125 -16.885 60.847 1.00 16.44 779 GLY A CA 1
ATOM 4940 C C . GLY A 1 650 ? 112.934 -17.758 61.790 1.00 21.94 779 GLY A C 1
ATOM 4941 O O . GLY A 1 650 ? 112.514 -18.860 62.137 1.00 23.04 779 GLY A O 1
ATOM 4942 N N . ALA A 1 651 ? 114.098 -17.270 62.196 1.00 17.52 780 ALA A N 1
ATOM 4943 C CA . ALA A 1 651 ? 114.924 -17.976 63.169 1.00 18.72 780 ALA A CA 1
ATOM 4944 C C . ALA A 1 651 ? 114.366 -17.743 64.566 1.00 20.72 780 ALA A C 1
ATOM 4945 O O . ALA A 1 651 ? 114.080 -16.600 64.938 1.00 24.93 780 ALA A O 1
ATOM 4947 N N . VAL A 1 652 ? 114.221 -18.810 65.345 1.00 20.20 781 VAL A N 1
ATOM 4948 C CA . VAL A 1 652 ? 113.708 -18.692 66.704 1.00 21.62 781 VAL A CA 1
ATOM 4949 C C . VAL A 1 652 ? 114.854 -18.579 67.706 1.00 25.91 781 VAL A C 1
ATOM 4950 O O . VAL A 1 652 ? 115.691 -19.482 67.810 1.00 29.62 781 VAL A O 1
ATOM 4954 N N . VAL A 1 653 ? 114.886 -17.477 68.449 1.00 20.75 782 VAL A N 1
ATOM 4955 C CA . VAL A 1 653 ? 115.849 -17.314 69.536 1.00 23.45 782 VAL A CA 1
ATOM 4956 C C . VAL A 1 653 ? 115.088 -17.366 70.858 1.00 25.16 782 VAL A C 1
ATOM 4957 O O . VAL A 1 653 ? 114.100 -16.649 71.031 1.00 25.73 782 VAL A O 1
ATOM 4961 N N . THR A 1 654 ? 115.535 -18.203 71.792 1.00 26.91 783 THR A N 1
ATOM 4962 C CA . THR A 1 654 ? 114.790 -18.394 73.034 1.00 25.05 783 THR A CA 1
ATOM 4963 C C . THR A 1 654 ? 115.709 -18.771 74.192 1.00 26.66 783 THR A C 1
ATOM 4964 O O . THR A 1 654 ? 116.760 -19.382 73.987 1.00 32.58 783 THR A O 1
ATOM 4968 N N . GLY A 1 655 ? 115.322 -18.400 75.406 1.00 27.41 784 GLY A N 1
ATOM 4969 C CA . GLY A 1 655 ? 116.139 -18.729 76.558 1.00 31.05 784 GLY A CA 1
ATOM 4970 C C . GLY A 1 655 ? 115.547 -18.256 77.863 1.00 34.23 784 GLY A C 1
ATOM 4971 O O . GL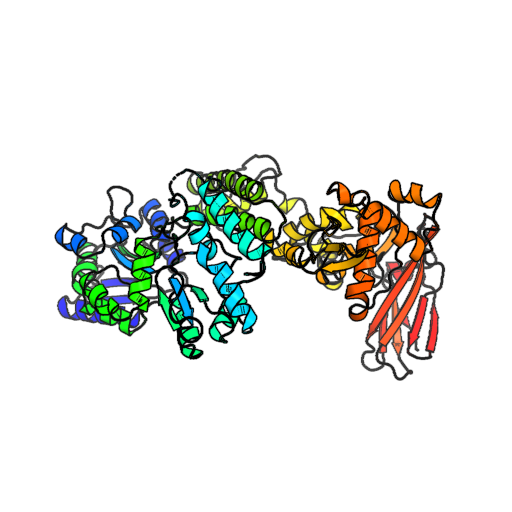Y A 1 655 ? 114.452 -17.685 77.898 1.00 31.27 784 GLY A O 1
ATOM 4972 N N . LYS A 1 656 ? 116.289 -18.499 78.939 1.00 32.91 785 LYS A N 1
ATOM 4973 C CA . LYS A 1 656 ? 115.904 -18.081 80.277 1.00 36.22 785 LYS A CA 1
ATOM 4974 C C . LYS A 1 656 ? 116.164 -16.589 80.481 1.00 35.82 785 LYS A C 1
ATOM 4975 O O . LYS A 1 656 ? 117.138 -16.054 79.958 1.00 34.99 785 LYS A O 1
ATOM 4981 N N . VAL A 1 657 ? 115.296 -15.924 81.240 1.00 32.24 786 VAL A N 1
ATOM 4982 C CA . VAL A 1 657 ? 115.503 -14.520 81.581 1.00 36.34 786 VAL A CA 1
ATOM 4983 C C . VAL A 1 657 ? 115.882 -14.385 83.056 1.00 42.48 786 VAL A C 1
ATOM 4984 O O . VAL A 1 657 ? 115.065 -14.621 83.947 1.00 40.42 786 VAL A O 1
ATOM 4988 N N . SER A 1 658 ? 117.137 -14.020 83.303 1.00 36.75 787 SER A N 1
ATOM 4989 C CA . SER A 1 658 ? 117.666 -13.931 84.658 1.00 47.66 787 SER A CA 1
ATOM 4990 C C . SER A 1 658 ? 117.418 -12.541 85.264 1.00 47.10 787 SER A C 1
ATOM 4991 O O . SER A 1 658 ? 117.318 -12.382 86.479 1.00 41.24 787 SER A O 1
ATOM 4994 N N . ALA A 1 659 ? 117.317 -11.538 84.400 1.00 43.68 788 ALA A N 1
ATOM 4995 C CA . ALA A 1 659 ? 117.049 -10.167 84.832 1.00 40.21 788 ALA A CA 1
ATOM 4996 C C . ALA A 1 659 ? 115.615 -10.023 85.339 1.00 42.64 788 ALA A C 1
ATOM 4997 O O . ALA A 1 659 ? 114.711 -10.719 84.872 1.00 43.28 788 ALA A O 1
ATOM 4999 N N . ASN A 1 660 ? 115.397 -9.106 86.277 1.00 44.11 789 ASN A N 1
ATOM 5000 C CA . ASN A 1 660 ? 114.064 -8.914 86.845 1.00 50.57 789 ASN A CA 1
ATOM 5001 C C . ASN A 1 660 ? 113.184 -8.030 85.972 1.00 47.49 789 ASN A C 1
ATOM 5002 O O . ASN A 1 660 ? 112.956 -6.863 86.296 1.00 42.95 789 ASN A O 1
ATOM 5007 N N . VAL A 1 661 ? 112.678 -8.598 84.878 1.00 40.81 790 VAL A N 1
ATOM 5008 C CA . VAL A 1 661 ? 111.973 -7.820 83.868 1.00 37.95 790 VAL A CA 1
ATOM 5009 C C . VAL A 1 661 ? 110.830 -8.620 83.218 1.00 36.64 790 VAL A C 1
ATOM 5010 O O . VAL A 1 661 ? 110.852 -9.846 83.213 1.00 32.27 790 VAL A O 1
ATOM 5014 N N . THR A 1 662 ? 109.833 -7.921 82.677 1.00 37.69 791 THR A N 1
ATOM 5015 C CA . THR A 1 662 ? 108.663 -8.582 82.094 1.00 35.22 791 THR A CA 1
ATOM 5016 C C . THR A 1 662 ? 108.713 -8.622 80.565 1.00 33.59 791 THR A C 1
ATOM 5017 O O . THR A 1 662 ? 107.898 -9.296 79.931 1.00 33.10 791 THR A O 1
ATOM 5021 N N . GLU A 1 663 ? 109.669 -7.903 79.972 1.00 28.56 792 GLU A N 1
ATOM 5022 C CA . GLU A 1 663 ? 109.808 -7.873 78.516 1.00 29.00 792 GLU A CA 1
ATOM 5023 C C . GLU A 1 663 ? 111.241 -8.081 78.041 1.00 24.08 792 GLU A C 1
ATOM 5024 O O . GLU A 1 663 ? 112.191 -7.776 78.754 1.00 26.07 792 GLU A O 1
ATOM 5030 N N . VAL A 1 664 ? 111.372 -8.553 76.805 1.00 22.69 793 VAL A N 1
ATOM 5031 C CA . VAL A 1 664 ? 112.659 -8.642 76.117 1.00 25.12 793 VAL A CA 1
ATOM 5032 C C . VAL A 1 664 ? 112.506 -7.900 74.790 1.00 22.99 793 VAL A C 1
ATOM 5033 O O . VAL A 1 664 ? 111.501 -8.082 74.110 1.00 19.56 793 VAL A O 1
ATOM 5037 N N . SER A 1 665 ? 113.472 -7.048 74.438 1.00 19.70 794 SER A N 1
ATOM 5038 C CA . SER A 1 665 ? 113.450 -6.369 73.138 1.00 21.45 794 SER A CA 1
ATOM 5039 C C . SER A 1 665 ? 114.601 -6.820 72.255 1.00 22.20 794 SER A C 1
ATOM 5040 O O . SER A 1 665 ? 115.686 -7.138 72.745 1.00 23.95 794 SER A O 1
ATOM 5043 N N . VAL A 1 666 ? 114.360 -6.825 70.948 1.00 16.54 795 VAL A N 1
ATOM 5044 C CA . VAL A 1 666 ? 115.398 -7.104 69.979 1.00 16.09 795 VAL A CA 1
ATOM 5045 C C . VAL A 1 666 ? 115.367 -5.960 68.990 1.00 19.88 795 VAL A C 1
ATOM 5046 O O . VAL A 1 666 ? 114.286 -5.544 68.553 1.00 16.67 795 VAL A O 1
ATOM 5050 N N . ASN A 1 667 ? 116.533 -5.437 68.640 1.00 15.24 796 ASN A N 1
ATOM 5051 C CA . ASN A 1 667 ? 116.586 -4.431 67.587 1.00 19.47 796 ASN A CA 1
ATOM 5052 C C . ASN A 1 667 ? 117.804 -4.583 66.688 1.00 21.93 796 ASN A C 1
ATOM 5053 O O . ASN A 1 667 ? 118.828 -5.108 67.111 1.00 20.40 796 ASN A O 1
ATOM 5058 N N . ALA A 1 668 ? 117.680 -4.121 65.445 1.00 19.93 797 ALA A N 1
ATOM 5059 C CA . ALA A 1 668 ? 118.797 -4.102 64.503 1.00 17.83 797 ALA A CA 1
ATOM 5060 C C . ALA A 1 668 ? 118.619 -2.941 63.540 1.00 17.23 797 ALA A C 1
ATOM 5061 O O . ALA A 1 668 ? 117.486 -2.528 63.272 1.00 17.03 797 ALA A O 1
ATOM 5063 N N . THR A 1 669 ? 119.722 -2.425 63.011 1.00 16.35 798 THR A N 1
ATOM 5064 C CA . THR A 1 669 ? 119.620 -1.422 61.949 1.00 17.53 798 THR A CA 1
ATOM 5065 C C . THR A 1 669 ? 119.680 -2.092 60.578 1.00 16.33 798 THR A C 1
ATOM 5066 O O . THR A 1 669 ? 120.610 -2.859 60.290 1.00 17.64 798 THR A O 1
ATOM 5070 N N . ILE A 1 670 ? 118.671 -1.818 59.743 1.00 12.58 799 ILE A N 1
ATOM 5071 C CA . ILE A 1 670 ? 118.613 -2.372 58.397 1.00 12.34 799 ILE A CA 1
ATOM 5072 C C . ILE A 1 670 ? 119.000 -1.287 57.402 1.00 14.68 799 ILE A C 1
ATOM 5073 O O . ILE A 1 670 ? 118.609 -0.129 57.575 1.00 17.09 799 ILE A O 1
ATOM 5078 N N . LYS A 1 671 ? 119.750 -1.649 56.364 1.00 13.38 800 LYS A N 1
ATOM 5079 C CA . LYS A 1 671 ? 120.118 -0.698 55.324 1.00 13.65 800 LYS A CA 1
ATOM 5080 C C . LYS A 1 671 ? 119.570 -1.243 54.014 1.00 17.14 800 LYS A C 1
ATOM 5081 O O . LYS A 1 671 ? 119.779 -2.413 53.689 1.00 15.79 800 LYS A O 1
ATOM 5087 N N . THR A 1 672 ? 118.862 -0.410 53.261 1.00 15.79 801 THR A N 1
ATOM 5088 C CA . THR A 1 672 ? 118.274 -0.854 51.997 1.00 17.50 801 THR A CA 1
ATOM 5089 C C . THR A 1 672 ? 119.226 -0.616 50.823 1.00 23.11 801 THR A C 1
ATOM 5090 O O . THR A 1 672 ? 120.318 -0.050 50.990 1.00 18.81 801 THR A O 1
ATOM 5094 N N . ASN A 1 673 ? 118.800 -1.025 49.631 1.00 19.29 802 ASN A N 1
ATOM 5095 C CA . ASN A 1 673 ? 119.590 -0.813 48.419 1.00 19.61 802 ASN A CA 1
ATOM 5096 C C . ASN A 1 673 ? 119.594 0.634 47.931 1.00 20.84 802 ASN A C 1
ATOM 5097 O O . ASN A 1 673 ? 120.251 0.960 46.943 1.00 25.58 802 ASN A O 1
ATOM 5102 N N . GLN A 1 674 ? 118.852 1.500 48.620 1.00 18.78 803 GLN A N 1
ATOM 5103 C CA . GLN A 1 674 ? 118.899 2.930 48.342 1.00 19.76 803 GLN A CA 1
ATOM 5104 C C . GLN A 1 674 ? 119.773 3.635 49.372 1.00 24.76 803 GLN A C 1
ATOM 5105 O O . GLN A 1 674 ? 119.789 4.862 49.425 1.00 21.68 803 GLN A O 1
ATOM 5111 N N . ASN A 1 675 ? 120.471 2.844 50.193 1.00 22.84 804 ASN A N 1
ATOM 5112 C CA . ASN A 1 675 ? 121.313 3.337 51.288 1.00 22.14 804 ASN A CA 1
ATOM 5113 C C . ASN A 1 675 ? 120.566 4.092 52.381 1.00 21.65 804 ASN A C 1
ATOM 5114 O O . ASN A 1 675 ? 121.156 4.879 53.125 1.00 20.89 804 ASN A O 1
ATOM 5119 N N . ARG A 1 676 ? 119.265 3.844 52.463 1.00 19.24 805 ARG A N 1
ATOM 5120 C CA . ARG A 1 676 ? 118.447 4.374 53.524 1.00 15.85 805 ARG A CA 1
ATOM 5121 C C . ARG A 1 676 ? 118.530 3.380 54.683 1.00 15.98 805 ARG A C 1
ATOM 5122 O O . ARG A 1 676 ? 118.607 2.172 54.452 1.00 16.88 805 ARG A O 1
ATOM 5130 N N . THR A 1 677 ? 118.550 3.863 55.925 1.00 14.08 806 THR A N 1
ATOM 5131 C CA . THR A 1 677 ? 118.473 2.932 57.060 1.00 13.29 806 THR A CA 1
ATOM 5132 C C . THR A 1 677 ? 117.177 3.100 57.840 1.00 18.43 806 THR A C 1
ATOM 5133 O O . THR A 1 677 ? 116.595 4.181 57.869 1.00 17.64 806 THR A O 1
ATOM 5137 N N . PHE A 1 678 ? 116.728 2.015 58.461 1.00 13.73 807 PHE A N 1
ATOM 5138 C CA . PHE A 1 678 ? 115.608 2.082 59.389 1.00 12.04 807 PHE A CA 1
ATOM 5139 C C . PHE A 1 678 ? 115.856 1.074 60.497 1.00 16.31 807 PHE A C 1
ATOM 5140 O O . PHE A 1 678 ? 116.726 0.207 60.361 1.00 19.30 807 PHE A O 1
ATOM 5148 N N . GLU A 1 679 ? 115.133 1.202 61.606 1.00 15.04 808 GLU A N 1
ATOM 5149 C CA . GLU A 1 679 ? 115.321 0.280 62.718 1.00 11.96 808 GLU A CA 1
ATOM 5150 C C . GLU A 1 679 ? 114.318 -0.856 62.643 1.00 14.60 808 GLU A C 1
ATOM 5151 O O . GLU A 1 679 ? 113.145 -0.626 62.363 1.00 16.02 808 GLU A O 1
ATOM 5157 N N . TYR A 1 680 ? 114.781 -2.085 62.861 1.00 16.77 809 TYR A N 1
ATOM 5158 C CA . TYR A 1 680 ? 113.866 -3.201 63.095 1.00 16.28 809 TYR A CA 1
ATOM 5159 C C . TYR A 1 680 ? 113.758 -3.405 64.603 1.00 18.73 809 TYR A C 1
ATOM 5160 O O . TYR A 1 680 ? 114.782 -3.545 65.271 1.00 15.46 809 TYR A O 1
ATOM 5169 N N . TRP A 1 681 ? 112.536 -3.407 65.134 1.00 15.27 810 TRP A N 1
ATOM 5170 C CA . TRP A 1 681 ? 112.312 -3.657 66.567 1.00 16.23 810 TRP A CA 1
ATOM 5171 C C . TRP A 1 681 ? 111.333 -4.777 66.781 1.00 18.29 810 TRP A C 1
ATOM 5172 O O . TRP A 1 681 ? 110.367 -4.919 66.032 1.00 19.90 810 TRP A O 1
ATOM 5183 N N . GLN A 1 682 ? 111.557 -5.572 67.820 1.00 15.17 811 GLN A N 1
ATOM 5184 C CA . GLN A 1 682 ? 110.515 -6.491 68.240 1.00 18.54 811 GLN A CA 1
ATOM 5185 C C . GLN A 1 682 ? 110.603 -6.668 69.744 1.00 17.94 811 GLN A C 1
ATOM 5186 O O . GLN A 1 682 ? 111.702 -6.838 70.289 1.00 18.18 811 GLN A O 1
ATOM 5192 N N . THR A 1 683 ? 109.461 -6.581 70.419 1.00 16.57 812 THR A N 1
ATOM 5193 C CA . THR A 1 683 ? 109.428 -6.743 71.873 1.00 20.64 812 THR A CA 1
ATOM 5194 C C . THR A 1 683 ? 108.531 -7.904 72.280 1.00 23.49 812 THR A C 1
ATOM 5195 O O . THR A 1 683 ? 107.391 -7.999 71.826 1.00 22.40 812 THR A O 1
ATOM 5199 N N . VAL A 1 684 ? 109.024 -8.782 73.151 1.00 23.99 813 VAL A N 1
ATOM 5200 C CA . VAL A 1 684 ? 108.196 -9.905 73.583 1.00 20.77 813 VAL A CA 1
ATOM 5201 C C . VAL A 1 684 ? 108.037 -9.980 75.092 1.00 25.11 813 VAL A C 1
ATOM 5202 O O . VAL A 1 684 ? 108.872 -9.489 75.862 1.00 24.30 813 VAL A O 1
ATOM 5206 N N . GLU A 1 685 ? 106.935 -10.594 75.500 1.00 25.75 814 GLU A N 1
ATOM 5207 C CA . GLU A 1 685 ? 106.598 -10.768 76.900 1.00 27.24 814 GLU A CA 1
ATOM 5208 C C . GLU A 1 685 ? 107.423 -11.908 77.483 1.00 26.94 814 GLU A C 1
ATOM 5209 O O . GLU A 1 685 ? 107.623 -12.928 76.823 1.00 37.68 814 GLU A O 1
ATOM 5215 N N . VAL A 1 686 ? 107.928 -11.744 78.705 1.00 27.15 815 VAL A N 1
ATOM 5216 C CA . VAL A 1 686 ? 108.608 -12.853 79.363 1.00 28.37 815 VAL A CA 1
ATOM 5217 C C . VAL A 1 686 ? 107.550 -13.800 79.923 1.00 31.26 815 VAL A C 1
ATOM 5218 O O . VAL A 1 686 ? 106.679 -13.383 80.685 1.00 35.76 815 VAL A O 1
ATOM 5222 N N . LYS A 1 687 ? 107.619 -15.071 79.538 1.00 34.52 816 LYS A N 1
ATOM 5223 C CA . LYS A 1 687 ? 106.643 -16.051 79.986 1.00 35.93 816 LYS A CA 1
ATOM 5224 C C . LYS A 1 687 ? 107.289 -17.034 80.937 1.00 38.05 816 LYS A C 1
ATOM 5225 O O . LYS A 1 687 ? 108.032 -17.917 80.509 1.00 38.76 816 LYS A O 1
ATOM 5231 N N . ASN A 1 688 ? 106.993 -16.875 82.225 1.00 45.67 817 ASN A N 1
ATOM 5232 C CA . ASN A 1 688 ? 107.553 -17.727 83.277 1.00 52.08 817 ASN A CA 1
ATOM 5233 C C . ASN A 1 688 ? 109.054 -17.973 83.133 1.00 47.09 817 ASN A C 1
ATOM 5234 O O . ASN A 1 688 ? 109.506 -19.115 82.984 1.00 38.72 817 ASN A O 1
ATOM 5239 N N . GLY A 1 689 ? 109.809 -16.878 83.145 1.00 47.23 818 GLY A N 1
ATOM 5240 C CA . GLY A 1 689 ? 111.258 -16.940 83.148 1.00 47.13 818 GLY A CA 1
ATOM 5241 C C . GLY A 1 689 ? 111.903 -17.141 81.793 1.00 40.09 818 GLY A C 1
ATOM 5242 O O . GLY A 1 689 ? 113.132 -17.208 81.703 1.00 35.48 818 GLY A O 1
ATOM 5243 N N . THR A 1 690 ? 111.096 -17.257 80.738 1.00 37.43 819 THR A N 1
ATOM 5244 C CA . THR A 1 690 ? 111.660 -17.393 79.397 1.00 37.66 819 THR A CA 1
ATOM 5245 C C . THR A 1 690 ? 111.107 -16.386 78.399 1.00 34.10 819 THR A C 1
ATOM 5246 O O . THR A 1 690 ? 110.058 -15.775 78.615 1.00 36.11 819 THR A O 1
ATOM 5250 N N . TYR A 1 691 ? 111.833 -16.238 77.298 1.00 28.95 820 TYR A N 1
ATOM 5251 C CA . TYR A 1 691 ? 111.430 -15.374 76.198 1.00 29.14 820 TYR A CA 1
ATOM 5252 C C . TYR A 1 691 ? 111.597 -16.163 74.904 1.00 30.77 820 TYR A C 1
ATOM 5253 O O . TYR A 1 691 ? 112.407 -17.091 74.828 1.00 26.68 820 TYR A O 1
ATOM 5262 N N . THR A 1 692 ? 110.846 -15.780 73.881 1.00 24.99 821 THR A N 1
ATOM 5263 C CA . THR A 1 692 ? 110.994 -16.384 72.567 1.00 26.59 821 THR A CA 1
ATOM 5264 C C . THR A 1 692 ? 110.778 -15.286 71.549 1.00 25.92 821 THR A C 1
ATOM 5265 O O . THR A 1 692 ? 109.776 -14.570 71.605 1.00 26.92 821 THR A O 1
ATOM 5269 N N . VAL A 1 693 ? 111.733 -15.116 70.643 1.00 21.42 822 VAL A N 1
ATOM 5270 C CA . VAL A 1 693 ? 111.590 -14.105 69.609 1.00 22.11 822 VAL A CA 1
ATOM 5271 C C . VAL A 1 693 ? 111.906 -14.739 68.260 1.00 25.79 822 VAL A C 1
ATOM 5272 O O . VAL A 1 693 ? 112.806 -15.583 68.155 1.00 21.24 822 VAL A O 1
ATOM 5276 N N . VAL A 1 694 ? 111.122 -14.384 67.243 1.00 21.44 823 VAL A N 1
ATOM 5277 C CA . VAL A 1 694 ? 111.281 -14.967 65.910 1.00 19.67 823 VAL A CA 1
ATOM 5278 C C . VAL A 1 694 ? 111.763 -13.870 64.972 1.00 20.04 823 VAL A C 1
ATOM 5279 O O . VAL A 1 694 ? 111.094 -12.851 64.833 1.00 19.77 823 VAL A O 1
ATOM 5283 N N . LEU A 1 695 ? 112.929 -14.069 64.349 1.00 16.64 824 LEU A N 1
ATOM 5284 C CA . LEU A 1 695 ? 113.622 -12.998 63.614 1.00 14.53 824 LEU A CA 1
ATOM 5285 C C . LEU A 1 695 ? 113.713 -13.288 62.118 1.00 20.24 824 LEU A C 1
ATOM 5286 O O . LEU A 1 695 ? 114.141 -14.370 61.725 1.00 18.12 824 LEU A O 1
ATOM 5291 N N . PRO A 1 696 ? 113.340 -12.314 61.270 1.00 16.26 825 PRO A N 1
ATOM 5292 C CA . PRO A 1 696 ? 113.278 -12.632 59.834 1.00 17.24 825 PRO A CA 1
ATOM 5293 C C . PRO A 1 696 ? 114.520 -12.242 59.006 1.00 14.96 825 PRO A C 1
ATOM 5294 O O . PRO A 1 696 ? 114.644 -12.717 57.877 1.00 15.47 825 PRO A O 1
ATOM 5298 N N . TYR A 1 697 ? 115.418 -11.411 59.530 1.00 13.14 826 TYR A N 1
ATOM 5299 C CA . TYR A 1 697 ? 116.627 -11.075 58.776 1.00 17.69 826 TYR A CA 1
ATOM 5300 C C . TYR A 1 697 ? 117.788 -11.992 59.105 1.00 18.09 826 TYR A C 1
ATOM 5301 O O . TYR A 1 697 ? 117.991 -12.379 60.268 1.00 19.48 826 TYR A O 1
ATOM 5310 N N . SER A 1 698 ? 118.562 -12.337 58.081 1.00 17.37 827 SER A N 1
ATOM 5311 C CA . SER A 1 698 ? 119.809 -13.051 58.295 1.00 22.05 827 SER A CA 1
ATOM 5312 C C . SER A 1 698 ? 120.973 -12.112 57.982 1.00 21.87 827 SER A C 1
ATOM 5313 O O . SER A 1 698 ? 120.775 -11.038 57.416 1.00 16.04 827 SER A O 1
ATOM 5316 N N . HIS A 1 699 ? 122.186 -12.513 58.349 1.00 19.46 828 HIS A N 1
ATOM 5317 C CA . HIS A 1 699 ? 123.359 -11.662 58.133 1.00 21.00 828 HIS A CA 1
ATOM 5318 C C . HIS A 1 699 ? 124.263 -12.139 56.999 1.00 26.40 828 HIS A C 1
ATOM 5319 O O . HIS A 1 699 ? 125.379 -11.631 56.830 1.00 24.67 828 HIS A O 1
ATOM 5326 N N . ASN A 1 700 ? 123.787 -13.117 56.232 1.00 25.26 829 ASN A N 1
ATOM 5327 C CA . ASN A 1 700 ? 124.533 -13.610 55.074 1.00 27.81 829 ASN A CA 1
ATOM 5328 C C . ASN A 1 700 ? 123.608 -13.951 53.908 1.00 23.81 829 ASN A C 1
ATOM 5329 O O . ASN A 1 700 ? 123.862 -14.890 53.152 1.00 28.52 829 ASN A O 1
ATOM 5334 N N . SER A 1 701 ? 122.528 -13.191 53.770 1.00 20.57 830 SER A N 1
ATOM 5335 C CA . SER A 1 701 ? 121.621 -13.360 52.635 1.00 20.27 830 SER A CA 1
ATOM 5336 C C . SER A 1 701 ? 122.204 -12.645 51.421 1.00 26.75 830 SER A C 1
ATOM 5337 O O . SER A 1 701 ? 123.019 -11.730 51.554 1.00 32.15 830 SER A O 1
ATOM 5340 N N . ASP A 1 702 ? 121.779 -13.058 50.237 1.00 29.64 831 ASP A N 1
ATOM 5341 C CA . ASP A 1 702 ? 122.278 -12.454 49.007 1.00 33.22 831 ASP A CA 1
ATOM 5342 C C . ASP A 1 702 ? 121.411 -11.261 48.579 1.00 32.37 831 ASP A C 1
ATOM 5343 O O . ASP A 1 702 ? 121.544 -10.744 47.468 1.00 32.34 831 ASP A O 1
ATOM 5348 N N . TYR A 1 703 ? 120.524 -10.823 49.467 1.00 27.86 832 TYR A N 1
ATOM 5349 C CA . TYR A 1 703 ? 119.653 -9.689 49.165 1.00 23.28 832 TYR A CA 1
ATOM 5350 C C . TYR A 1 703 ? 120.350 -8.357 49.397 1.00 29.06 832 TYR A C 1
ATOM 5351 O O . TYR A 1 703 ? 121.223 -8.251 50.262 1.00 28.86 832 TYR A O 1
ATOM 5360 N N . PRO A 1 704 ? 119.966 -7.335 48.610 1.00 26.72 833 PRO A N 1
ATOM 5361 C CA . PRO A 1 704 ? 120.537 -5.986 48.675 1.00 29.20 833 PRO A CA 1
ATOM 5362 C C . PRO A 1 704 ? 120.026 -5.169 49.861 1.00 31.82 833 PRO A C 1
ATOM 5363 O O . PRO A 1 704 ? 120.634 -4.141 50.149 1.00 27.94 833 PRO A O 1
ATOM 5367 N N . VAL A 1 705 ? 118.927 -5.585 50.496 1.00 24.73 834 VAL A N 1
ATOM 5368 C CA . VAL A 1 705 ? 118.514 -5.008 51.785 1.00 19.79 834 VAL A CA 1
ATOM 5369 C C . VAL A 1 705 ? 119.020 -5.955 52.865 1.00 22.26 834 VAL A C 1
ATOM 5370 O O . VAL A 1 705 ? 118.763 -7.161 52.785 1.00 24.00 834 VAL A O 1
ATOM 5374 N N . LYS A 1 706 ? 119.744 -5.435 53.864 1.00 15.61 835 LYS A N 1
ATOM 5375 C CA . LYS A 1 706 ? 120.328 -6.304 54.899 1.00 16.84 835 LYS A CA 1
ATOM 5376 C C . LYS A 1 706 ? 120.568 -5.606 56.244 1.00 18.04 835 LYS A C 1
ATOM 5377 O O . LYS A 1 706 ? 120.780 -4.391 56.296 1.00 14.96 835 LYS A O 1
ATOM 5383 N N . PRO A 1 707 ? 120.551 -6.375 57.344 1.00 18.16 836 PRO A N 1
ATOM 5384 C CA . PRO A 1 707 ? 120.925 -5.733 58.610 1.00 19.00 836 PRO A CA 1
ATOM 5385 C C . PRO A 1 707 ? 122.416 -5.384 58.584 1.00 22.05 836 PRO A C 1
ATOM 5386 O O . PRO A 1 707 ? 123.233 -6.138 58.054 1.00 21.22 836 PRO A O 1
ATOM 5390 N N . ILE A 1 708 ? 122.765 -4.224 59.122 1.00 18.64 837 ILE A N 1
ATOM 5391 C CA . ILE A 1 708 ? 124.165 -3.830 59.172 1.00 18.54 837 ILE A CA 1
ATOM 5392 C C . ILE A 1 708 ? 124.649 -3.788 60.607 1.00 19.63 837 ILE A C 1
ATOM 5393 O O . ILE A 1 708 ? 125.769 -3.372 60.889 1.00 24.76 837 ILE A O 1
ATOM 5398 N N . THR A 1 709 ? 123.798 -4.220 61.525 1.00 17.21 838 THR A N 1
ATOM 5399 C CA . THR A 1 709 ? 124.232 -4.417 62.896 1.00 20.33 838 THR A CA 1
ATOM 5400 C C . THR A 1 709 ? 123.796 -5.799 63.304 1.00 18.50 838 THR A C 1
ATOM 5401 O O . THR A 1 709 ? 122.844 -6.346 62.726 1.00 19.40 838 THR A O 1
ATOM 5405 N N . PRO A 1 710 ? 124.457 -6.373 64.326 1.00 20.05 839 PRO A N 1
ATOM 5406 C CA . PRO A 1 710 ? 123.868 -7.607 64.863 1.00 22.43 839 PRO A CA 1
ATOM 5407 C C . PRO A 1 710 ? 122.503 -7.296 65.468 1.00 20.26 839 PRO A C 1
ATOM 5408 O O . PRO A 1 710 ? 122.139 -6.119 65.601 1.00 17.40 839 PRO A O 1
ATOM 5412 N N . TYR A 1 711 ? 121.732 -8.326 65.795 1.00 18.89 840 TYR A N 1
ATOM 5413 C CA . TYR A 1 711 ? 120.569 -8.120 66.630 1.00 16.98 840 TYR A CA 1
ATOM 5414 C C . TYR A 1 711 ? 121.033 -7.787 68.048 1.00 22.02 840 TYR A C 1
ATOM 5415 O O . TYR A 1 711 ? 121.926 -8.457 68.602 1.00 21.65 840 TYR A O 1
ATOM 5424 N N . HIS A 1 712 ? 120.441 -6.748 68.632 1.00 17.55 841 HIS A N 1
ATOM 5425 C CA . HIS A 1 712 ? 120.716 -6.401 70.025 1.00 19.01 841 HIS A CA 1
ATOM 5426 C C . HIS A 1 712 ? 119.546 -6.865 70.865 1.00 21.83 841 HIS A C 1
ATOM 5427 O O . HIS A 1 712 ? 118.442 -6.325 70.763 1.00 20.96 841 HIS A O 1
ATOM 5434 N N . ILE A 1 713 ? 119.790 -7.884 71.679 1.00 19.56 842 ILE A N 1
ATOM 5435 C CA . ILE A 1 713 ? 118.748 -8.470 72.497 1.00 20.02 842 ILE A CA 1
ATOM 5436 C C . ILE A 1 713 ? 118.933 -8.038 73.948 1.00 21.09 842 ILE A C 1
ATOM 5437 O O . ILE A 1 713 ? 120.007 -8.222 74.528 1.00 22.70 842 ILE A O 1
ATOM 5442 N N . LYS A 1 714 ? 117.886 -7.450 74.523 1.00 26.32 843 LYS A N 1
ATOM 5443 C CA . LYS A 1 714 ? 118.006 -6.810 75.833 1.00 28.81 843 LYS A CA 1
ATOM 5444 C C . LYS A 1 714 ? 116.965 -7.334 76.794 1.00 28.20 843 LYS A C 1
ATOM 5445 O O . LYS A 1 714 ? 115.784 -7.419 76.457 1.00 26.14 843 LYS A O 1
ATOM 5451 N N . ALA A 1 715 ? 117.406 -7.678 77.997 1.00 24.66 844 ALA A N 1
ATOM 5452 C CA . ALA A 1 715 ? 116.489 -7.967 79.082 1.00 29.38 844 ALA A CA 1
ATOM 5453 C C . ALA A 1 715 ? 117.042 -7.174 80.251 1.00 30.91 844 ALA A C 1
ATOM 5454 O O . ALA A 1 715 ? 118.016 -7.591 80.882 1.00 28.52 844 ALA A O 1
ATOM 5456 N N . GLY A 1 716 ? 116.454 -6.008 80.507 1.00 33.87 845 GLY A N 1
ATOM 5457 C CA . GLY A 1 716 ? 116.963 -5.126 81.544 1.00 30.78 845 GLY A CA 1
ATOM 5458 C C . GLY A 1 716 ? 118.390 -4.739 81.222 1.00 32.73 845 GLY A C 1
ATOM 5459 O O . GLY A 1 716 ? 118.689 -4.350 80.085 1.00 29.60 845 GLY A O 1
ATOM 5460 N N . ASN A 1 717 ? 119.279 -4.888 82.199 1.00 33.99 846 ASN A N 1
ATOM 5461 C CA . ASN A 1 717 ? 120.682 -4.522 82.014 1.00 33.32 846 ASN A CA 1
ATOM 5462 C C . ASN A 1 717 ? 121.522 -5.553 81.250 1.00 33.21 846 ASN A C 1
ATOM 5463 O O . ASN A 1 717 ? 122.724 -5.362 81.061 1.00 32.12 846 ASN A O 1
ATOM 5468 N N . VAL A 1 718 ? 120.892 -6.644 80.820 1.00 30.31 847 VAL A N 1
ATOM 5469 C CA . VAL A 1 718 ? 121.588 -7.667 80.042 1.00 30.87 847 VAL A CA 1
ATOM 5470 C C . VAL A 1 718 ? 121.481 -7.340 78.557 1.00 30.73 847 VAL A C 1
ATOM 5471 O O . VAL A 1 718 ? 120.380 -7.235 78.027 1.00 27.19 847 VAL A O 1
ATOM 5475 N N . VAL A 1 719 ? 122.617 -7.176 77.887 1.00 28.72 848 VAL A N 1
ATOM 5476 C CA . VAL A 1 719 ? 122.627 -6.941 76.441 1.00 29.52 848 VAL A CA 1
ATOM 5477 C C . VAL A 1 719 ? 123.483 -8.010 75.769 1.00 27.02 848 VAL A C 1
ATOM 5478 O O . VAL A 1 719 ? 124.616 -8.254 76.189 1.00 27.36 848 VAL A O 1
ATOM 5482 N N . LYS A 1 720 ? 122.925 -8.659 74.751 1.00 25.30 849 LYS A N 1
ATOM 5483 C CA . LYS A 1 720 ? 123.616 -9.710 74.018 1.00 26.54 849 LYS A CA 1
ATOM 5484 C C . LYS A 1 720 ? 123.453 -9.443 72.526 1.00 30.05 849 LYS A C 1
ATOM 5485 O O . LYS A 1 720 ? 122.371 -9.068 72.061 1.00 29.26 849 LYS A O 1
ATOM 5491 N N . GLU A 1 721 ? 124.533 -9.634 71.779 1.00 23.85 850 GLU A N 1
ATOM 5492 C CA . GLU A 1 721 ? 124.512 -9.415 70.337 1.00 29.25 850 GLU A CA 1
ATOM 5493 C C . GLU A 1 721 ? 124.567 -10.739 69.593 1.00 22.84 850 GLU A C 1
ATOM 5494 O O . GLU A 1 721 ? 125.344 -11.622 69.944 1.00 31.08 850 GLU A O 1
ATOM 5500 N N . ILE A 1 722 ? 123.727 -10.891 68.575 1.00 21.51 851 ILE A N 1
ATOM 5501 C CA . ILE A 1 722 ? 123.713 -12.136 67.834 1.00 25.50 851 ILE A CA 1
ATOM 5502 C C . ILE A 1 722 ? 123.573 -11.858 66.345 1.00 26.74 851 ILE A C 1
ATOM 5503 O O . ILE A 1 722 ? 122.936 -10.881 65.935 1.00 27.52 851 ILE A O 1
ATOM 5508 N N . THR A 1 723 ? 124.199 -12.707 65.537 1.00 22.01 852 THR A N 1
ATOM 5509 C CA . THR A 1 723 ? 124.001 -12.672 64.093 1.00 21.33 852 THR A CA 1
ATOM 5510 C C . THR A 1 723 ? 123.464 -14.029 63.672 1.00 23.61 852 THR A C 1
ATOM 5511 O O . THR A 1 723 ? 123.764 -15.048 64.299 1.00 27.46 852 THR A O 1
ATOM 5515 N N . ILE A 1 724 ? 122.657 -14.029 62.621 1.00 20.80 853 ILE A N 1
ATOM 5516 C CA . ILE A 1 724 ? 121.847 -15.183 62.246 1.00 20.04 853 ILE A CA 1
ATOM 5517 C C . ILE A 1 724 ? 122.214 -15.634 60.849 1.00 20.49 853 ILE A C 1
ATOM 5518 O O . ILE A 1 724 ? 122.370 -14.793 59.962 1.00 19.98 853 ILE A O 1
ATOM 5523 N N . TYR A 1 725 ? 122.321 -16.946 60.633 1.00 21.68 854 TYR A N 1
ATOM 5524 C CA . TYR A 1 725 ? 122.570 -17.465 59.292 1.00 22.30 854 TYR A CA 1
ATOM 5525 C C . TYR A 1 725 ? 121.291 -17.576 58.478 1.00 21.27 854 TYR A C 1
ATOM 5526 O O . TYR A 1 725 ? 120.214 -17.815 59.027 1.00 21.79 854 TYR A O 1
ATOM 5535 N N . GLU A 1 726 ? 121.420 -17.450 57.160 1.00 23.46 855 GLU A N 1
ATOM 5536 C CA . GLU A 1 726 ? 120.273 -17.538 56.266 1.00 23.25 855 GLU A CA 1
ATOM 5537 C C . GLU A 1 726 ? 119.545 -18.886 56.384 1.00 24.96 855 GLU A C 1
ATOM 5538 O O . GLU A 1 726 ? 118.317 -18.945 56.278 1.00 25.68 855 GLU A O 1
ATOM 5544 N N . SER A 1 727 ? 120.287 -19.961 56.631 1.00 23.04 856 SER A N 1
ATOM 5545 C CA . SER A 1 727 ? 119.662 -21.289 56.759 1.00 25.21 856 SER A CA 1
ATOM 5546 C C . SER A 1 727 ? 118.751 -21.368 57.985 1.00 27.70 856 SER A C 1
ATOM 5547 O O . SER A 1 727 ? 117.716 -22.046 57.969 1.00 27.47 856 SER A O 1
ATOM 5550 N N . GLN A 1 728 ? 119.125 -20.648 59.036 1.00 24.48 857 GLN A N 1
ATOM 5551 C CA . GLN A 1 728 ? 118.329 -20.611 60.258 1.00 25.84 857 GLN A CA 1
ATOM 5552 C C . GLN A 1 728 ? 117.001 -19.880 60.036 1.00 24.63 857 GLN A C 1
ATOM 5553 O O . GLN A 1 728 ? 115.959 -20.333 60.510 1.00 22.43 857 GLN A O 1
ATOM 5559 N N . VAL A 1 729 ? 117.042 -18.758 59.316 1.00 22.88 858 VAL A N 1
ATOM 5560 C CA . VAL A 1 729 ? 115.831 -18.015 58.975 1.00 24.31 858 VAL A CA 1
ATOM 5561 C C . VAL A 1 729 ? 114.911 -18.843 58.080 1.00 22.20 858 VAL A C 1
ATOM 5562 O O . VAL A 1 729 ? 113.699 -18.927 58.322 1.00 21.85 858 VAL A O 1
ATOM 5566 N N . GLN A 1 730 ? 115.491 -19.459 57.053 1.00 19.57 859 GLN A N 1
ATOM 5567 C CA . GLN A 1 730 ? 114.724 -20.236 56.078 1.00 26.50 859 GLN A CA 1
ATOM 5568 C C . GLN A 1 730 ? 114.070 -21.483 56.670 1.00 26.18 859 GLN A C 1
ATOM 5569 O O . GLN A 1 730 ? 112.960 -21.841 56.280 1.00 27.54 859 GLN A O 1
ATOM 5575 N N . ASN A 1 731 ? 114.755 -22.145 57.597 1.00 22.82 860 ASN A N 1
ATOM 5576 C CA . ASN A 1 731 ? 114.258 -23.419 58.131 1.00 30.39 860 ASN A CA 1
ATOM 5577 C C . ASN A 1 731 ? 113.635 -23.328 59.521 1.00 27.04 860 ASN A C 1
ATOM 5578 O O . ASN A 1 731 ? 113.259 -24.346 60.108 1.00 33.10 860 ASN A O 1
ATOM 5583 N N . GLY A 1 732 ? 113.532 -22.113 60.049 1.00 23.47 861 GLY A N 1
ATOM 5584 C CA . GLY A 1 732 ? 112.883 -21.902 61.331 1.00 23.86 861 GLY A CA 1
ATOM 5585 C C . GLY A 1 732 ? 113.591 -22.597 62.476 1.00 30.66 861 GLY A C 1
ATOM 5586 O O . GLY A 1 732 ? 112.950 -23.081 63.416 1.00 34.43 861 GLY A O 1
ATOM 5587 N N . GLU A 1 733 ? 114.918 -22.637 62.409 1.00 31.25 862 GLU A N 1
ATOM 5588 C CA . GLU A 1 733 ? 115.703 -23.322 63.433 1.00 32.38 862 GLU A CA 1
ATOM 5589 C C . GLU A 1 733 ? 115.728 -22.555 64.753 1.00 34.69 862 GLU A C 1
ATOM 5590 O O . GLU A 1 733 ? 115.567 -21.330 64.783 1.00 29.39 862 GLU A O 1
ATOM 5596 N N . ILE A 1 734 ? 115.921 -23.292 65.842 1.00 36.51 863 ILE A N 1
ATOM 5597 C CA . ILE A 1 734 ? 115.871 -22.725 67.183 1.00 38.29 863 ILE A CA 1
ATOM 5598 C C . ILE A 1 734 ? 117.271 -22.468 67.735 1.00 39.61 863 ILE A C 1
ATOM 5599 O O . ILE A 1 734 ? 118.125 -23.353 67.732 1.00 36.87 863 ILE A O 1
ATOM 5604 N N . ILE A 1 735 ? 117.487 -21.244 68.201 1.00 34.06 864 ILE A N 1
ATOM 5605 C CA . ILE A 1 735 ? 118.743 -20.839 68.820 1.00 34.77 864 ILE A CA 1
ATOM 5606 C C . ILE A 1 735 ? 118.551 -20.678 70.315 1.00 36.21 864 ILE A C 1
ATOM 5607 O O . ILE A 1 735 ? 117.653 -19.948 70.750 1.00 32.37 864 ILE A O 1
ATOM 5612 N N . GLN A 1 736 ? 119.391 -21.358 71.092 1.00 32.13 865 GLN A N 1
ATOM 5613 C CA . GLN A 1 736 ? 119.407 -21.194 72.538 1.00 36.20 865 GLN A CA 1
ATOM 5614 C C . GLN A 1 736 ? 120.264 -20.000 72.916 1.00 38.68 865 GLN A C 1
ATOM 5615 O O . GLN A 1 736 ? 121.427 -19.906 72.512 1.00 43.04 865 GLN A O 1
ATOM 5621 N N . LEU A 1 737 ? 119.694 -19.092 73.699 1.00 35.88 866 LEU A N 1
ATOM 5622 C CA . LEU A 1 737 ? 120.404 -17.889 74.097 1.00 33.94 866 LEU A CA 1
ATOM 5623 C C . LEU A 1 737 ? 119.822 -17.344 75.395 1.00 34.72 866 LEU A C 1
ATOM 5624 O O . LEU A 1 737 ? 118.776 -16.697 75.391 1.00 31.76 866 LEU A O 1
ATOM 5629 N N . ASP A 1 738 ? 120.505 -17.605 76.505 1.00 34.85 867 ASP A N 1
ATOM 5630 C CA . ASP A 1 738 ? 120.030 -17.152 77.810 1.00 31.63 867 ASP A CA 1
ATOM 5631 C C . ASP A 1 738 ? 120.390 -15.687 78.066 1.00 38.42 867 ASP A C 1
ATOM 5632 O O . ASP A 1 738 ? 121.391 -15.178 77.557 1.00 40.41 867 ASP A O 1
ATOM 5637 N N . LEU A 1 739 ? 119.567 -15.007 78.851 1.00 45.13 868 LEU A N 1
ATOM 5638 C CA . LEU A 1 739 ? 119.814 -13.602 79.153 1.00 33.89 868 LEU A CA 1
ATOM 5639 C C . LEU A 1 739 ? 119.918 -13.380 80.663 1.00 37.56 868 LEU A C 1
ATOM 5640 O O . LEU A 1 739 ? 118.923 -13.084 81.331 1.00 42.03 868 LEU A O 1
#

InterPro domains:
  IPR003674 Oligosaccharyl transferase, STT3 subunit [PTHR13872] (5-811)
  IPR026410 Oligosaccharyl transferase, archaeal [TIGR04154] (15-861)
  IPR041154 Archaeal glycosylation protein B, peripheral domain [PF18079] (779-864)
  IPR048307 Oligosaccharyl transferase STT3, N-terminal domain [PF02516] (18-418)
  IPR054479 AglB-like, core domain [PF22627] (501-614)

B-factor: mean 27.83, std 13.21, range [8.93, 164.2]

Foldseek 3Di:
DDDDQQQEAEEEDAPQFLQVLLQVLQVVLCVVPVRHYHYDHDPPVLVCQVVPCQHSPRGQKYKDWLLSVVVCVVVVFFDFDDDDPVLCVQFDVVQQVSQPPDPTGFWAFWFKKWKWKKFFCVLPVDQAQAPVCQVVSQVVVVVVQAAAEAEALLFCLFQVLQLCFQVNAAPPPCHCLHPSNLVSLVSVLVCCLQPSYPLRGHHVNRLCCVLCPRYGIYMGIPVSVVSNVVSPRRMDTAAHHHYPPGGRAHEMITTIMTGTSNRPPSVSVSCSVRPRQLDLSNVCSRCVSPNSQQTRRPVNNVVVVVRVNSVRRVVNNVRHYHQHRVQLNVLLRQLVSQLSSCCNQVVDPNNVSSVRSVVSSVVLVVLLCLLVPPPPNVVLVVVDDPADEDEDPLVCQVSNCPRNSHHYPRYPCPVFLAAQVVLGQGDLCLQLPLAVVSNVVSCVVVVNFKDKDFLCCVFVCVLVSQCRRHVHNNSSCLQWFFWWWAAPVRDTDTDRGPSVHDPPIQIQLGTATDLSNCSGNNNCCFLQVVAAPQFKHWQAFADFDVVVVVVVVPFPQQDLVRLLVVLVVQRSVQSVVPHHHDSQSSSLVNLVCCVVPPCVPVVRDGRSGGGGRMIMMGTWLFFKEKEFEPDPAQKKKKKFWKAHLVRDIHMHIHMFTADPRMTMGGHQFAQDDPGRIHTPAFIWMDDPPDTDGDGHHPVNRHVHYYHYDYD

Organism: Archaeoglobus fulgidus (strain ATCC 49558 / DSM 4304 / JCM 9628 / NBRC 100126 / VC-16) (NCBI:txid224325)

Solvent-accessible surface area: 32260 Å² total; per-residue (Å²): 132,189,190,122,152,105,18,84,0,19,0,10,4,41,28,95,67,1,53,89,1,1,39,103,8,0,146,76,0,58,165,75,56,56,26,116,24,57,25,70,81,31,109,125,0,32,91,82,0,61,145,23,6,90,75,86,106,15,1,13,0,0,4,43,36,4,19,54,0,10,35,7,29,122,80,51,28,16,10,100,9,89,10,84,154,64,7,52,69,101,0,34,94,40,0,7,81,5,0,67,76,142,64,116,15,11,0,0,0,3,5,2,75,0,0,2,0,0,26,10,88,110,38,11,94,124,30,8,139,41,4,81,81,1,35,65,26,1,154,111,5,94,94,136,63,62,15,1,1,37,1,8,4,46,52,2,41,18,0,2,5,2,1,1,1,22,67,25,10,59,39,213,92,105,4,0,25,29,84,9,1,48,28,0,0,54,35,2,6,57,3,6,92,90,104,30,13,82,28,100,6,50,67,77,82,5,41,38,7,1,23,152,16,89,0,0,0,5,6,9,0,26,109,3,24,75,77,4,74,109,41,180,21,71,30,7,12,35,30,5,1,36,11,112,65,55,53,4,36,0,0,0,16,0,18,0,0,0,6,5,35,61,9,78,16,73,134,49,0,62,67,0,0,15,79,23,2,3,39,68,101,2,0,68,23,5,29,150,51,67,114,23,9,0,0,0,3,64,62,16,5,117,101,22,40,144,40,93,69,21,39,7,1,11,68,2,1,94,83,17,25,42,32,19,30,69,46,82,23,33,1,0,81,86,1,0,34,28,3,3,15,9,5,5,33,34,84,49,90,19,73,96,1,0,77,59,2,39,78,36,16,89,78,21,52,56,9,14,154,45,88,72,78,38,94,59,29,158,167,20,66,163,136,147,207,160,41,68,38,23,139,37,152,153,82,63,0,44,49,3,40,59,15,0,36,0,82,3,96,25,18,22,67,135,83,46,33,8,16,28,122,99,86,68,28,0,47,0,0,10,22,0,0,77,86,36,89,49,0,33,80,0,0,116,147,85,130,37,109,101,6,83,0,26,1,45,36,0,1,54,110,0,43,49,26,0,23,70,0,25,48,30,60,17,80,0,30,93,0,23,18,0,35,5,30,51,15,85,119,51,81,67,17,61,8,118,34,58,47,80,16,57,158,138,22,62,55,0,42,13,59,1,0,17,61,44,0,0,32,0,3,0,0,34,0,0,0,5,6,2,1,32,7,15,46,1,4,1,13,93,0,24,57,41,5,77,66,0,103,70,56,45,94,162,27,88,24,104,64,78,79,66,0,34,131,23,0,21,141,13,0,21,84,86,11,143,186,58,65,44,3,14,53,0,0,17,1,0,0,6,4,31,0,0,24,105,68,38,53,205,156,37,53,37,45,25,72,18,7,2,1,0,68,46,0,49,0,3,37,10,134,0,0,30,0,25,8,125,18,99,22,162,54,105,99,1,21,0,28,1,38,0,82,2,48,59,115,24,44,14,81,1,65,21,77,24,123,26,141,150,30,44,2,70,0,30,0,0,5,2,58,85,14,149,55,64,3,81,10,92,35,39,0,46,0,83,0,44,145,29,73,96,118,28,80,3,142,38,62,37,0,63,90,21,78,118,25,141,42,92,11

Sequence (711 aa):
GMKIEEGKLVIWINGDKGYNGLAEVGKKFEKDTGIKVTVEHPDKLEEKFPQVAATGDGPDIIFWAHDRFGGYAQSGLLAEITPDKAFQDKLYPFTWDAVRYNGKLIAYPIAVEALSLIYNKDLLPNPPKTWEEIPALDKELKAKGKSALMFNLQEPYFTWPLIAADGGYAFKDVGVDNAGAKAGLTFLVDLIKNKHMNADTDYSIAEAAFNKGETAMTINGPWAWSNIDTSKVNYGVTVLPTFKGQPSKPFVGVLSAGINAASPNKELAKEFLENYLLTDEGLEAVNKDKPLGAVALKSYEEELAKDPRIAATMENAQKGEIMPNIPQMSAFWYAVRTAVINAASGRQTVDEALKDAQTNKQWYDALTWMRENTPDGEKYDEYPFETYGVISWWWDYGHWIEAVAHRMPIANPFQAGIGNKYNNVPGASSFFTAENESYAEFVAEKLNVKYVVSDIEMETGKYYAMAVWAEGDLPLAEKYYGGYFYYSPTGTFGYANSQWDIPLNSIIIPLRIPSELYYSTMEAKLHLFDGSGLSHYRMIYESDYPAEWKSYSSQVNLNNESQVLQTALYEAVMMRARYGVSPTMGTQEVLYKYAYTQLYEKKMGIPVKIAPSGYVKIFERVKGAVVTGKVSANVTEVSVNATIKTNQNRTFEYWQTVEVKNGTYTVVLPYSHNSDYPVKPITPYHIKAGNVVKEITIYESQVQNGEIIQLDL

Secondary structure (DSSP, 8-state):
----SSSEEEEE--TTS-HHHHHHHHHHHHHHHS-EEEEE--TTHHHHHHHHTTSTT--SEEEEEGGGHHHHHHTT-BPPP---HHHHTTB-HHHHHTTEETTEE-SEEEEEE--EEEEETTT-SS--SBGGGHHHHHHHHHHTT-EEE----S-HHHHHHHHTTTTT-------TTSHHHHHHHHHHHHHHHTTSS-TT--HHHHHHHHHTT-EEEEEE-GGGHHHHHHHT--EEEEPPPEETTEE---EEEEEEEEEBTT-S-HHHHHHHIIIIISSHHHHHHHHHHS---EESBHHHHHHHTTSHHHHHHHHHHHHSEEPPPHHHHHHHHHHHHHHHHHHHHTSS-HHHHHHHHHHHHHHHHHHHHHHHHSS-HHHHH---TT--EE---GGGHHHHHHTS--EESS-SIIIII-BTTTTB-SHHHHHT-SSHHHHHHHHHHTT--EEEEEHHHHTTTHHHHHHHHHTSTGGGGGGB--EEEE-TTS-EEEESSGGGSPTT-EE---PPB-HHHHTSHHIIIIISTTTT-SSEEEEEE-PPPHHHHHHTTTS-TT-HHHHHHHHHHHHHHHHTTTPPPPHHHHHHHHHHHHHHHTHHHH-----S----SEEEEEE---EEEEEE--SS-SEEEEEEEEE-TTS-EEEEEEEEE-BTTEEEEEE---SS-S-SSEESS-EEEEETTEEEEE---HHHHHHT-EEE---

CATH classification: 3.40.190.10 (+1 more: 2.60.40.3390)

Radius of gyration: 31.85 Å; Cα contacts (8 Å, |Δi|>4): 1443; chains: 1; bounding box: 94×76×56 Å

Nearest PDB structures (foldseek):
  3wai-assembly1_A  TM=1.001E+00  e=0.000E+00  Escherichia coli K-12
  5vaw-assembly1_A  TM=8.639E-01  e=5.454E-64  Escherichia coli
  3waj-assembly1_A  TM=7.284E-01  e=1.135E-69  Archaeoglobus fulgidus DSM 4304
  3pgf-assembly1_A  TM=7.763E-01  e=8.209E-64  Escherichia coli K-12
  7e9s-assembly1_A  TM=6.675E-01  e=2.366E-68  Archaeoglobus fulgidus DSM 4304